Protein AF-A0A0Q3MCL1-F1 (afdb_monomer)

Mean predicted aligned error: 16.78 Å

Secondary structure (DSSP, 8-state):
----------SSSSSSSS--------------PPPPP--------PPPPPPPPPPPP--HHHHHHHHHHHHHHHHHHHHHHHHHHHHS-HHHHHHHHHHHHHHHHHHHHHHHH-EEEE-TTT--EEEE-S-HHHHHHHHHHHHHHHHHHHHHTT-PBPPTTSHHHHHHHHHHHHHHHHHHHHHTT-----S---S--SSSTTS--------------------PPP--TTTTT---EEEEE--SS--EEEETTTEEEEEHHHHHH--SHHHHHHHHHHHHHHHHTTHHHHHHHHHHHHHHHHHHHHHHS---TTHHHHHHHHHIIIIIHHHHHHHHHHHHHHHHHHHHHTT--TTHHHHHHHHHHHHTTSGGGHHHHHHS--SHHHHHHHTSHHHHHHHHHHHHHHHTT-----S-----

Structure (mmCIF, N/CA/C/O backbone):
data_AF-A0A0Q3MCL1-F1
#
_entry.id   AF-A0A0Q3MCL1-F1
#
loop_
_atom_site.group_PDB
_atom_site.id
_atom_site.type_symbol
_atom_site.label_atom_id
_atom_site.label_alt_id
_atom_site.label_comp_id
_atom_site.label_asym_id
_atom_site.label_entity_id
_atom_site.label_seq_id
_atom_site.pdbx_PDB_ins_code
_atom_site.Cartn_x
_atom_site.Cartn_y
_atom_site.Cartn_z
_atom_site.occupancy
_atom_site.B_iso_or_equiv
_atom_site.auth_seq_id
_atom_site.auth_comp_id
_atom_site.auth_asym_id
_atom_site.auth_atom_id
_atom_site.pdbx_PDB_model_num
ATOM 1 N N . MET A 1 1 ? 32.098 34.180 28.726 1.00 32.72 1 MET A N 1
ATOM 2 C CA . MET A 1 1 ? 32.930 34.880 27.726 1.00 32.72 1 MET A CA 1
ATOM 3 C C . MET A 1 1 ? 32.290 34.744 26.354 1.00 32.72 1 MET A C 1
ATOM 5 O O . MET A 1 1 ? 32.179 33.641 25.850 1.00 32.72 1 MET A O 1
ATOM 9 N N . ASN A 1 2 ? 31.779 35.873 25.860 1.00 29.64 2 ASN A N 1
ATOM 10 C CA . ASN A 1 2 ? 31.509 36.282 24.476 1.00 29.64 2 ASN A CA 1
ATOM 11 C C . ASN A 1 2 ? 31.441 35.209 23.375 1.00 29.64 2 ASN A C 1
ATOM 13 O O . ASN A 1 2 ? 32.474 34.726 22.944 1.00 29.64 2 ASN A O 1
ATOM 17 N N . TYR A 1 3 ? 30.239 34.977 22.834 1.00 28.75 3 TYR A N 1
ATOM 18 C CA . TYR A 1 3 ? 29.877 35.332 21.445 1.00 28.75 3 TYR A CA 1
ATOM 19 C C . TYR A 1 3 ? 28.344 35.232 21.267 1.00 28.75 3 TYR A C 1
ATOM 21 O O . TYR A 1 3 ? 27.805 34.417 20.531 1.00 28.75 3 TYR A O 1
ATOM 29 N N . LEU A 1 4 ? 27.623 36.096 21.992 1.00 35.47 4 LEU A N 1
ATOM 30 C CA . LEU A 1 4 ? 26.273 36.547 21.649 1.00 35.47 4 LEU A CA 1
ATOM 31 C C . LEU A 1 4 ? 26.422 37.966 21.103 1.00 35.47 4 LEU A C 1
ATOM 33 O O . LEU A 1 4 ? 26.674 38.878 21.888 1.00 35.47 4 LEU A O 1
ATOM 37 N N . LYS A 1 5 ? 26.308 38.153 19.786 1.00 32.97 5 LYS A N 1
ATOM 38 C CA . LYS A 1 5 ? 26.014 39.438 19.131 1.00 32.97 5 LYS A CA 1
ATOM 39 C C . LYS A 1 5 ? 25.819 39.188 17.637 1.00 32.97 5 LYS A C 1
ATOM 41 O O . LYS A 1 5 ? 26.659 38.559 17.010 1.00 32.97 5 LYS A O 1
ATOM 46 N N . ASN A 1 6 ? 24.730 39.752 17.117 1.00 34.75 6 ASN A N 1
ATOM 47 C CA . ASN A 1 6 ? 24.319 39.842 15.711 1.00 34.75 6 ASN A CA 1
ATOM 48 C C . ASN A 1 6 ? 23.336 38.759 15.252 1.00 34.75 6 ASN A C 1
ATOM 50 O O . ASN A 1 6 ? 23.721 37.736 14.706 1.00 34.75 6 ASN A O 1
ATOM 54 N N . LEU A 1 7 ? 22.039 39.042 15.440 1.00 32.88 7 LEU A N 1
ATOM 55 C CA . LEU A 1 7 ? 21.078 39.287 14.343 1.00 32.88 7 LEU A CA 1
ATOM 56 C C . LEU A 1 7 ? 19.629 39.367 14.887 1.00 32.88 7 LEU A C 1
ATOM 58 O O . LEU A 1 7 ? 18.778 38.516 14.656 1.00 32.88 7 LEU A O 1
ATOM 62 N N . ARG A 1 8 ? 19.329 40.459 15.600 1.00 29.22 8 ARG A N 1
ATOM 63 C CA . ARG A 1 8 ? 18.042 41.180 15.527 1.00 29.22 8 ARG A CA 1
ATOM 64 C C . ARG A 1 8 ? 18.444 42.613 15.168 1.00 29.22 8 ARG A C 1
ATOM 66 O O . ARG A 1 8 ? 19.154 43.215 15.970 1.00 29.22 8 ARG A O 1
ATOM 73 N N . PRO A 1 9 ? 18.122 43.119 13.961 1.00 35.44 9 PRO A N 1
ATOM 74 C CA . PRO A 1 9 ? 16.813 43.745 13.769 1.00 35.44 9 PRO A CA 1
ATOM 75 C C . PRO A 1 9 ? 16.296 43.657 12.312 1.00 35.44 9 PRO A C 1
ATOM 77 O O . PRO A 1 9 ? 16.728 44.405 11.442 1.00 35.44 9 PRO A O 1
ATOM 80 N N . ALA A 1 10 ? 15.307 42.800 12.041 1.00 34.44 10 ALA A N 1
ATOM 81 C CA . ALA A 1 10 ? 14.556 42.824 10.771 1.00 34.44 10 ALA A CA 1
ATOM 82 C C . ALA A 1 10 ? 13.035 42.636 10.964 1.00 34.44 10 ALA A C 1
ATOM 84 O O . ALA A 1 10 ? 12.304 42.356 10.022 1.00 34.44 10 ALA A O 1
ATOM 85 N N . MET A 1 11 ? 12.543 42.836 12.192 1.00 38.47 11 MET A N 1
ATOM 86 C CA . MET A 1 11 ? 11.130 42.698 12.587 1.00 38.47 11 MET A CA 1
ATOM 87 C C . MET A 1 11 ? 10.473 44.062 12.868 1.00 38.47 11 MET A C 1
ATOM 89 O O . MET A 1 11 ? 9.734 44.223 13.832 1.00 38.47 11 MET A O 1
ATOM 93 N N . SER A 1 12 ? 10.756 45.078 12.046 1.00 36.34 12 SER A N 1
ATOM 94 C CA . SER A 1 12 ? 10.149 46.414 12.212 1.00 36.34 12 SER A CA 1
ATOM 95 C C . SER A 1 12 ? 9.831 47.164 10.911 1.00 36.34 12 SER A C 1
ATOM 97 O O . SER A 1 12 ? 9.506 48.349 10.961 1.00 36.34 12 SER A O 1
ATOM 99 N N . ARG A 1 13 ? 9.844 46.496 9.743 1.00 37.59 13 ARG A N 1
ATOM 100 C CA . ARG A 1 13 ? 9.510 47.141 8.453 1.00 37.59 13 ARG A CA 1
ATOM 101 C C . ARG A 1 13 ? 8.441 46.481 7.573 1.00 37.59 13 ARG A C 1
ATOM 103 O O . ARG A 1 13 ? 8.110 47.056 6.548 1.00 37.59 13 ARG A O 1
ATOM 110 N N . LEU A 1 14 ? 7.806 45.385 7.996 1.00 38.06 14 LEU A N 1
ATOM 111 C CA . LEU A 1 14 ? 6.633 44.828 7.287 1.00 38.06 14 LEU A CA 1
ATOM 112 C C . LEU A 1 14 ? 5.309 44.924 8.065 1.00 38.06 14 LEU A C 1
ATOM 114 O O . LEU A 1 14 ? 4.248 44.678 7.505 1.00 38.06 14 LEU A O 1
ATOM 118 N N . ALA A 1 15 ? 5.335 45.401 9.313 1.00 39.19 15 ALA A N 1
ATOM 119 C CA . ALA A 1 15 ? 4.136 45.650 10.123 1.00 39.19 15 ALA A CA 1
ATOM 120 C C . ALA A 1 15 ? 3.495 47.039 9.884 1.00 39.19 15 ALA A C 1
ATOM 122 O O . ALA A 1 15 ? 2.764 47.542 10.732 1.00 39.19 15 ALA A O 1
ATOM 123 N N . ARG A 1 16 ? 3.785 47.702 8.753 1.00 34.72 16 ARG A N 1
ATOM 124 C CA . ARG A 1 16 ? 3.359 49.091 8.493 1.00 34.72 16 ARG A CA 1
ATOM 125 C C . ARG A 1 16 ? 2.827 49.316 7.067 1.00 34.72 16 ARG A C 1
ATOM 127 O O . ARG A 1 16 ? 3.169 50.309 6.441 1.00 34.72 16 ARG A O 1
ATOM 134 N N . SER A 1 17 ? 2.004 48.394 6.549 1.00 36.75 17 SER A N 1
ATOM 135 C CA . SER A 1 17 ? 1.276 48.606 5.276 1.00 36.75 17 SER A CA 1
ATOM 136 C C . SER A 1 17 ? -0.131 47.986 5.185 1.00 36.75 17 SER A C 1
ATOM 138 O O . SER A 1 17 ? -0.752 48.066 4.130 1.00 36.75 17 SER A O 1
ATOM 140 N N . TYR A 1 18 ? -0.691 47.420 6.255 1.00 32.44 18 TYR A N 1
ATOM 141 C CA . TYR A 1 18 ? -2.077 46.924 6.236 1.00 32.44 18 TYR A CA 1
ATOM 142 C C . TYR A 1 18 ? -2.831 47.345 7.501 1.00 32.44 18 TYR A C 1
ATOM 144 O O . TYR A 1 18 ? -3.289 46.529 8.289 1.00 32.44 18 TYR A O 1
ATOM 152 N N . SER A 1 19 ? -2.933 48.655 7.719 1.00 36.25 19 SER A N 1
ATOM 153 C CA . SER A 1 19 ? -3.908 49.227 8.649 1.00 36.25 19 SER A CA 1
ATOM 154 C C . SER A 1 19 ? -4.210 50.663 8.230 1.00 36.25 19 SER A C 1
ATOM 156 O O . SER A 1 19 ? -3.445 51.571 8.538 1.00 36.25 19 SER A O 1
ATOM 158 N N . ASN A 1 20 ? -5.251 50.826 7.407 1.00 34.31 20 ASN A N 1
ATOM 159 C CA . ASN A 1 20 ? -6.177 51.966 7.402 1.00 34.31 20 ASN A CA 1
ATOM 160 C C . ASN A 1 20 ? -7.060 51.923 6.149 1.00 34.31 20 ASN A C 1
ATOM 162 O O . ASN A 1 20 ? -6.671 52.417 5.093 1.00 34.31 20 ASN A O 1
ATOM 166 N N . LYS A 1 21 ? -8.288 51.409 6.279 1.00 36.94 21 LYS A N 1
ATOM 167 C CA . LYS A 1 21 ? -9.437 51.939 5.530 1.00 36.94 21 LYS A CA 1
ATOM 168 C C . LYS A 1 21 ? -10.669 51.976 6.448 1.00 36.94 21 LYS A C 1
ATOM 170 O O . LYS A 1 21 ? -10.881 51.019 7.190 1.00 36.94 21 LYS A O 1
ATOM 175 N N . PRO A 1 22 ? -11.438 53.079 6.446 1.00 35.81 22 PRO A N 1
ATOM 176 C CA . PRO A 1 22 ? -12.464 53.350 7.447 1.00 35.81 22 PRO A CA 1
ATOM 177 C C . PRO A 1 22 ? -13.782 52.620 7.165 1.00 35.81 22 PRO A C 1
ATOM 179 O O . PRO A 1 22 ? -14.151 52.351 6.023 1.00 35.81 22 PRO A O 1
ATOM 182 N N . THR A 1 23 ? -14.514 52.353 8.243 1.00 38.12 23 THR A N 1
ATOM 183 C CA . THR A 1 23 ? -15.866 51.795 8.278 1.00 38.12 23 THR A CA 1
ATOM 184 C C . THR A 1 23 ? -16.919 52.836 7.878 1.00 38.12 23 THR A C 1
ATOM 186 O O . THR A 1 23 ? -16.951 53.947 8.408 1.00 38.12 23 THR A O 1
ATOM 189 N N . ARG A 1 24 ? -17.867 52.465 7.004 1.00 33.06 24 ARG A N 1
ATOM 190 C CA . ARG A 1 24 ? -19.182 53.126 6.941 1.00 33.06 24 ARG A CA 1
ATOM 191 C C . ARG A 1 24 ? -20.302 52.114 6.673 1.00 33.06 24 ARG A C 1
ATOM 193 O O . ARG A 1 24 ? -20.105 51.097 6.022 1.00 33.06 24 ARG A O 1
ATOM 200 N N . ARG A 1 25 ? -21.435 52.401 7.314 1.00 32.31 25 ARG A N 1
ATOM 201 C CA . ARG A 1 25 ? -22.554 51.536 7.726 1.00 32.31 25 ARG A CA 1
ATOM 202 C C . ARG A 1 25 ? -23.324 50.824 6.599 1.00 32.31 25 ARG A C 1
ATOM 204 O O . ARG A 1 25 ? -23.499 51.362 5.513 1.00 32.31 25 ARG A O 1
ATOM 211 N N . ARG A 1 26 ? -23.877 49.656 6.959 1.00 38.19 26 ARG A N 1
ATOM 212 C CA . ARG A 1 26 ? -24.950 48.902 6.275 1.00 38.19 26 ARG A CA 1
ATOM 213 C C . ARG A 1 26 ? -26.247 49.720 6.143 1.00 38.19 26 ARG A C 1
ATOM 215 O O . ARG A 1 26 ? -26.588 50.445 7.079 1.00 38.19 26 ARG A O 1
ATOM 222 N N . PRO A 1 27 ? -27.056 49.419 5.115 1.00 35.12 27 PRO A N 1
ATOM 223 C CA . PRO A 1 27 ? -28.479 49.161 5.323 1.00 35.12 27 PRO A CA 1
ATOM 224 C C . PRO A 1 27 ? -28.887 47.739 4.891 1.00 35.12 27 PRO A C 1
ATOM 226 O O . PRO A 1 27 ? -28.188 47.065 4.136 1.00 35.12 27 PRO A O 1
ATOM 229 N N . ALA A 1 28 ? -29.999 47.285 5.466 1.00 36.06 28 ALA A N 1
ATOM 230 C CA . ALA A 1 28 ? -30.587 45.948 5.382 1.00 36.06 28 ALA A CA 1
ATOM 231 C C . ALA A 1 28 ? -31.523 45.791 4.147 1.00 36.06 28 ALA A C 1
ATOM 233 O O . ALA A 1 28 ? -31.723 46.762 3.418 1.00 36.06 28 ALA A O 1
ATOM 234 N N . PRO A 1 29 ? -32.044 44.577 3.872 1.00 46.09 29 PRO A N 1
ATOM 235 C CA . PRO A 1 29 ? -32.358 44.094 2.529 1.00 46.09 29 PRO A CA 1
ATOM 236 C C . PRO A 1 29 ? -33.784 44.421 2.083 1.00 46.09 29 PRO A C 1
ATOM 238 O O . PRO A 1 29 ? -34.698 44.437 2.905 1.00 46.09 29 PRO A O 1
ATOM 241 N N . ASN A 1 30 ? -33.999 44.563 0.771 1.00 32.22 30 ASN A N 1
ATOM 242 C CA . ASN A 1 30 ? -35.322 44.316 0.213 1.00 32.22 30 ASN A CA 1
ATOM 243 C C . ASN A 1 30 ? -35.301 43.758 -1.220 1.00 32.22 30 ASN A C 1
ATOM 245 O O . ASN A 1 30 ? -34.638 44.291 -2.105 1.00 32.22 30 ASN A O 1
ATOM 249 N N . SER A 1 31 ? -36.069 42.674 -1.356 1.00 32.81 31 SER A N 1
ATOM 250 C CA . SER A 1 31 ? -36.931 42.257 -2.468 1.00 32.81 31 SER A CA 1
ATOM 251 C C . SER A 1 31 ? -36.432 42.270 -3.922 1.00 32.81 31 SER A C 1
ATOM 253 O O . SER A 1 31 ? -36.313 43.319 -4.546 1.00 32.81 31 SER A O 1
ATOM 255 N N . ASN A 1 32 ? -36.416 41.048 -4.470 1.00 34.34 32 ASN A N 1
ATOM 256 C CA . ASN A 1 32 ? -36.714 40.640 -5.850 1.00 34.34 32 ASN A CA 1
ATOM 257 C C . ASN A 1 32 ? -35.725 41.021 -6.972 1.00 34.34 32 ASN A C 1
ATOM 259 O O . ASN A 1 32 ? -35.585 42.195 -7.308 1.00 34.34 32 ASN A O 1
ATOM 263 N N . PRO A 1 33 ? -35.109 40.028 -7.652 1.00 44.34 33 PRO A N 1
ATOM 264 C CA . PRO A 1 33 ? -34.449 40.275 -8.928 1.00 44.34 33 PRO A CA 1
ATOM 265 C C . PRO A 1 33 ? -35.489 40.545 -10.040 1.00 44.34 33 PRO A C 1
ATOM 267 O O . PRO A 1 33 ? -36.578 39.965 -10.018 1.00 44.34 33 PRO A O 1
ATOM 270 N N . PRO A 1 34 ? -35.176 41.421 -11.013 1.00 42.38 34 PRO A N 1
ATOM 271 C CA . PRO A 1 34 ? -36.096 41.810 -12.080 1.00 42.38 34 PRO A CA 1
ATOM 272 C C . PRO A 1 34 ? -36.335 40.670 -13.091 1.00 42.38 34 PRO A C 1
ATOM 274 O O . PRO A 1 34 ? -35.473 39.803 -13.260 1.00 42.38 34 PRO A O 1
ATOM 277 N N . PRO A 1 35 ? -37.490 40.663 -13.785 1.00 41.06 35 PRO A N 1
ATOM 278 C CA . PRO A 1 35 ? -37.835 39.618 -14.742 1.00 41.06 35 PRO A CA 1
ATOM 279 C C . PRO A 1 35 ? -36.965 39.713 -16.008 1.00 41.06 35 PRO A C 1
ATOM 281 O O . PRO A 1 35 ? -36.621 40.818 -16.438 1.00 41.06 35 PRO A O 1
ATOM 284 N N . PRO A 1 36 ? -36.624 38.580 -16.648 1.00 39.00 36 PRO A N 1
ATOM 285 C CA . PRO A 1 36 ? -35.875 38.601 -17.894 1.00 39.00 36 PRO A CA 1
ATOM 286 C C . PRO A 1 36 ? -36.744 39.138 -19.038 1.00 39.00 36 PRO A C 1
ATOM 288 O O . PRO A 1 36 ? -37.904 38.758 -19.206 1.00 39.00 36 PRO A O 1
ATOM 291 N N . ALA A 1 37 ? -36.153 40.032 -19.829 1.00 36.28 37 ALA A N 1
ATOM 292 C CA . ALA A 1 37 ? -36.764 40.645 -20.995 1.00 36.28 37 ALA A CA 1
ATOM 293 C C . ALA A 1 37 ? -37.229 39.588 -22.011 1.00 36.28 37 ALA A C 1
ATOM 295 O O . ALA A 1 37 ? -36.453 38.756 -22.485 1.00 36.28 37 ALA A O 1
ATOM 296 N N . ALA A 1 38 ? -38.507 39.660 -22.375 1.00 34.22 38 ALA A N 1
ATOM 297 C CA . ALA A 1 38 ? -39.090 38.879 -23.449 1.00 34.22 38 ALA A CA 1
ATOM 298 C C . ALA A 1 38 ? -38.613 39.420 -24.807 1.00 34.22 38 ALA A C 1
ATOM 300 O O . ALA A 1 38 ? -39.107 40.438 -25.285 1.00 34.22 38 ALA A O 1
ATOM 301 N N . SER A 1 39 ? -37.692 38.710 -25.462 1.00 33.50 39 SER A N 1
ATOM 302 C CA . SER A 1 39 ? -37.536 38.801 -26.915 1.00 33.50 39 SER A CA 1
ATOM 303 C C . SER A 1 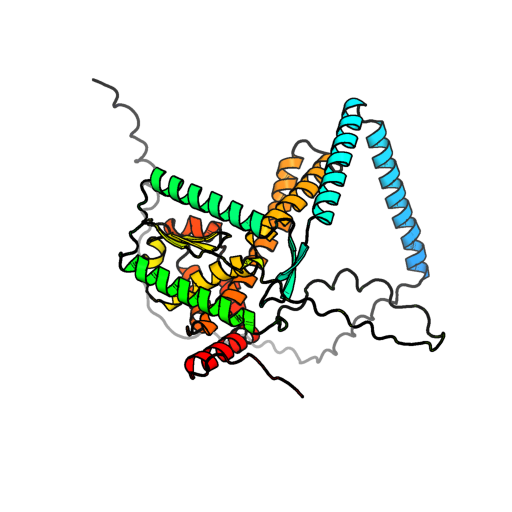39 ? -38.373 37.683 -27.537 1.00 33.50 39 SER A C 1
ATOM 305 O O . SER A 1 39 ? -38.069 36.497 -27.391 1.00 33.50 39 SER A O 1
ATOM 307 N N . ARG A 1 40 ? -39.460 38.063 -28.214 1.00 39.84 40 ARG A N 1
ATOM 308 C CA . ARG A 1 40 ? -40.167 37.191 -29.152 1.00 39.84 40 ARG A CA 1
ATOM 309 C C . ARG A 1 40 ? -39.224 36.897 -30.317 1.00 39.84 40 ARG A C 1
ATOM 311 O O . ARG A 1 40 ? -38.984 37.770 -31.140 1.00 39.84 40 ARG A O 1
ATOM 318 N N . SER A 1 41 ? -38.730 35.668 -30.399 1.00 34.34 41 SER A N 1
ATOM 319 C CA . SER A 1 41 ? -38.174 35.110 -31.630 1.00 34.34 41 SER A CA 1
ATOM 320 C C . SER A 1 41 ? -38.921 33.818 -31.924 1.00 34.34 41 SER A C 1
ATOM 322 O O . SER A 1 41 ? -39.013 32.934 -31.075 1.00 34.34 41 SER A O 1
ATOM 324 N N . ALA A 1 42 ? -39.543 33.776 -33.098 1.00 35.50 42 ALA A N 1
ATOM 325 C CA . ALA A 1 42 ? -40.374 32.685 -33.572 1.00 35.50 42 ALA A CA 1
ATOM 326 C C . ALA A 1 42 ? -39.651 31.332 -33.478 1.00 35.50 42 ALA A C 1
ATOM 328 O O . ALA A 1 42 ? -38.464 31.215 -33.789 1.00 35.50 42 ALA A O 1
ATOM 329 N N . LEU A 1 43 ? -40.403 30.309 -33.076 1.00 38.09 43 LEU A N 1
ATOM 330 C CA . LEU A 1 43 ? -39.987 28.915 -33.057 1.00 38.09 43 LEU A CA 1
ATOM 331 C C . LEU A 1 43 ? -39.745 28.438 -34.501 1.00 38.09 43 LEU A C 1
ATOM 333 O O . LEU A 1 43 ? -40.631 27.888 -35.148 1.00 38.09 43 LEU A O 1
ATOM 337 N N . VAL A 1 44 ? -38.541 28.658 -35.027 1.00 37.44 44 VAL A N 1
ATOM 338 C CA . VAL A 1 44 ? -38.068 27.933 -36.207 1.00 37.44 44 VAL A CA 1
ATOM 339 C C . VAL A 1 44 ? -37.569 26.586 -35.710 1.00 37.44 44 VAL A C 1
ATOM 341 O O . VAL A 1 44 ? -36.473 26.479 -35.160 1.00 37.44 44 VAL A O 1
ATOM 344 N N . VAL A 1 45 ? -38.385 25.551 -35.900 1.00 42.19 45 VAL A N 1
ATOM 345 C CA . VAL A 1 45 ? -37.956 24.154 -35.790 1.00 42.19 45 VAL A CA 1
ATOM 346 C C . VAL A 1 45 ? -36.876 23.931 -36.851 1.00 42.19 45 VAL A C 1
ATOM 348 O O . VAL A 1 45 ? -37.163 23.649 -38.014 1.00 42.19 45 VAL A O 1
ATOM 351 N N . ARG A 1 46 ? -35.607 24.120 -36.477 1.00 40.12 46 ARG A N 1
ATOM 352 C CA . ARG A 1 46 ? -34.480 23.710 -37.313 1.00 40.12 46 ARG A CA 1
ATOM 353 C C . ARG A 1 46 ? -34.449 22.185 -37.312 1.00 40.12 46 ARG A C 1
ATOM 355 O O . ARG A 1 46 ? -34.264 21.572 -36.263 1.00 40.12 46 ARG A O 1
ATOM 362 N N . LYS A 1 47 ? -34.637 21.582 -38.492 1.00 43.78 47 LYS A N 1
ATOM 363 C CA . LYS A 1 47 ? -34.315 20.169 -38.733 1.00 43.78 47 LYS A CA 1
ATOM 364 C C . LYS A 1 47 ? -32.908 19.877 -38.183 1.00 43.78 47 LYS A C 1
ATOM 366 O O . LYS A 1 47 ? -32.025 20.720 -38.370 1.00 43.78 47 LYS A O 1
ATOM 371 N N . PRO A 1 48 ? -32.683 18.722 -37.533 1.00 43.84 48 PRO A N 1
ATOM 372 C CA . PRO A 1 48 ? -31.343 18.336 -37.116 1.00 43.84 48 PRO A CA 1
ATOM 373 C C . PRO A 1 48 ? -30.426 18.319 -38.342 1.00 43.84 48 PRO A C 1
ATOM 375 O O . PRO A 1 48 ? -30.824 17.864 -39.418 1.00 43.84 48 PRO A O 1
ATOM 378 N N . ALA A 1 49 ? -29.219 18.866 -38.186 1.00 49.78 49 ALA A N 1
ATOM 379 C CA . ALA A 1 49 ? -28.199 18.795 -39.221 1.00 49.78 49 ALA A CA 1
ATOM 380 C C . ALA A 1 49 ? -27.968 17.318 -39.591 1.00 49.78 49 ALA A C 1
ATOM 382 O O . ALA A 1 49 ? -27.942 16.476 -38.686 1.00 49.78 49 ALA A O 1
ATOM 383 N N . PRO A 1 50 ? -27.824 16.981 -40.886 1.00 47.69 50 PRO A N 1
ATOM 384 C CA . PRO A 1 50 ? -27.478 15.624 -41.274 1.00 47.69 50 PRO A CA 1
ATOM 385 C C . PRO A 1 50 ? -26.174 15.241 -40.573 1.00 47.69 50 PRO A C 1
ATOM 387 O O . PRO A 1 50 ? -25.212 16.013 -40.563 1.00 47.69 50 PRO A O 1
ATOM 390 N N . THR A 1 51 ? -26.162 14.066 -39.947 1.00 50.16 51 THR A N 1
ATOM 391 C CA . THR A 1 51 ? -24.946 13.468 -39.396 1.00 50.16 51 THR A CA 1
ATOM 392 C C . THR A 1 51 ? -23.864 13.488 -40.474 1.00 50.16 51 THR A C 1
ATOM 394 O O . THR A 1 51 ? -24.168 13.092 -41.605 1.00 50.16 51 THR A O 1
ATOM 397 N N . PRO A 1 52 ? -22.631 13.945 -40.180 1.00 49.84 52 PRO A N 1
ATOM 398 C CA . PRO A 1 52 ? -21.555 13.859 -41.154 1.00 49.84 52 PRO A CA 1
ATOM 399 C C . PRO A 1 52 ? -21.430 12.397 -41.577 1.00 49.84 52 PRO A C 1
ATOM 401 O O . PRO A 1 52 ? -21.409 11.505 -40.726 1.00 49.84 52 PRO A O 1
ATOM 404 N N . ASN A 1 53 ? -21.423 12.158 -42.890 1.00 47.72 53 ASN A N 1
ATOM 405 C CA . ASN A 1 53 ? -21.220 10.819 -43.427 1.00 47.72 53 ASN A CA 1
ATOM 406 C C . ASN A 1 53 ? -19.969 10.219 -42.769 1.00 47.72 53 ASN A C 1
ATOM 408 O O . ASN A 1 53 ? -18.978 10.944 -42.607 1.00 47.72 53 ASN A O 1
ATOM 412 N N . PRO A 1 54 ? -19.989 8.930 -42.381 1.00 49.50 54 PRO A N 1
ATOM 413 C CA . PRO A 1 54 ? -18.772 8.277 -41.929 1.00 49.50 54 PRO A CA 1
ATOM 414 C C . PRO A 1 54 ? -17.695 8.482 -43.004 1.00 49.50 54 PRO A C 1
ATOM 416 O O . PRO A 1 54 ? -18.027 8.447 -44.198 1.00 49.50 54 PRO A O 1
ATOM 419 N N . PRO A 1 55 ? -16.432 8.746 -42.617 1.00 50.16 55 PRO A N 1
ATOM 420 C CA . PRO A 1 55 ? -15.366 8.876 -43.597 1.00 50.16 55 PRO A CA 1
ATOM 421 C C . PRO A 1 55 ? -15.383 7.629 -44.488 1.00 50.16 55 PRO A C 1
ATOM 423 O O . PRO A 1 55 ? -15.639 6.530 -43.978 1.00 50.16 55 PRO A O 1
ATOM 426 N N . PRO A 1 56 ? -15.174 7.779 -45.809 1.00 48.12 56 PRO A N 1
ATOM 427 C CA . PRO A 1 56 ? -15.189 6.635 -46.703 1.00 48.12 56 PRO A CA 1
ATOM 428 C C . PRO A 1 56 ? -14.205 5.585 -46.170 1.00 48.12 56 PRO A C 1
ATOM 430 O O . PRO A 1 56 ? -13.142 5.966 -45.662 1.00 48.12 56 PRO A O 1
ATOM 433 N N . PRO A 1 57 ? -14.536 4.283 -46.249 1.00 51.34 57 PRO A N 1
ATOM 434 C CA . PRO A 1 57 ? -13.598 3.244 -45.856 1.00 51.34 57 PRO A CA 1
ATOM 435 C C . PRO A 1 57 ? -12.289 3.494 -46.602 1.00 51.34 57 PRO A C 1
ATOM 437 O O . PRO A 1 57 ? -12.291 3.665 -47.823 1.00 51.34 57 PRO A O 1
ATOM 440 N N . ILE A 1 58 ? -11.191 3.595 -45.847 1.00 51.50 58 ILE A N 1
ATOM 441 C CA . ILE A 1 58 ? -9.849 3.826 -46.384 1.00 51.50 58 ILE A CA 1
ATOM 442 C C . ILE A 1 58 ? -9.636 2.771 -47.467 1.00 51.50 58 ILE A C 1
ATOM 444 O O . ILE A 1 58 ? -9.575 1.576 -47.172 1.00 51.50 58 ILE A O 1
ATOM 448 N N . SER A 1 59 ? -9.592 3.195 -48.732 1.00 51.75 59 SER A N 1
ATOM 449 C CA . SER A 1 59 ? -9.436 2.250 -49.830 1.00 51.75 59 SER A CA 1
ATOM 450 C C . SER A 1 59 ? -8.110 1.509 -49.647 1.00 51.75 59 SER A C 1
ATOM 452 O O . SER A 1 59 ? -7.130 2.074 -49.152 1.00 51.75 59 SER A O 1
ATOM 454 N N . ARG A 1 60 ? -8.033 0.246 -50.084 1.00 48.97 60 ARG A N 1
ATOM 455 C CA . ARG A 1 60 ? -6.762 -0.506 -50.095 1.00 48.97 60 ARG A CA 1
ATOM 456 C C . ARG A 1 60 ? -5.619 0.293 -50.741 1.00 48.97 60 ARG A C 1
ATOM 458 O O . ARG A 1 60 ? -4.476 0.150 -50.325 1.00 48.97 60 ARG A O 1
ATOM 465 N N . SER A 1 61 ? -5.929 1.182 -51.685 1.00 49.06 61 SER A N 1
ATOM 466 C CA . SER A 1 61 ? -4.997 2.123 -52.314 1.00 49.06 61 SER A CA 1
ATOM 467 C C . SER A 1 61 ? -4.394 3.158 -51.348 1.00 49.06 61 SER A C 1
ATOM 469 O O . SER A 1 61 ? -3.205 3.441 -51.446 1.00 49.06 61 SER A O 1
ATOM 471 N N . ALA A 1 62 ? -5.148 3.685 -50.380 1.00 47.22 62 ALA A N 1
ATOM 472 C CA . ALA A 1 62 ? -4.622 4.613 -49.372 1.00 47.22 62 ALA A CA 1
ATOM 473 C C . ALA A 1 62 ? -3.693 3.912 -48.357 1.00 47.22 62 ALA A C 1
ATOM 475 O O . ALA A 1 62 ? -2.672 4.470 -47.963 1.00 47.22 62 ALA A O 1
ATOM 476 N N . LEU A 1 63 ? -3.973 2.650 -48.015 1.00 44.72 63 LEU A N 1
ATOM 477 C CA . LEU A 1 63 ? -3.081 1.789 -47.218 1.00 44.72 63 LEU A CA 1
ATOM 478 C C . LEU A 1 63 ? -1.783 1.430 -47.970 1.00 44.72 63 LEU A C 1
ATOM 480 O O . LEU A 1 63 ? -0.723 1.299 -47.357 1.00 44.72 63 LEU A O 1
ATOM 484 N N . VAL A 1 64 ? -1.855 1.305 -49.300 1.00 50.78 64 VAL A N 1
ATOM 485 C CA . VAL A 1 64 ? -0.697 1.084 -50.184 1.00 50.78 64 VAL A CA 1
ATOM 486 C C . VAL A 1 64 ? 0.155 2.344 -50.349 1.00 50.78 64 VAL A C 1
ATOM 488 O O . VAL A 1 64 ? 1.364 2.207 -50.462 1.00 50.78 64 VAL A O 1
ATOM 491 N N . LEU A 1 65 ? -0.424 3.549 -50.295 1.00 51.25 65 LEU A N 1
ATOM 492 C CA . LEU A 1 65 ? 0.319 4.820 -50.326 1.00 51.25 65 LEU A CA 1
ATOM 493 C C . LEU A 1 65 ? 0.937 5.196 -48.967 1.00 51.25 65 LEU A C 1
ATOM 495 O O . LEU A 1 65 ? 1.957 5.879 -48.919 1.00 51.25 65 LEU A O 1
ATOM 499 N N . TYR A 1 66 ? 0.367 4.717 -47.858 1.00 48.25 66 TYR A N 1
ATOM 500 C CA . TYR A 1 66 ? 0.895 4.967 -46.512 1.00 48.25 66 TYR A CA 1
ATOM 501 C C . TYR A 1 66 ? 2.107 4.081 -46.170 1.00 48.25 66 TYR A C 1
ATOM 503 O O . TYR A 1 66 ? 3.017 4.507 -45.460 1.00 48.25 66 TYR A O 1
ATOM 511 N N . LYS A 1 67 ? 2.167 2.864 -46.731 1.00 51.28 67 LYS A N 1
ATOM 512 C CA . LYS A 1 67 ? 3.318 1.953 -46.605 1.00 51.28 67 LYS A CA 1
ATOM 513 C C . LYS A 1 67 ? 4.655 2.570 -47.053 1.00 51.28 67 LYS A C 1
ATOM 515 O O . LYS A 1 67 ? 5.561 2.539 -46.228 1.00 51.28 67 LYS A O 1
ATOM 520 N N . PRO A 1 68 ? 4.800 3.150 -48.264 1.00 58.06 68 PRO A N 1
ATOM 521 C CA . PRO A 1 68 ? 6.052 3.750 -48.718 1.00 58.06 68 PRO A CA 1
ATOM 522 C C . PRO A 1 68 ? 6.482 4.938 -47.853 1.00 58.06 68 PRO A C 1
ATOM 524 O O . PRO A 1 68 ? 7.658 5.072 -47.545 1.00 58.06 68 PRO A O 1
ATOM 527 N N . ALA A 1 69 ? 5.540 5.755 -47.370 1.00 60.34 69 ALA A N 1
ATOM 528 C CA . ALA A 1 69 ? 5.858 6.877 -46.486 1.00 60.34 69 ALA A CA 1
ATOM 529 C C . ALA A 1 69 ? 6.397 6.423 -45.116 1.00 60.34 69 ALA A C 1
ATOM 531 O O . ALA A 1 69 ? 7.360 7.005 -44.614 1.00 60.34 69 ALA A O 1
ATOM 532 N N . ILE A 1 70 ? 5.817 5.368 -44.524 1.00 60.66 70 ILE A N 1
ATOM 533 C CA . ILE A 1 70 ? 6.341 4.758 -43.292 1.00 60.66 70 ILE A CA 1
ATOM 534 C C . ILE A 1 70 ? 7.687 4.084 -43.561 1.00 60.66 70 ILE A C 1
ATOM 536 O O . ILE A 1 70 ? 8.613 4.262 -42.775 1.00 60.66 70 ILE A O 1
ATOM 540 N N . THR A 1 71 ? 7.828 3.324 -44.653 1.00 69.19 71 THR A N 1
ATOM 541 C CA . THR A 1 71 ? 9.094 2.643 -44.964 1.00 69.19 71 THR A CA 1
ATOM 542 C C . THR A 1 71 ? 10.209 3.635 -45.259 1.00 69.19 71 THR A C 1
ATOM 544 O O . THR A 1 71 ? 11.318 3.425 -44.786 1.00 69.19 71 THR A O 1
ATOM 547 N N . ASP A 1 72 ? 9.924 4.744 -45.943 1.00 73.81 72 ASP A N 1
ATOM 548 C CA . ASP A 1 72 ? 10.890 5.818 -46.185 1.00 73.81 72 ASP A CA 1
ATOM 549 C C . ASP A 1 72 ? 11.239 6.559 -44.893 1.00 73.81 72 ASP A C 1
ATOM 551 O O . ASP A 1 72 ? 12.394 6.920 -44.678 1.00 73.81 72 ASP A O 1
ATOM 555 N N . ALA A 1 73 ? 10.269 6.781 -44.001 1.00 67.31 73 ALA A N 1
ATOM 556 C CA . ALA A 1 73 ? 10.532 7.369 -42.690 1.00 67.31 73 ALA A CA 1
ATOM 557 C C . ALA A 1 73 ? 11.411 6.456 -41.820 1.00 67.31 73 ALA A C 1
ATOM 559 O O . ALA A 1 73 ? 12.377 6.932 -41.225 1.00 67.31 73 ALA A O 1
ATOM 560 N N . LEU A 1 74 ? 11.130 5.151 -41.799 1.00 65.50 74 LEU A N 1
ATOM 561 C CA . LEU A 1 74 ? 11.942 4.153 -41.102 1.00 65.50 74 LEU A CA 1
ATOM 562 C C . LEU A 1 74 ? 13.331 4.008 -41.731 1.00 65.50 74 LEU A C 1
ATOM 564 O O . LEU A 1 74 ? 14.310 3.929 -40.999 1.00 65.50 74 LEU A O 1
ATOM 568 N N . ALA A 1 75 ? 13.441 4.029 -43.062 1.00 71.12 75 ALA A N 1
ATOM 569 C CA . ALA A 1 75 ? 14.717 3.964 -43.770 1.00 71.12 75 ALA A CA 1
ATOM 570 C C . ALA A 1 75 ? 15.573 5.213 -43.516 1.00 71.12 75 ALA A C 1
ATOM 572 O O . ALA A 1 75 ? 16.769 5.094 -43.261 1.00 71.12 75 ALA A O 1
ATOM 573 N N . ARG A 1 76 ? 14.967 6.410 -43.510 1.00 70.50 76 ARG A N 1
ATOM 574 C CA . ARG A 1 76 ? 15.647 7.651 -43.105 1.00 70.50 76 ARG A CA 1
ATOM 575 C C . ARG A 1 76 ? 16.101 7.591 -41.651 1.00 70.50 76 ARG A C 1
ATOM 577 O O . ARG A 1 76 ? 17.247 7.918 -41.371 1.00 70.50 76 ARG A O 1
ATOM 584 N N . HIS A 1 77 ? 15.246 7.133 -40.737 1.00 68.62 77 HIS A N 1
ATOM 585 C CA . HIS A 1 77 ? 15.620 6.981 -39.331 1.00 68.62 77 HIS A CA 1
ATOM 586 C C . HIS A 1 77 ? 16.763 5.967 -39.154 1.00 68.62 77 HIS A C 1
ATOM 588 O O . HIS A 1 77 ? 17.737 6.256 -38.462 1.00 68.62 77 HIS A O 1
ATOM 594 N N . TYR A 1 78 ? 16.698 4.822 -39.838 1.00 71.12 78 TYR A N 1
ATOM 595 C CA . TYR A 1 78 ? 17.753 3.808 -39.849 1.00 71.12 78 TYR A CA 1
ATOM 596 C C . TYR A 1 78 ? 19.080 4.357 -40.389 1.00 71.12 78 TYR A C 1
ATOM 598 O O . TYR A 1 78 ? 20.126 4.161 -39.779 1.00 71.12 78 TYR A O 1
ATOM 606 N N . ASN A 1 79 ? 19.051 5.087 -41.504 1.00 75.19 79 ASN A N 1
ATOM 607 C CA . ASN A 1 79 ? 20.258 5.680 -42.075 1.00 75.19 79 ASN A CA 1
ATOM 608 C C . ASN A 1 79 ? 20.852 6.762 -41.161 1.00 75.19 79 ASN A C 1
ATOM 610 O O . ASN A 1 79 ? 22.059 6.760 -40.942 1.00 75.19 79 ASN A O 1
ATOM 614 N N . ASN A 1 80 ? 20.019 7.624 -40.570 1.00 73.00 80 ASN A N 1
ATOM 615 C CA . ASN A 1 80 ? 20.469 8.663 -39.639 1.00 73.00 80 ASN A CA 1
ATOM 616 C C . ASN A 1 80 ? 21.092 8.058 -38.371 1.00 73.00 80 ASN A C 1
ATOM 618 O O . ASN A 1 80 ? 22.157 8.484 -37.937 1.00 73.00 80 ASN A O 1
ATOM 622 N N . THR A 1 81 ? 20.460 7.029 -37.800 1.00 66.81 81 THR A N 1
ATOM 623 C CA . THR A 1 81 ? 20.982 6.313 -36.621 1.00 66.81 81 THR A CA 1
ATOM 624 C C . THR A 1 81 ? 22.257 5.533 -36.929 1.00 66.81 81 THR A C 1
ATOM 626 O O . THR A 1 81 ? 23.180 5.524 -36.115 1.00 66.81 81 THR A O 1
ATOM 629 N N . LYS A 1 82 ? 22.359 4.923 -38.116 1.00 74.06 82 LYS A N 1
ATOM 630 C CA . LYS A 1 82 ? 23.585 4.264 -38.582 1.00 74.06 82 LYS A CA 1
ATOM 631 C C . LYS A 1 82 ? 24.733 5.261 -38.742 1.00 74.06 82 LYS A C 1
ATOM 633 O O . LYS A 1 82 ? 25.842 4.976 -38.299 1.00 74.06 82 LYS A O 1
ATOM 638 N N . GLN A 1 83 ? 24.470 6.416 -39.347 1.00 73.50 83 GLN A N 1
ATOM 639 C CA . GLN A 1 83 ? 25.483 7.447 -39.535 1.00 73.50 83 GLN A CA 1
ATOM 640 C C . GLN A 1 83 ? 25.961 8.007 -38.187 1.00 73.50 83 GLN A C 1
ATOM 642 O O . GLN A 1 83 ? 27.162 8.017 -37.927 1.00 73.50 83 GLN A O 1
ATOM 647 N N . ALA A 1 84 ? 25.035 8.339 -37.282 1.00 68.50 84 ALA A N 1
ATOM 648 C CA . ALA A 1 84 ? 25.363 8.764 -35.920 1.00 68.50 84 ALA A CA 1
ATOM 649 C C . ALA A 1 84 ? 26.204 7.711 -35.170 1.00 68.50 84 ALA A C 1
ATOM 651 O O . ALA A 1 84 ? 27.172 8.045 -34.492 1.00 68.50 84 ALA A O 1
ATOM 652 N N . TRP A 1 85 ? 25.894 6.419 -35.333 1.00 68.81 85 TRP A N 1
ATOM 653 C CA . TRP A 1 85 ? 26.678 5.325 -34.754 1.00 68.81 85 TRP A CA 1
ATOM 654 C C . TRP A 1 85 ? 28.110 5.252 -35.299 1.00 68.81 85 TRP A C 1
ATOM 656 O O . TRP A 1 85 ? 29.055 5.006 -34.546 1.00 68.81 85 TRP A O 1
ATOM 666 N N . GLU A 1 86 ? 28.288 5.437 -36.607 1.00 78.56 86 GLU A N 1
ATOM 667 C CA . GLU A 1 86 ? 29.602 5.395 -37.253 1.00 78.56 86 GLU A CA 1
ATOM 668 C C . GLU A 1 86 ? 30.494 6.579 -36.844 1.00 78.56 86 GLU A C 1
ATOM 670 O O . GLU A 1 86 ? 31.711 6.391 -36.703 1.00 78.56 86 GLU A O 1
ATOM 675 N N . GLU A 1 87 ? 29.886 7.738 -36.567 1.00 78.62 87 GLU A N 1
ATOM 676 C CA . GLU A 1 87 ? 30.532 8.974 -36.099 1.00 78.62 87 GLU A CA 1
ATOM 677 C C . GLU A 1 87 ? 31.002 8.909 -34.630 1.00 78.62 87 GLU A C 1
ATOM 679 O O . GLU A 1 87 ? 31.926 9.627 -34.241 1.00 78.62 87 GLU A O 1
ATOM 684 N N . LEU A 1 88 ? 30.460 7.998 -33.811 1.00 75.31 88 LEU A N 1
ATOM 685 C CA . LEU A 1 88 ? 30.873 7.848 -32.411 1.00 75.31 88 LEU A CA 1
ATOM 686 C C . LEU A 1 88 ? 32.340 7.371 -32.269 1.00 75.31 88 LEU A C 1
ATOM 688 O O . LEU A 1 88 ? 32.771 6.413 -32.944 1.00 75.31 88 LEU A O 1
ATOM 692 N N . PRO A 1 89 ? 33.111 7.929 -31.308 1.00 84.75 89 PRO A N 1
ATOM 693 C CA . PRO A 1 89 ? 34.443 7.439 -30.964 1.00 84.75 89 PRO A CA 1
ATOM 694 C C . PRO A 1 89 ? 34.430 5.934 -30.674 1.00 84.75 89 PRO A C 1
ATOM 696 O O . PRO A 1 89 ? 33.514 5.420 -30.030 1.00 84.75 89 PRO A O 1
ATOM 699 N N . ARG A 1 90 ? 35.468 5.200 -31.104 1.00 79.00 90 ARG A N 1
ATOM 700 C CA . ARG A 1 90 ? 35.541 3.732 -30.923 1.00 79.00 90 ARG A CA 1
ATOM 701 C C . ARG A 1 90 ? 35.328 3.298 -29.467 1.00 79.00 90 ARG A C 1
ATOM 703 O O . ARG A 1 90 ? 34.620 2.331 -29.220 1.00 79.00 90 ARG A O 1
ATOM 710 N N . LEU A 1 91 ? 35.887 4.042 -28.510 1.00 76.44 91 LEU A N 1
ATOM 711 C CA . LEU A 1 91 ? 35.687 3.820 -27.071 1.00 76.44 91 LEU A CA 1
ATOM 712 C C . LEU A 1 91 ? 34.214 3.940 -26.652 1.00 76.44 91 LEU A C 1
ATOM 714 O O . LEU A 1 91 ? 33.742 3.135 -25.853 1.00 76.44 91 LEU A O 1
ATOM 718 N N . GLN A 1 92 ? 33.482 4.912 -27.198 1.00 76.31 92 GLN A N 1
ATOM 719 C CA . GLN A 1 92 ? 32.067 5.123 -26.897 1.00 76.31 92 GLN A CA 1
ATOM 720 C C . GLN A 1 92 ? 31.202 4.018 -27.510 1.00 76.31 92 GLN A C 1
ATOM 722 O O . GLN A 1 92 ? 30.389 3.439 -26.798 1.00 76.31 92 GLN A O 1
ATOM 727 N N . ARG A 1 93 ? 31.469 3.611 -28.760 1.00 78.62 93 ARG A N 1
ATOM 728 C CA . ARG A 1 93 ? 30.818 2.440 -29.379 1.00 78.62 93 ARG A CA 1
ATOM 729 C C . ARG A 1 93 ? 31.015 1.160 -28.572 1.00 78.62 93 ARG A C 1
ATOM 731 O O . ARG A 1 93 ? 30.046 0.453 -28.308 1.00 78.62 93 ARG A O 1
ATOM 738 N N . SER A 1 94 ? 32.246 0.874 -28.144 1.00 79.00 94 SER A N 1
ATOM 739 C CA . SER A 1 94 ? 32.530 -0.303 -27.316 1.00 79.00 94 SER A CA 1
ATOM 740 C C . SER A 1 94 ? 31.768 -0.261 -25.991 1.00 79.00 94 SER A C 1
ATOM 742 O O . SER A 1 94 ? 31.179 -1.263 -25.599 1.00 79.00 94 SER A O 1
ATOM 744 N N . ARG A 1 95 ? 31.712 0.900 -25.321 1.00 79.50 95 ARG A N 1
ATOM 745 C CA . ARG A 1 95 ? 30.927 1.073 -24.087 1.00 79.50 95 ARG A CA 1
ATOM 746 C C . ARG A 1 95 ? 29.436 0.842 -24.330 1.00 79.50 95 ARG A C 1
ATOM 748 O O . ARG A 1 95 ? 28.817 0.131 -23.546 1.00 79.50 95 ARG A O 1
ATOM 755 N N . THR A 1 96 ? 28.875 1.379 -25.411 1.00 79.00 96 THR A N 1
ATOM 756 C CA . THR A 1 96 ? 27.460 1.187 -25.755 1.00 79.00 96 THR A CA 1
ATOM 757 C C . THR A 1 96 ? 27.127 -0.278 -26.034 1.00 79.00 96 THR A C 1
ATOM 759 O O . THR A 1 96 ? 26.130 -0.780 -25.520 1.00 79.00 96 THR A O 1
ATOM 762 N N . LEU A 1 97 ? 27.978 -1.001 -26.773 1.00 83.38 97 LEU A N 1
ATOM 763 C CA . LEU A 1 97 ? 27.792 -2.440 -27.012 1.00 83.38 97 LEU A CA 1
ATOM 764 C C . LEU A 1 97 ? 27.862 -3.258 -25.718 1.00 83.38 97 LEU A C 1
ATOM 766 O O . LEU A 1 97 ? 27.061 -4.172 -25.529 1.00 83.38 97 LEU A O 1
ATOM 770 N N . ILE A 1 98 ? 28.784 -2.915 -24.813 1.00 83.38 98 ILE A N 1
ATOM 771 C CA . ILE A 1 98 ? 28.896 -3.561 -23.500 1.00 83.38 98 ILE A CA 1
ATOM 772 C C . ILE A 1 98 ? 27.614 -3.338 -22.688 1.00 83.38 98 ILE A C 1
ATOM 774 O O . ILE A 1 98 ? 27.035 -4.303 -22.190 1.00 83.38 98 ILE A O 1
ATOM 778 N N . TRP A 1 99 ? 27.131 -2.096 -22.593 1.00 80.88 99 TRP A N 1
ATOM 779 C CA . TRP A 1 99 ? 25.891 -1.785 -21.877 1.00 80.88 99 TRP A CA 1
ATOM 780 C C . TRP A 1 99 ? 24.673 -2.480 -22.483 1.00 80.88 99 TRP A C 1
ATOM 782 O O . TRP A 1 99 ? 23.869 -3.024 -21.734 1.00 80.88 99 TRP A O 1
ATOM 792 N N . LEU A 1 100 ? 24.567 -2.539 -23.813 1.00 82.94 100 LEU A N 1
ATOM 793 C CA . LEU A 1 100 ? 23.497 -3.268 -24.496 1.00 82.94 100 LEU A CA 1
ATOM 794 C C . LEU A 1 100 ? 23.546 -4.774 -24.192 1.00 82.94 100 LEU A C 1
ATOM 796 O O . LEU A 1 100 ? 22.514 -5.401 -23.953 1.00 82.94 100 LEU A O 1
ATOM 800 N N . GLY A 1 101 ? 24.744 -5.363 -24.154 1.00 85.19 101 GLY A N 1
ATOM 801 C CA . GLY A 1 101 ? 24.933 -6.755 -23.742 1.00 85.19 101 GLY A CA 1
ATOM 802 C C . GLY A 1 101 ? 24.493 -7.001 -22.295 1.00 85.19 101 GLY A C 1
ATOM 803 O O . GLY A 1 101 ? 23.779 -7.964 -22.016 1.00 85.19 101 GLY A O 1
ATOM 804 N N . PHE A 1 102 ? 24.854 -6.106 -21.371 1.00 83.25 102 PHE A N 1
ATOM 805 C CA . PHE A 1 102 ? 24.432 -6.205 -19.972 1.00 83.25 102 PHE A CA 1
ATOM 806 C C . PHE A 1 102 ? 22.921 -6.044 -19.797 1.00 83.25 102 PHE A C 1
ATOM 808 O O . PHE A 1 102 ? 22.314 -6.845 -19.087 1.00 83.25 102 PHE A O 1
ATOM 815 N N . THR A 1 103 ? 22.296 -5.053 -20.441 1.00 80.44 103 THR A N 1
ATOM 816 C CA . THR A 1 103 ? 20.849 -4.823 -20.311 1.00 80.44 103 THR A CA 1
ATOM 817 C C . THR A 1 103 ? 20.047 -5.971 -20.901 1.00 80.44 103 THR A C 1
ATOM 819 O O . THR A 1 103 ? 19.143 -6.473 -20.240 1.00 80.44 103 THR A O 1
ATOM 822 N N . THR A 1 104 ? 20.406 -6.459 -22.090 1.00 83.44 104 THR A N 1
ATOM 823 C CA . THR A 1 104 ? 19.724 -7.604 -22.717 1.00 83.44 104 THR A CA 1
ATOM 824 C C . THR A 1 104 ? 19.860 -8.883 -21.889 1.00 83.44 104 THR A C 1
ATOM 826 O O . THR A 1 104 ? 18.867 -9.582 -21.685 1.00 83.44 104 THR A O 1
ATOM 829 N N . SER A 1 105 ? 21.046 -9.157 -21.337 1.00 85.75 105 SER A N 1
ATOM 830 C CA . SER A 1 105 ? 21.268 -10.290 -20.430 1.00 85.75 105 SER A CA 1
ATOM 831 C C . SER A 1 105 ? 20.459 -10.161 -19.132 1.00 85.75 105 SER A C 1
ATOM 833 O O . SER A 1 105 ? 19.788 -11.109 -18.722 1.00 85.75 105 SER A O 1
ATOM 835 N N . ALA A 1 106 ? 20.435 -8.972 -18.519 1.00 81.94 106 ALA A N 1
ATOM 836 C CA . ALA A 1 106 ? 19.650 -8.706 -17.314 1.00 81.94 106 ALA A CA 1
ATOM 837 C C . ALA A 1 106 ? 18.137 -8.847 -17.560 1.00 81.94 106 ALA A C 1
ATOM 839 O O . ALA A 1 106 ? 17.440 -9.460 -16.752 1.00 81.94 106 ALA A O 1
ATOM 840 N N . MET A 1 107 ? 17.630 -8.347 -18.693 1.00 85.56 107 MET A N 1
ATOM 841 C CA . MET A 1 107 ? 16.233 -8.525 -19.105 1.00 85.56 107 MET A CA 1
ATOM 842 C C . MET A 1 107 ? 15.897 -10.003 -19.317 1.00 85.56 107 MET A C 1
ATOM 844 O O . MET A 1 107 ? 14.863 -10.470 -18.843 1.00 85.56 107 MET A O 1
ATOM 848 N N . ALA A 1 108 ? 16.770 -10.753 -19.996 1.00 85.75 108 ALA A N 1
ATOM 849 C CA . ALA A 1 108 ? 16.581 -12.183 -20.214 1.00 85.75 108 ALA A CA 1
ATOM 850 C C . ALA A 1 108 ? 16.549 -12.949 -18.884 1.00 85.75 108 ALA A C 1
ATOM 852 O O . ALA A 1 108 ? 15.644 -13.750 -18.664 1.00 85.75 108 ALA A O 1
ATOM 853 N N . ALA A 1 109 ? 17.471 -12.653 -17.964 1.00 84.56 109 ALA A N 1
ATOM 854 C CA . ALA A 1 109 ? 17.472 -13.234 -16.627 1.00 84.56 109 ALA A CA 1
ATOM 855 C C . ALA A 1 109 ? 16.177 -12.903 -15.868 1.00 84.56 109 ALA A C 1
ATOM 857 O O . ALA A 1 109 ? 15.529 -13.811 -15.350 1.00 84.56 109 ALA A O 1
ATOM 858 N N . ALA A 1 110 ? 15.748 -11.637 -15.857 1.00 84.56 110 ALA A N 1
ATOM 859 C CA . ALA A 1 110 ? 14.498 -11.226 -15.220 1.00 84.56 110 ALA A CA 1
ATOM 860 C C . ALA A 1 110 ? 13.286 -11.987 -15.780 1.00 84.56 110 ALA A C 1
ATOM 862 O O . ALA A 1 110 ? 12.464 -12.471 -15.008 1.00 84.56 110 ALA A O 1
ATOM 863 N N . CYS A 1 111 ? 13.200 -12.156 -17.102 1.00 85.50 111 CYS A N 1
ATOM 864 C CA . CYS A 1 111 ? 12.150 -12.941 -17.755 1.00 85.50 111 CYS A CA 1
ATOM 865 C C . CYS A 1 111 ? 12.211 -14.437 -17.410 1.00 85.50 111 CYS A C 1
ATOM 867 O O . CYS A 1 111 ? 11.165 -15.063 -17.262 1.00 85.50 111 CYS A O 1
ATOM 869 N N . CYS A 1 112 ? 13.410 -15.009 -17.275 1.00 84.88 112 CYS A N 1
ATOM 870 C CA . CYS A 1 112 ? 13.596 -16.421 -16.933 1.00 84.88 112 CYS A CA 1
ATOM 871 C C . CYS A 1 112 ? 13.245 -16.736 -15.473 1.00 84.88 112 CYS A C 1
ATOM 873 O O . CYS A 1 112 ? 12.732 -17.818 -15.193 1.00 84.88 112 CYS A O 1
ATOM 875 N N . TYR A 1 113 ? 13.537 -15.818 -14.549 1.00 84.12 113 TYR A N 1
ATOM 876 C CA . TYR A 1 113 ? 13.304 -16.019 -13.116 1.00 84.12 113 TYR A CA 1
ATOM 877 C C . TYR A 1 113 ? 11.979 -15.439 -12.619 1.00 84.12 113 TYR A C 1
ATOM 879 O O . TYR A 1 113 ? 11.526 -15.806 -11.536 1.00 84.12 113 TYR A O 1
ATOM 887 N N . GLY A 1 114 ? 11.360 -14.539 -13.381 1.00 85.94 114 GLY A N 1
ATOM 888 C CA . GLY A 1 114 ? 10.107 -13.922 -12.986 1.00 85.94 114 GLY A CA 1
ATOM 889 C C . GLY A 1 114 ? 8.896 -14.825 -13.178 1.00 85.94 114 GLY A C 1
ATOM 890 O O . GLY A 1 114 ? 8.822 -15.664 -14.077 1.00 85.94 114 GLY A O 1
ATOM 891 N N . THR A 1 115 ? 7.912 -14.626 -12.314 1.00 86.62 115 THR A N 1
ATOM 892 C CA . THR A 1 115 ? 6.653 -15.357 -12.279 1.00 86.62 115 THR A CA 1
ATOM 893 C C . THR A 1 115 ? 5.510 -14.441 -12.700 1.00 86.62 115 THR A C 1
ATOM 895 O O . THR A 1 115 ? 5.425 -13.278 -12.305 1.00 86.62 115 THR A O 1
ATOM 898 N N . LEU A 1 116 ? 4.615 -14.964 -13.543 1.00 88.00 116 LEU A N 1
ATOM 899 C CA . LEU A 1 116 ? 3.369 -14.290 -13.900 1.00 88.00 116 LEU A CA 1
ATOM 900 C C . LEU A 1 116 ? 2.250 -14.829 -13.011 1.00 88.00 116 LEU A C 1
ATOM 902 O O . LEU A 1 116 ? 1.750 -15.937 -13.232 1.00 88.00 116 LEU A O 1
ATOM 906 N N . GLU A 1 117 ? 1.853 -14.032 -12.032 1.00 85.69 117 GLU A N 1
ATOM 907 C CA . GLU A 1 117 ? 0.917 -14.419 -10.979 1.00 85.69 117 GLU A CA 1
ATOM 908 C C . GLU A 1 117 ? -0.417 -13.684 -11.145 1.00 85.69 117 GLU A C 1
ATOM 910 O O . GLU A 1 117 ? -0.571 -12.810 -12.003 1.00 85.69 117 GLU A O 1
ATOM 915 N N . THR A 1 118 ? -1.427 -14.091 -10.379 1.00 85.94 118 THR A N 1
ATOM 916 C CA . THR A 1 118 ? -2.749 -13.455 -10.364 1.00 85.94 118 THR A CA 1
ATOM 917 C C . THR A 1 118 ? -3.066 -13.027 -8.945 1.00 85.94 118 THR A C 1
ATOM 919 O O . THR A 1 118 ? -3.102 -13.870 -8.048 1.00 85.94 118 THR A O 1
ATOM 922 N N . VAL A 1 119 ? -3.304 -11.729 -8.772 1.00 84.31 119 VAL A N 1
ATOM 923 C CA . VAL A 1 119 ? -3.619 -11.114 -7.487 1.00 84.31 119 VAL A CA 1
ATOM 924 C C . VAL A 1 119 ? -4.966 -11.648 -6.974 1.00 84.31 119 VAL A C 1
ATOM 926 O O . VAL A 1 119 ? -5.961 -11.619 -7.714 1.00 84.31 119 VAL A O 1
ATOM 929 N N . PRO A 1 120 ? -5.032 -12.141 -5.723 1.00 77.06 120 PRO A N 1
ATOM 930 C CA . PRO A 1 120 ? -6.290 -12.532 -5.090 1.00 77.06 120 PRO A CA 1
ATOM 931 C C . PRO A 1 120 ? -7.283 -11.362 -5.012 1.00 77.06 120 PRO A C 1
ATOM 933 O O . PRO A 1 120 ? -6.877 -10.210 -4.903 1.00 77.06 120 PRO A O 1
ATOM 936 N N . TYR A 1 121 ? -8.588 -11.652 -5.043 1.00 77.12 121 TYR A N 1
ATOM 937 C CA . TYR A 1 121 ? -9.709 -10.688 -5.055 1.00 77.12 121 TYR A CA 1
ATOM 938 C C . TYR A 1 121 ? -9.799 -9.791 -6.304 1.00 77.12 121 TYR A C 1
ATOM 940 O O . TYR A 1 121 ? -10.870 -9.688 -6.902 1.00 77.12 121 TYR A O 1
ATOM 948 N N . SER A 1 122 ? -8.695 -9.194 -6.764 1.00 79.88 122 SER A N 1
ATOM 949 C CA . SER A 1 122 ? -8.673 -8.302 -7.931 1.00 79.88 122 SER A CA 1
ATOM 950 C C . SER A 1 122 ? -8.505 -9.030 -9.270 1.00 79.88 122 SER A C 1
ATOM 952 O O . SER A 1 122 ? -8.780 -8.446 -10.317 1.00 79.88 122 SER A O 1
ATOM 954 N N . ASN A 1 123 ? -8.074 -10.298 -9.263 1.00 81.25 123 ASN A N 1
ATOM 955 C CA . ASN A 1 123 ? -7.806 -11.127 -10.450 1.00 81.25 123 ASN A CA 1
ATOM 956 C C . ASN A 1 123 ? -6.899 -10.472 -11.498 1.00 81.25 123 ASN A C 1
ATOM 958 O O . ASN A 1 123 ? -6.878 -10.887 -12.662 1.00 81.25 123 ASN A O 1
ATOM 962 N N . ARG A 1 124 ? -6.149 -9.447 -11.101 1.00 87.19 124 ARG A N 1
ATOM 963 C CA . ARG A 1 124 ? -5.204 -8.773 -11.970 1.00 87.19 124 ARG A CA 1
ATOM 964 C C . ARG A 1 124 ? -3.973 -9.648 -12.115 1.00 87.19 124 ARG A C 1
ATOM 966 O O . ARG A 1 124 ? -3.450 -10.171 -11.135 1.00 87.19 124 ARG A O 1
ATOM 973 N N . THR A 1 125 ? -3.492 -9.806 -13.339 1.00 87.81 125 THR A N 1
ATOM 974 C CA . THR A 1 125 ? -2.207 -10.462 -13.563 1.00 87.81 125 THR A CA 1
ATOM 975 C C . THR A 1 125 ? -1.070 -9.479 -13.348 1.00 87.81 125 THR A C 1
ATOM 977 O O . THR A 1 125 ? -1.142 -8.333 -13.795 1.00 87.81 125 THR A O 1
ATOM 980 N N . HIS A 1 126 ? -0.000 -9.938 -12.713 1.00 89.62 126 HIS A N 1
ATOM 981 C CA . HIS A 1 126 ? 1.228 -9.166 -12.579 1.00 89.62 126 HIS A CA 1
ATOM 982 C C . HIS A 1 126 ? 2.462 -10.042 -12.747 1.00 89.62 126 HIS A C 1
ATOM 984 O O . HIS A 1 126 ? 2.420 -11.256 -12.553 1.00 89.62 126 HIS A O 1
ATOM 990 N N . PHE A 1 127 ? 3.553 -9.411 -13.163 1.00 90.44 127 PHE A N 1
ATOM 991 C CA . PHE A 1 127 ? 4.844 -10.056 -13.311 1.00 90.44 127 PHE A CA 1
ATOM 992 C C . PHE A 1 127 ? 5.734 -9.644 -12.144 1.00 90.44 127 PHE A C 1
ATOM 994 O O . PHE A 1 127 ? 5.956 -8.450 -11.934 1.00 90.44 127 PHE A O 1
ATOM 1001 N N . ILE A 1 128 ? 6.222 -10.627 -11.394 1.00 90.12 128 ILE A N 1
ATOM 1002 C CA . ILE A 1 128 ? 7.063 -10.423 -10.219 1.00 90.12 128 ILE A CA 1
ATOM 1003 C C . ILE A 1 128 ? 8.367 -11.185 -10.418 1.00 90.12 128 ILE A C 1
ATOM 1005 O O . ILE A 1 128 ? 8.363 -12.374 -10.710 1.00 90.12 128 ILE A O 1
ATOM 1009 N N . VAL A 1 129 ? 9.497 -10.508 -10.227 1.00 89.69 129 VAL A N 1
ATOM 1010 C CA . VAL A 1 129 ? 10.823 -11.154 -10.262 1.00 89.69 129 VAL A CA 1
ATOM 1011 C C . VAL A 1 129 ? 11.261 -11.630 -8.876 1.00 89.69 129 VAL A C 1
ATOM 1013 O O . VAL A 1 129 ? 12.058 -12.557 -8.746 1.00 89.69 129 VAL A O 1
ATOM 1016 N N . LEU A 1 130 ? 10.722 -11.024 -7.818 1.00 87.44 130 LEU A N 1
ATOM 1017 C CA . LEU A 1 130 ? 11.082 -11.352 -6.445 1.00 87.44 130 LEU A CA 1
ATOM 1018 C C . LEU A 1 130 ? 10.339 -12.601 -5.941 1.00 87.44 130 LEU A C 1
ATOM 1020 O O . LEU A 1 130 ? 9.109 -12.643 -5.866 1.00 87.44 130 LEU A O 1
ATOM 1024 N N . THR A 1 131 ? 11.096 -13.618 -5.533 1.00 87.44 131 THR A N 1
ATOM 1025 C CA . THR A 1 131 ? 10.522 -14.835 -4.941 1.00 87.44 131 THR A CA 1
ATOM 1026 C C . THR A 1 131 ? 9.880 -14.542 -3.577 1.00 87.44 131 THR A C 1
ATOM 1028 O O . THR A 1 131 ? 10.370 -13.666 -2.860 1.00 87.44 131 THR A O 1
ATOM 1031 N N . PRO A 1 132 ? 8.852 -15.300 -3.142 1.00 85.06 132 PRO A N 1
ATOM 1032 C CA . PRO A 1 132 ? 8.227 -15.097 -1.830 1.00 85.06 132 PRO A CA 1
ATOM 1033 C C . PRO A 1 132 ? 9.207 -15.160 -0.646 1.00 85.06 132 PRO A C 1
ATOM 1035 O O . PRO A 1 132 ? 9.112 -14.378 0.296 1.00 85.06 132 PRO A O 1
ATOM 1038 N N . GLY A 1 133 ? 10.198 -16.057 -0.700 1.00 86.69 133 GLY A N 1
ATOM 1039 C CA . GLY A 1 133 ? 11.240 -16.147 0.330 1.00 86.69 133 GLY A CA 1
ATOM 1040 C C . GLY A 1 133 ? 12.248 -14.990 0.288 1.00 86.69 133 GLY A C 1
ATOM 1041 O O . GLY A 1 133 ? 12.791 -14.602 1.322 1.00 86.69 133 GLY A O 1
ATOM 1042 N N . GLY A 1 134 ? 12.513 -14.423 -0.894 1.00 87.50 134 GLY A N 1
ATOM 1043 C CA . GLY A 1 134 ? 13.299 -13.193 -1.031 1.00 87.50 134 GLY A CA 1
ATOM 1044 C C . GLY A 1 134 ? 12.552 -11.983 -0.474 1.00 87.50 134 GLY A C 1
ATOM 1045 O O . GLY A 1 134 ? 13.120 -11.205 0.284 1.00 87.50 134 GLY A O 1
ATOM 1046 N N . GLU A 1 135 ? 11.264 -11.884 -0.788 1.00 88.44 135 GLU A N 1
ATOM 1047 C CA . GLU A 1 135 ? 10.360 -10.855 -0.283 1.00 88.44 135 GLU A CA 1
ATOM 1048 C C . GLU A 1 135 ? 10.257 -10.882 1.249 1.00 88.44 135 GLU A C 1
ATOM 1050 O O . GLU A 1 135 ? 10.425 -9.845 1.887 1.00 88.44 135 GLU A O 1
ATOM 1055 N N . ARG A 1 136 ? 10.094 -12.065 1.856 1.00 88.12 136 ARG A N 1
ATOM 1056 C CA . ARG A 1 136 ? 10.067 -12.221 3.320 1.00 88.12 136 ARG A CA 1
ATOM 1057 C C . ARG A 1 136 ? 11.347 -11.716 3.988 1.00 88.12 136 ARG A C 1
ATOM 1059 O O . ARG A 1 136 ? 11.267 -10.926 4.920 1.00 88.12 136 ARG A O 1
ATOM 1066 N N . ARG A 1 137 ? 12.518 -12.117 3.480 1.00 90.25 137 ARG A N 1
ATOM 1067 C CA . ARG A 1 137 ? 13.816 -11.666 4.013 1.00 90.25 137 ARG A CA 1
ATOM 1068 C C . ARG A 1 137 ? 14.012 -10.159 3.868 1.00 90.25 137 ARG A C 1
ATOM 1070 O O . ARG A 1 137 ? 14.528 -9.524 4.780 1.00 90.25 137 ARG A O 1
ATOM 1077 N N . ALA A 1 138 ? 13.597 -9.589 2.736 1.00 89.19 138 ALA A N 1
ATOM 1078 C CA . ALA A 1 138 ? 13.657 -8.147 2.526 1.00 89.19 138 ALA A CA 1
ATOM 1079 C C . ALA A 1 138 ? 12.778 -7.399 3.541 1.00 89.19 138 ALA A C 1
ATOM 1081 O O . ALA A 1 138 ? 13.228 -6.415 4.121 1.00 89.19 138 ALA A O 1
ATOM 1082 N N . GLY A 1 139 ? 11.566 -7.894 3.796 1.00 89.62 139 GLY A N 1
ATOM 1083 C CA . GLY A 1 139 ? 10.664 -7.316 4.786 1.00 89.62 139 GLY A CA 1
ATOM 1084 C C . GLY A 1 139 ? 11.168 -7.441 6.225 1.00 89.62 139 GLY A C 1
ATOM 1085 O O . GLY A 1 139 ? 11.135 -6.461 6.961 1.00 89.62 139 GLY A O 1
ATOM 1086 N N . GLU A 1 140 ? 11.720 -8.595 6.616 1.00 91.75 140 GLU A N 1
ATOM 1087 C CA . GLU A 1 140 ? 12.367 -8.781 7.927 1.00 91.75 140 GLU A CA 1
ATOM 1088 C C . GLU A 1 140 ? 13.529 -7.803 8.134 1.00 91.75 140 GLU A C 1
ATOM 1090 O O . GLU A 1 140 ? 13.614 -7.148 9.173 1.00 91.75 140 GLU A O 1
ATOM 1095 N N . PHE A 1 141 ? 14.390 -7.657 7.123 1.00 92.50 141 PHE A N 1
ATOM 1096 C CA . PHE A 1 141 ? 15.503 -6.713 7.154 1.00 92.50 141 PHE A CA 1
ATOM 1097 C C . PHE A 1 141 ? 15.022 -5.260 7.270 1.00 92.50 141 PHE A C 1
ATOM 1099 O O . PHE A 1 141 ? 15.508 -4.510 8.115 1.00 92.50 141 PHE A O 1
ATOM 1106 N N . GLN A 1 142 ? 14.043 -4.862 6.451 1.00 91.25 142 GLN A N 1
ATOM 1107 C CA . GLN A 1 142 ? 13.461 -3.519 6.502 1.00 91.25 142 GLN A CA 1
ATOM 1108 C C . GLN A 1 142 ? 12.818 -3.235 7.857 1.00 91.25 142 GLN A C 1
ATOM 1110 O O . GLN A 1 142 ? 12.990 -2.148 8.399 1.00 91.25 142 GLN A O 1
ATOM 1115 N N . PHE A 1 143 ? 12.119 -4.212 8.427 1.00 92.56 143 PHE A N 1
ATOM 1116 C CA . PHE A 1 143 ? 11.457 -4.064 9.712 1.00 92.56 143 PHE A CA 1
ATOM 1117 C C . PHE A 1 143 ? 12.451 -3.921 10.866 1.00 92.56 143 PHE A C 1
ATOM 1119 O O . PHE A 1 143 ? 12.274 -3.050 11.717 1.00 92.56 143 PHE A O 1
ATOM 1126 N N . ALA A 1 144 ? 13.523 -4.719 10.871 1.00 92.94 144 ALA A N 1
ATOM 1127 C CA . ALA A 1 144 ? 14.614 -4.569 11.830 1.00 92.94 144 ALA A CA 1
ATOM 1128 C C . ALA A 1 144 ? 15.248 -3.175 11.727 1.00 92.94 144 ALA A C 1
ATOM 1130 O O . ALA A 1 144 ? 15.357 -2.475 12.732 1.00 92.94 144 ALA A O 1
ATOM 1131 N N . ARG A 1 145 ? 15.549 -2.718 10.502 1.00 92.56 145 ARG A N 1
ATOM 1132 C CA . ARG A 1 145 ? 16.111 -1.380 10.289 1.00 92.56 145 ARG A CA 1
ATOM 1133 C C . ARG A 1 145 ? 15.151 -0.266 10.705 1.00 92.56 145 ARG A C 1
ATOM 1135 O O . ARG A 1 145 ? 15.591 0.744 11.238 1.00 92.56 145 ARG A O 1
ATOM 1142 N N . MET A 1 146 ? 13.848 -0.434 10.490 1.00 89.81 146 MET A N 1
ATOM 1143 C CA . MET A 1 146 ? 12.851 0.530 10.956 1.00 89.81 146 MET A CA 1
ATOM 1144 C C . MET A 1 146 ? 12.823 0.621 12.480 1.00 89.81 146 MET A C 1
ATOM 1146 O O . MET A 1 146 ? 12.784 1.728 13.000 1.00 89.81 146 MET A O 1
ATOM 1150 N N . LYS A 1 147 ? 12.899 -0.503 13.204 1.00 91.31 147 LYS A N 1
ATOM 1151 C CA . LYS A 1 147 ? 12.992 -0.483 14.673 1.00 91.31 147 LYS A CA 1
ATOM 1152 C C . LYS A 1 147 ? 14.234 0.267 15.158 1.00 91.31 147 LYS A C 1
ATOM 1154 O O . LYS A 1 147 ? 14.112 1.082 16.063 1.00 91.31 147 LYS A O 1
ATOM 1159 N N . GLU A 1 148 ? 15.386 0.032 14.530 1.00 92.12 148 GLU A N 1
ATOM 1160 C CA . GLU A 1 148 ? 16.626 0.764 14.832 1.00 92.12 148 GLU A CA 1
ATOM 1161 C C . GLU A 1 148 ? 16.474 2.267 14.586 1.00 92.12 148 GLU A C 1
ATOM 1163 O O . GLU A 1 148 ? 16.830 3.064 15.442 1.00 92.12 148 GLU A O 1
ATOM 1168 N N . LEU A 1 149 ? 15.900 2.667 13.447 1.00 90.12 149 LEU A N 1
ATOM 1169 C CA . LEU A 1 149 ? 15.670 4.080 13.134 1.00 90.12 149 LEU A CA 1
ATOM 1170 C C . LEU A 1 149 ? 14.734 4.751 14.144 1.00 90.12 149 LEU A C 1
ATOM 1172 O O . LEU A 1 149 ? 14.960 5.896 14.519 1.00 90.12 149 LEU A O 1
ATOM 1176 N N . MET A 1 150 ? 13.688 4.053 14.597 1.00 89.38 150 MET A N 1
ATOM 1177 C CA . MET A 1 150 ? 12.795 4.595 15.624 1.00 89.38 150 MET A CA 1
ATOM 1178 C C . MET A 1 150 ? 13.530 4.772 16.959 1.00 89.38 150 MET A C 1
ATOM 1180 O O . MET A 1 150 ? 13.349 5.798 17.609 1.00 89.38 150 MET A O 1
ATOM 1184 N N . ASP A 1 151 ? 14.402 3.834 17.333 1.00 89.44 151 ASP A N 1
ATOM 1185 C CA . ASP A 1 151 ? 15.251 3.951 18.526 1.00 89.44 151 ASP A CA 1
ATOM 1186 C C . ASP A 1 151 ? 16.257 5.115 18.407 1.00 89.44 151 ASP A C 1
ATOM 1188 O O . ASP A 1 151 ? 16.362 5.937 19.317 1.00 89.44 151 ASP A O 1
ATOM 1192 N N . GLU A 1 152 ? 16.909 5.271 17.245 1.00 90.81 152 GLU A N 1
ATOM 1193 C CA . GLU A 1 152 ? 17.806 6.397 16.924 1.00 90.81 152 GLU A CA 1
ATOM 1194 C C . GLU A 1 152 ? 17.085 7.759 17.021 1.00 90.81 152 GLU A C 1
ATOM 1196 O O . GLU A 1 152 ? 17.659 8.748 17.483 1.00 90.81 152 GLU A O 1
ATOM 1201 N N . GLU A 1 153 ? 15.813 7.819 16.620 1.00 88.94 153 GLU A N 1
ATOM 1202 C CA . GLU A 1 153 ? 14.958 9.009 16.726 1.00 88.94 153 GLU A CA 1
ATOM 1203 C C . GLU A 1 153 ? 14.381 9.227 18.140 1.00 88.94 153 GLU A C 1
ATOM 1205 O O . GLU A 1 153 ? 13.697 10.228 18.380 1.00 88.94 153 GLU A O 1
ATOM 1210 N N . GLY A 1 154 ? 14.644 8.317 19.085 1.00 89.06 154 GLY A N 1
ATOM 1211 C CA . GLY A 1 154 ? 14.114 8.360 20.449 1.00 89.06 154 GLY A CA 1
ATOM 1212 C C . GLY A 1 154 ? 12.614 8.056 20.541 1.00 89.06 154 GLY A C 1
ATOM 1213 O O . GLY A 1 154 ? 11.957 8.474 21.498 1.00 89.06 154 GLY A O 1
ATOM 1214 N N . LYS A 1 155 ? 12.053 7.365 19.544 1.00 91.12 155 LYS A N 1
ATOM 1215 C CA . LYS A 1 155 ? 10.649 6.945 19.486 1.00 91.12 155 LYS A CA 1
ATOM 1216 C C . LYS A 1 155 ? 10.506 5.558 20.101 1.00 91.12 155 LYS A C 1
ATOM 1218 O O . LYS A 1 155 ? 10.922 4.553 19.527 1.00 91.12 155 LYS A O 1
ATOM 1223 N N . ALA A 1 156 ? 9.886 5.497 21.275 1.00 91.56 156 ALA A N 1
ATOM 1224 C CA . ALA A 1 156 ? 9.713 4.246 21.998 1.00 91.56 156 ALA A CA 1
ATOM 1225 C C . ALA A 1 156 ? 8.735 3.303 21.278 1.00 91.56 156 ALA A C 1
ATOM 1227 O O . ALA A 1 156 ? 7.634 3.699 20.891 1.00 91.56 156 ALA A O 1
ATOM 1228 N N . ILE A 1 157 ? 9.105 2.028 21.152 1.00 93.44 157 ILE A N 1
ATOM 1229 C CA . ILE A 1 157 ? 8.156 0.967 20.803 1.00 93.44 157 ILE A CA 1
ATOM 1230 C C . ILE A 1 157 ? 7.368 0.629 22.069 1.00 93.44 157 ILE A C 1
ATOM 1232 O O . ILE A 1 157 ? 7.948 0.283 23.100 1.00 93.44 157 ILE A O 1
ATOM 1236 N N . LEU A 1 158 ? 6.045 0.746 22.005 1.00 93.31 158 LEU A N 1
ATOM 1237 C CA . LEU A 1 158 ? 5.188 0.483 23.153 1.00 93.31 158 LEU A CA 1
ATOM 1238 C C . LEU A 1 158 ? 5.176 -1.015 23.498 1.00 93.31 158 LEU A C 1
ATOM 1240 O O . LEU A 1 158 ? 5.114 -1.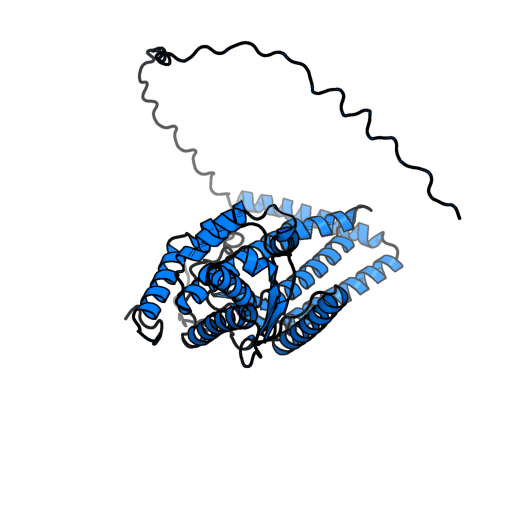849 22.590 1.00 93.31 158 LEU A O 1
ATOM 1244 N N . PRO A 1 159 ? 5.164 -1.378 24.796 1.00 93.31 159 PRO A N 1
ATOM 1245 C CA . PRO A 1 159 ? 5.037 -2.769 25.216 1.00 93.31 159 PRO A CA 1
ATOM 1246 C C . PRO A 1 159 ? 3.761 -3.422 24.679 1.00 93.31 159 PRO A C 1
ATOM 1248 O O . PRO A 1 159 ? 2.725 -2.767 24.539 1.00 93.31 159 PRO A O 1
ATOM 1251 N N . GLU A 1 160 ? 3.800 -4.737 24.468 1.00 90.81 160 GLU A N 1
ATOM 1252 C CA . GLU A 1 160 ? 2.637 -5.517 24.015 1.00 90.81 160 GLU A CA 1
ATOM 1253 C C . GLU A 1 160 ? 1.452 -5.442 24.991 1.00 90.81 160 GLU A C 1
ATOM 1255 O O . GLU A 1 160 ? 0.298 -5.505 24.576 1.00 90.81 160 GLU A O 1
ATOM 1260 N N . SER A 1 161 ? 1.725 -5.249 26.286 1.00 92.50 161 SER A N 1
ATOM 1261 C CA . SER A 1 161 ? 0.712 -5.112 27.339 1.00 92.50 161 SER A CA 1
ATOM 1262 C C . SER A 1 161 ? 0.033 -3.738 27.384 1.00 92.50 161 SER A C 1
ATOM 1264 O O . SER A 1 161 ? -0.940 -3.565 28.120 1.00 92.50 161 SER A O 1
ATOM 1266 N N . HIS A 1 162 ? 0.519 -2.751 26.625 1.00 95.50 162 HIS A N 1
ATOM 1267 C CA . HIS A 1 162 ? -0.083 -1.422 26.596 1.00 95.50 162 HIS A CA 1
ATOM 1268 C C . HIS A 1 162 ? -1.499 -1.488 25.982 1.00 95.50 162 HIS A C 1
ATOM 1270 O O . HIS A 1 162 ? -1.667 -2.128 24.942 1.00 95.50 162 HIS A O 1
ATOM 1276 N N . PRO A 1 163 ? -2.523 -0.809 26.545 1.00 94.12 163 PRO A N 1
ATOM 1277 C CA . PRO A 1 163 ? -3.907 -0.908 26.063 1.00 94.12 163 PRO A CA 1
ATOM 1278 C C . PRO A 1 163 ? -4.071 -0.618 24.566 1.00 94.12 163 PRO A C 1
ATOM 1280 O O . PRO A 1 163 ? -4.802 -1.320 23.868 1.00 94.12 163 PRO A O 1
ATOM 1283 N N . ASP A 1 164 ? -3.347 0.381 24.058 1.00 94.06 164 ASP A N 1
ATOM 1284 C CA . ASP A 1 164 ? -3.357 0.710 22.632 1.00 94.06 164 ASP A CA 1
ATOM 1285 C C . ASP A 1 164 ? -2.673 -0.365 21.775 1.00 94.06 164 ASP A C 1
ATOM 1287 O O . ASP A 1 164 ? -3.177 -0.692 20.701 1.00 94.06 164 ASP A O 1
ATOM 1291 N N . SER A 1 165 ? -1.576 -0.964 22.252 1.00 94.00 165 SER A N 1
ATOM 1292 C CA . SER A 1 165 ? -0.895 -2.063 21.555 1.00 94.00 165 SER A CA 1
ATOM 1293 C C . SER A 1 165 ? -1.802 -3.287 21.466 1.00 94.00 165 SER A C 1
ATOM 1295 O O . SER A 1 165 ? -1.940 -3.872 20.392 1.00 94.00 165 SER A O 1
ATOM 1297 N N . VAL A 1 166 ? -2.495 -3.629 22.560 1.00 94.56 166 VAL A N 1
ATOM 1298 C CA . VAL A 1 166 ? -3.482 -4.720 22.597 1.00 94.56 166 VAL A CA 1
ATOM 1299 C C . VAL A 1 166 ? -4.613 -4.456 21.607 1.00 94.56 166 VAL A C 1
ATOM 1301 O O . VAL A 1 166 ? -4.974 -5.338 20.826 1.00 94.56 166 VAL A O 1
ATOM 1304 N N . ARG A 1 167 ? -5.156 -3.233 21.601 1.00 94.06 167 ARG A N 1
ATOM 1305 C CA . ARG A 1 167 ? -6.234 -2.834 20.691 1.00 94.06 167 ARG A CA 1
ATOM 1306 C C . ARG A 1 167 ? -5.811 -2.950 19.226 1.00 94.06 167 ARG A C 1
ATOM 1308 O O . ARG A 1 167 ? -6.512 -3.598 18.454 1.00 94.06 167 ARG A O 1
ATOM 1315 N N . VAL A 1 168 ? -4.677 -2.360 18.847 1.00 93.81 168 VAL A N 1
ATOM 1316 C CA . VAL A 1 168 ? -4.163 -2.389 17.466 1.00 93.81 168 VAL A CA 1
ATOM 1317 C C . VAL A 1 168 ? -3.862 -3.819 17.030 1.00 93.81 168 VAL A C 1
ATOM 1319 O O . VAL A 1 168 ? -4.280 -4.231 15.950 1.00 93.81 168 VAL A O 1
ATOM 1322 N N . THR A 1 169 ? -3.206 -4.601 17.889 1.00 93.81 169 THR A N 1
ATOM 1323 C CA . THR A 1 169 ? -2.869 -6.000 17.604 1.00 93.81 169 THR A CA 1
ATOM 1324 C C . THR A 1 169 ? -4.125 -6.839 17.402 1.00 93.81 169 THR A C 1
ATOM 1326 O O . THR A 1 169 ? -4.205 -7.590 16.433 1.00 93.81 169 THR A O 1
ATOM 1329 N N . ARG A 1 170 ? -5.145 -6.678 18.255 1.00 94.81 170 ARG A N 1
ATOM 1330 C CA . ARG A 1 170 ? -6.432 -7.370 18.099 1.00 94.81 170 ARG A CA 1
ATOM 1331 C C . ARG A 1 170 ? -7.061 -7.072 16.736 1.00 94.81 170 ARG A C 1
ATOM 1333 O O . ARG A 1 170 ? -7.403 -8.009 16.022 1.00 94.81 170 ARG A O 1
ATOM 1340 N N . LEU A 1 171 ? -7.166 -5.794 16.368 1.00 93.69 171 LEU A N 1
ATOM 1341 C CA . LEU A 1 171 ? -7.774 -5.364 15.102 1.00 93.69 171 LEU A CA 1
ATOM 1342 C C . LEU A 1 171 ? -6.991 -5.871 13.886 1.00 93.69 171 LEU A C 1
ATOM 1344 O O . LEU A 1 171 ? -7.574 -6.407 12.945 1.00 93.69 171 LEU A O 1
ATOM 1348 N N . ALA A 1 172 ? -5.663 -5.766 13.924 1.00 92.31 172 ALA A N 1
ATOM 1349 C CA . ALA A 1 172 ? -4.801 -6.299 12.878 1.00 92.31 172 ALA A CA 1
ATOM 1350 C C . ALA A 1 172 ? -5.000 -7.812 12.717 1.00 92.31 172 ALA A C 1
ATOM 1352 O O . ALA A 1 172 ? -5.161 -8.301 11.601 1.00 92.31 172 ALA A O 1
ATOM 1353 N N . MET A 1 173 ? -5.063 -8.556 13.825 1.00 90.62 173 MET A N 1
ATOM 1354 C CA . MET A 1 173 ? -5.282 -10.001 13.788 1.00 90.62 173 MET A CA 1
ATOM 1355 C C . MET A 1 173 ? -6.681 -10.387 13.290 1.00 90.62 173 MET A C 1
ATOM 1357 O O . MET A 1 173 ? -6.816 -11.417 12.635 1.00 90.62 173 MET A O 1
ATOM 1361 N N . GLU A 1 174 ? -7.721 -9.594 13.553 1.00 91.81 174 GLU A N 1
ATOM 1362 C CA . GLU A 1 174 ? -9.063 -9.814 12.989 1.00 91.81 174 GLU A CA 1
ATOM 1363 C C . GLU A 1 174 ? -9.059 -9.698 11.461 1.00 91.81 174 GLU A C 1
ATOM 1365 O O . GLU A 1 174 ? -9.535 -10.605 10.776 1.00 91.81 174 GLU A O 1
ATOM 1370 N N . ILE A 1 175 ? -8.435 -8.644 10.929 1.00 91.44 175 ILE A N 1
ATOM 1371 C CA . ILE A 1 175 ? -8.268 -8.435 9.484 1.00 91.44 175 ILE A CA 1
ATOM 1372 C C . ILE A 1 175 ? -7.424 -9.549 8.859 1.00 91.44 175 ILE A C 1
ATOM 1374 O O . ILE A 1 175 ? -7.797 -10.118 7.833 1.00 91.44 175 ILE A O 1
ATOM 1378 N N . VAL A 1 176 ? -6.305 -9.914 9.488 1.00 87.88 176 VAL A N 1
ATOM 1379 C CA . VAL A 1 176 ? -5.435 -10.996 9.009 1.00 87.88 176 VAL A CA 1
ATOM 1380 C C . VAL A 1 176 ? -6.182 -12.329 8.995 1.00 87.88 176 VAL A C 1
ATOM 1382 O O . VAL A 1 176 ? -6.080 -13.079 8.025 1.00 87.88 176 VAL A O 1
ATOM 1385 N N . ARG A 1 177 ? -6.976 -12.643 10.025 1.00 86.44 177 ARG A N 1
ATOM 1386 C CA . ARG A 1 177 ? -7.814 -13.855 10.038 1.00 86.44 177 ARG A CA 1
ATOM 1387 C C . ARG A 1 177 ? -8.868 -13.825 8.934 1.00 86.44 177 ARG A C 1
ATOM 1389 O O . ARG A 1 177 ? -9.098 -14.858 8.310 1.00 86.44 177 ARG A O 1
ATOM 1396 N N . ALA A 1 178 ? -9.488 -12.672 8.683 1.00 86.31 178 ALA A N 1
ATOM 1397 C CA . ALA A 1 178 ? -10.440 -12.503 7.589 1.00 86.31 178 ALA A CA 1
ATOM 1398 C C . ALA A 1 178 ? -9.777 -12.736 6.221 1.00 86.31 178 ALA A C 1
ATOM 1400 O O . ALA A 1 178 ? -10.350 -13.426 5.378 1.00 86.31 178 ALA A O 1
ATOM 1401 N N . ALA A 1 179 ? -8.541 -12.258 6.038 1.00 83.44 179 ALA A N 1
ATOM 1402 C CA . ALA A 1 179 ? -7.750 -12.538 4.844 1.00 83.44 179 ALA A CA 1
ATOM 1403 C C . ALA A 1 179 ? -7.538 -14.047 4.660 1.00 83.44 179 ALA A C 1
ATOM 1405 O O . ALA A 1 179 ? -7.892 -14.582 3.614 1.00 83.44 179 ALA A O 1
ATOM 1406 N N . HIS A 1 180 ? -7.062 -14.752 5.695 1.00 77.38 180 HIS A N 1
ATOM 1407 C CA . HIS A 1 180 ? -6.843 -16.204 5.636 1.00 77.38 180 HIS A CA 1
ATOM 1408 C C . HIS A 1 180 ? -8.115 -16.976 5.266 1.00 77.38 180 HIS A C 1
ATOM 1410 O O . HIS A 1 180 ? -8.082 -17.794 4.352 1.00 77.38 180 HIS A O 1
ATOM 1416 N N . LYS A 1 181 ? -9.252 -16.658 5.900 1.00 70.31 181 LYS A N 1
ATOM 1417 C CA . LYS A 1 181 ? -10.545 -17.295 5.594 1.00 70.31 181 LYS A CA 1
ATOM 1418 C C . LYS A 1 181 ? -11.010 -17.051 4.157 1.00 70.31 181 LYS A C 1
ATOM 1420 O O . LYS A 1 181 ? -11.619 -17.926 3.551 1.00 70.31 181 LYS A O 1
ATOM 1425 N N . GLY A 1 182 ? -10.750 -15.864 3.608 1.00 60.47 182 GLY A N 1
ATOM 1426 C CA . GLY A 1 182 ? -11.134 -15.534 2.238 1.00 60.47 182 GLY A CA 1
ATOM 1427 C C . GLY A 1 182 ? -10.327 -16.282 1.170 1.00 60.47 182 GLY A C 1
ATOM 1428 O O . GLY A 1 182 ? -10.826 -16.457 0.059 1.00 60.47 182 GLY A O 1
ATOM 1429 N N . PHE A 1 183 ? -9.121 -16.767 1.487 1.00 52.69 183 PHE A N 1
ATOM 1430 C CA . PHE A 1 183 ? -8.295 -17.536 0.546 1.00 52.69 183 PHE A CA 1
ATOM 1431 C C . PHE A 1 183 ? -8.770 -18.975 0.340 1.00 52.69 183 PHE A C 1
ATOM 1433 O O . PHE A 1 183 ? -8.596 -19.514 -0.755 1.00 52.69 183 PHE A O 1
ATOM 1440 N N . ASP A 1 184 ? -9.450 -19.560 1.325 1.00 42.06 184 ASP A N 1
ATOM 1441 C CA . ASP A 1 184 ? -10.010 -20.913 1.223 1.00 42.06 184 ASP A CA 1
ATOM 1442 C C . ASP A 1 184 ? -11.218 -20.993 0.261 1.00 42.06 184 ASP A C 1
ATOM 1444 O O . ASP A 1 184 ? -11.651 -22.083 -0.114 1.00 42.06 184 ASP A O 1
ATOM 1448 N N . ALA A 1 185 ? -11.754 -19.849 -0.191 1.00 39.41 185 ALA A N 1
ATOM 1449 C CA . ALA A 1 185 ? -12.940 -19.769 -1.052 1.00 39.41 185 ALA A CA 1
ATOM 1450 C C . ALA A 1 185 ? -12.658 -19.818 -2.576 1.00 39.41 185 ALA A C 1
ATOM 1452 O O . ALA A 1 185 ? -13.594 -19.898 -3.372 1.00 39.41 185 ALA A O 1
ATOM 1453 N N . GLY A 1 186 ? -11.392 -19.844 -3.013 1.00 35.59 186 GLY A N 1
ATOM 1454 C CA . GLY A 1 186 ? -11.013 -19.969 -4.431 1.00 35.59 186 GLY A CA 1
ATOM 1455 C C . GLY A 1 186 ? -11.262 -18.714 -5.301 1.00 35.59 186 GLY A C 1
ATOM 1456 O O . GLY A 1 186 ? -11.903 -17.755 -4.879 1.00 35.59 186 GLY A O 1
ATOM 1457 N N . PRO A 1 187 ? -10.721 -18.662 -6.539 1.00 38.72 187 PRO A N 1
ATOM 1458 C CA . PRO A 1 187 ? -10.764 -17.460 -7.376 1.00 38.72 187 PRO A CA 1
ATOM 1459 C C . PRO A 1 187 ? -12.136 -17.180 -7.979 1.00 38.72 187 PRO A C 1
ATOM 1461 O O . PRO A 1 187 ? -12.629 -17.940 -8.826 1.00 38.72 187 PRO A O 1
ATOM 1464 N N . GLU A 1 188 ? -12.662 -16.001 -7.676 1.00 44.81 188 GLU A N 1
ATOM 1465 C CA . GLU A 1 188 ? -13.810 -15.420 -8.355 1.00 44.81 188 GLU A CA 1
ATOM 1466 C C . GLU A 1 188 ? -13.438 -14.076 -8.985 1.00 44.81 188 GLU A C 1
ATOM 1468 O O . GLU A 1 188 ? -12.745 -13.276 -8.366 1.00 44.81 188 GLU A O 1
ATOM 1473 N N . LYS A 1 189 ? -13.886 -13.846 -10.227 1.00 34.66 189 LYS A N 1
ATOM 1474 C CA . LYS A 1 189 ? -13.501 -12.715 -11.079 1.00 34.66 189 LYS A CA 1
ATOM 1475 C C . LYS A 1 189 ? -13.832 -11.358 -10.450 1.00 34.66 189 LYS A C 1
ATOM 1477 O O . LYS A 1 189 ? -14.958 -11.097 -10.043 1.00 34.66 189 LYS A O 1
ATOM 1482 N N . SER A 1 190 ? -12.846 -10.474 -10.491 1.00 35.38 190 SER A N 1
ATOM 1483 C CA . SER A 1 190 ? -12.941 -9.073 -10.098 1.00 35.38 190 SER A CA 1
ATOM 1484 C C . SER A 1 190 ? -13.793 -8.260 -11.070 1.00 35.38 190 SER A C 1
ATOM 1486 O O . SER A 1 190 ? -13.727 -8.494 -12.282 1.00 35.38 190 SER A O 1
ATOM 1488 N N . PRO A 1 191 ? -14.547 -7.265 -10.575 1.00 37.47 191 PRO A N 1
ATOM 1489 C CA . PRO A 1 191 ? -15.294 -6.331 -11.409 1.00 37.47 191 PRO A CA 1
ATOM 1490 C C . PRO A 1 191 ? -14.396 -5.302 -12.120 1.00 37.47 191 PRO A C 1
ATOM 1492 O O . PRO A 1 191 ? -14.895 -4.563 -12.973 1.00 37.47 191 PRO A O 1
ATOM 1495 N N . TYR A 1 192 ? -13.089 -5.255 -11.827 1.00 39.69 192 TYR A N 1
ATOM 1496 C CA . TYR A 1 192 ? -12.120 -4.470 -12.592 1.00 39.69 192 TYR A CA 1
ATOM 1497 C C . TYR A 1 192 ? -11.803 -5.186 -13.906 1.00 39.69 192 TYR A C 1
ATOM 1499 O O . TYR A 1 192 ? -10.824 -5.918 -14.043 1.00 39.69 192 TYR A O 1
ATOM 1507 N N . GLY A 1 193 ? -12.682 -4.980 -14.886 1.00 32.91 193 GLY A N 1
ATOM 1508 C CA . GLY A 1 193 ? -12.414 -5.320 -16.272 1.00 32.91 193 GLY A CA 1
ATOM 1509 C C . GLY A 1 193 ? -11.105 -4.680 -16.734 1.00 32.91 193 GLY A C 1
ATOM 1510 O O . GLY A 1 193 ? -10.891 -3.480 -16.579 1.00 32.91 193 GLY A O 1
ATOM 1511 N N . VAL A 1 194 ? -10.247 -5.533 -17.282 1.00 31.31 194 VAL A N 1
ATOM 1512 C CA . VAL A 1 194 ? -9.164 -5.259 -18.228 1.00 31.31 194 VAL A CA 1
ATOM 1513 C C . VAL A 1 194 ? -9.343 -3.901 -18.931 1.00 31.31 194 VAL A C 1
ATOM 1515 O O . VAL A 1 194 ? -10.150 -3.770 -19.846 1.00 31.31 194 VAL A O 1
ATOM 1518 N N . VAL A 1 195 ? -8.570 -2.888 -18.525 1.00 29.98 195 VAL A N 1
ATOM 1519 C CA . VAL A 1 195 ? -8.239 -1.745 -19.398 1.00 29.98 195 VAL A CA 1
ATOM 1520 C C . VAL A 1 195 ? -6.909 -2.081 -20.061 1.00 29.98 195 VAL A C 1
ATOM 1522 O O . VAL A 1 195 ? -5.875 -1.481 -19.787 1.00 29.98 195 VAL A O 1
ATOM 1525 N N . GLU A 1 196 ? -6.944 -3.139 -20.856 1.00 29.41 196 GLU A N 1
ATOM 1526 C CA . GLU A 1 196 ? -5.848 -3.623 -21.690 1.00 29.41 196 GLU A CA 1
ATOM 1527 C C . GLU A 1 196 ? -6.497 -4.304 -22.900 1.00 29.41 196 GLU A C 1
ATOM 1529 O O . GLU A 1 196 ? -6.435 -5.509 -23.073 1.00 29.41 196 GLU A O 1
ATOM 1534 N N . ASP A 1 197 ? -7.278 -3.519 -23.647 1.00 31.42 197 ASP A N 1
ATOM 1535 C CA . ASP A 1 197 ? -7.806 -3.882 -24.968 1.00 31.42 197 ASP A CA 1
ATOM 1536 C C . ASP A 1 197 ? -8.317 -2.606 -25.664 1.00 31.42 197 ASP A C 1
ATOM 1538 O O . ASP A 1 197 ? -9.505 -2.400 -25.905 1.00 31.42 197 ASP A O 1
ATOM 1542 N N . SER A 1 198 ? -7.413 -1.664 -25.933 1.00 31.61 198 SER A N 1
ATOM 1543 C CA . SER A 1 198 ? -7.734 -0.510 -26.791 1.00 31.61 198 SER A CA 1
ATOM 1544 C C . SER A 1 198 ? -6.573 -0.011 -27.653 1.00 31.61 198 SER A C 1
ATOM 1546 O O . SER A 1 198 ? -6.690 1.039 -28.277 1.00 31.61 198 SER A O 1
ATOM 1548 N N . LEU A 1 199 ? -5.495 -0.793 -27.783 1.00 30.66 199 LEU A N 1
ATOM 1549 C CA . LEU A 1 199 ? -4.400 -0.496 -28.720 1.00 30.66 199 LEU A CA 1
ATOM 1550 C C . LEU A 1 199 ? -4.095 -1.614 -29.734 1.00 30.66 199 LEU A C 1
ATOM 1552 O O . LEU A 1 199 ? -3.488 -1.316 -30.755 1.00 30.66 199 LEU A O 1
ATOM 1556 N N . GLU A 1 200 ? -4.592 -2.846 -29.554 1.00 28.00 200 GLU A N 1
ATOM 1557 C CA . GLU A 1 200 ? -4.336 -3.953 -30.505 1.00 28.00 200 GLU A CA 1
ATOM 1558 C C . GLU A 1 200 ? -5.569 -4.437 -31.295 1.00 28.00 200 GLU A C 1
ATOM 1560 O O . GLU A 1 200 ? -5.434 -5.213 -32.235 1.00 28.00 200 GLU A O 1
ATOM 1565 N N . ALA A 1 201 ? -6.775 -3.927 -31.017 1.00 27.83 201 ALA A N 1
ATOM 1566 C CA . ALA A 1 201 ? -8.004 -4.354 -31.707 1.00 27.83 201 ALA A CA 1
ATOM 1567 C C . ALA A 1 201 ? -8.377 -3.524 -32.959 1.00 27.83 201 ALA A C 1
ATOM 1569 O O . ALA A 1 201 ? -9.453 -3.718 -33.526 1.00 27.83 201 ALA A O 1
ATOM 1570 N N . ALA A 1 202 ? -7.516 -2.599 -33.403 1.00 28.41 202 ALA A N 1
ATOM 1571 C CA . ALA A 1 202 ? -7.789 -1.706 -34.538 1.00 28.41 202 ALA A CA 1
ATOM 1572 C C . ALA A 1 202 ? -7.043 -2.059 -35.840 1.00 28.41 202 ALA A C 1
ATOM 1574 O O . ALA A 1 202 ? -7.155 -1.327 -36.822 1.00 28.41 202 ALA A O 1
ATOM 1575 N N . ALA A 1 203 ? -6.326 -3.183 -35.900 1.00 31.00 203 ALA A N 1
ATOM 1576 C CA . ALA A 1 203 ? -5.715 -3.658 -37.136 1.00 31.00 203 ALA A CA 1
ATOM 1577 C C . ALA A 1 203 ? -6.256 -5.048 -37.495 1.00 31.00 203 ALA A C 1
ATOM 1579 O O . ALA A 1 203 ? -6.062 -6.004 -36.757 1.00 31.00 203 ALA A O 1
ATOM 1580 N N . GLN A 1 204 ? -6.903 -5.130 -38.663 1.00 32.03 204 GLN A N 1
ATOM 1581 C CA . GLN A 1 204 ? -7.270 -6.357 -39.388 1.00 32.03 204 GLN A CA 1
ATOM 1582 C C . GLN A 1 204 ? -8.572 -7.057 -38.953 1.00 32.03 204 GLN A C 1
ATOM 1584 O O . GLN A 1 204 ? -8.612 -8.252 -38.673 1.00 32.03 204 GLN A O 1
ATOM 1589 N N . ARG A 1 205 ? -9.691 -6.329 -39.057 1.00 31.38 205 ARG A N 1
ATOM 1590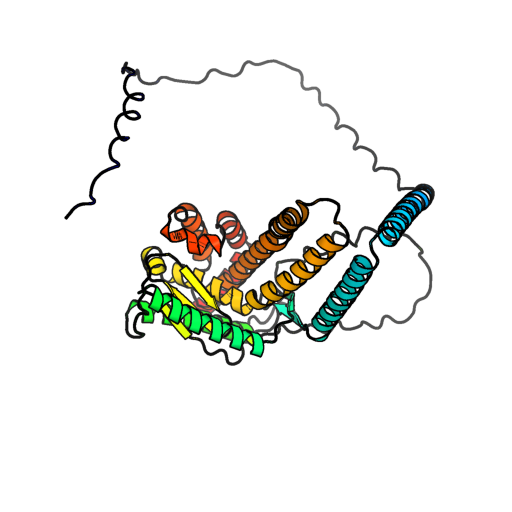 C CA . ARG A 1 205 ? -10.898 -6.900 -39.677 1.00 31.38 205 ARG A CA 1
ATOM 1591 C C . ARG A 1 205 ? -10.856 -6.564 -41.166 1.00 31.38 205 ARG A C 1
ATOM 1593 O O . ARG A 1 205 ? -10.900 -5.388 -41.503 1.00 31.38 205 ARG A O 1
ATOM 1600 N N . ASP A 1 206 ? -10.628 -7.592 -41.980 1.00 33.72 206 ASP A N 1
ATOM 1601 C CA . ASP A 1 206 ? -11.114 -7.792 -43.358 1.00 33.72 206 ASP A CA 1
ATOM 1602 C C . ASP A 1 206 ? -10.109 -8.626 -44.159 1.00 33.72 206 ASP A C 1
ATOM 1604 O O . ASP A 1 206 ? -9.197 -8.097 -44.802 1.00 33.72 206 ASP A O 1
ATOM 1608 N N . ASN A 1 207 ? -10.291 -9.949 -44.126 1.00 32.75 207 ASN A N 1
ATOM 1609 C CA . ASN A 1 207 ? -10.200 -10.764 -45.334 1.00 32.75 207 ASN A CA 1
ATOM 1610 C C . ASN A 1 207 ? -10.761 -12.178 -45.129 1.00 32.75 207 ASN A C 1
ATOM 1612 O O . ASN A 1 207 ? -10.399 -12.870 -44.181 1.00 32.75 207 ASN A O 1
ATOM 1616 N N . ASP A 1 208 ? -11.577 -12.558 -46.108 1.00 32.59 208 ASP A N 1
ATOM 1617 C CA . ASP A 1 208 ? -11.946 -13.897 -46.562 1.00 32.59 208 ASP A CA 1
ATOM 1618 C C . ASP A 1 208 ? -12.837 -14.783 -45.679 1.00 32.59 208 ASP A C 1
ATOM 1620 O O . ASP A 1 208 ? -12.410 -15.628 -44.890 1.00 32.59 208 ASP A O 1
ATOM 1624 N N . ASP A 1 209 ? -14.132 -14.666 -45.983 1.00 38.06 209 ASP A N 1
ATOM 1625 C CA . ASP A 1 209 ? -15.047 -15.798 -46.046 1.00 38.06 209 ASP A CA 1
ATOM 1626 C C . ASP A 1 209 ? -14.527 -16.888 -47.001 1.00 38.06 209 ASP A C 1
ATOM 1628 O O . ASP A 1 209 ? -14.073 -16.611 -48.110 1.00 38.06 209 ASP A O 1
ATOM 1632 N N . ARG A 1 210 ? -14.765 -18.141 -46.588 1.00 34.50 210 ARG A N 1
ATOM 1633 C CA . ARG A 1 210 ? -14.470 -19.434 -47.242 1.00 34.50 210 ARG A CA 1
ATOM 1634 C C . ARG A 1 210 ? -13.046 -19.960 -47.050 1.00 34.50 210 ARG A C 1
ATOM 1636 O O . ARG A 1 210 ? -12.163 -19.680 -47.845 1.00 34.50 210 ARG A O 1
ATOM 1643 N N . LEU A 1 211 ? -12.904 -20.924 -46.131 1.00 32.06 211 LEU A N 1
ATOM 1644 C CA . LEU A 1 211 ? -12.574 -22.319 -46.475 1.00 32.06 211 LEU A CA 1
ATOM 1645 C C . LEU A 1 211 ? -12.504 -23.229 -45.227 1.00 32.06 211 LEU A C 1
ATOM 1647 O O . LEU A 1 211 ? -11.821 -22.948 -44.253 1.00 32.06 211 LEU A O 1
ATOM 1651 N N . VAL A 1 212 ? -13.197 -24.367 -45.347 1.00 31.81 212 VAL A N 1
ATOM 1652 C CA . VAL A 1 212 ? -13.004 -25.656 -44.654 1.00 31.81 212 VAL A CA 1
ATOM 1653 C C . VAL A 1 212 ? -13.395 -25.773 -43.168 1.00 31.81 212 VAL A C 1
ATOM 1655 O O . VAL A 1 212 ? -12.684 -25.412 -42.236 1.00 31.81 212 VAL A O 1
ATOM 1658 N N . LYS A 1 213 ? -14.523 -26.472 -42.969 1.00 39.72 213 LYS A N 1
ATOM 1659 C CA . LYS A 1 213 ? -14.864 -27.236 -41.762 1.00 39.72 213 LYS A CA 1
ATOM 1660 C C . LYS A 1 213 ? -13.708 -28.175 -41.378 1.00 39.72 213 LYS A C 1
ATOM 1662 O O . LYS A 1 213 ? -13.495 -29.163 -42.072 1.00 39.72 213 LYS A O 1
ATOM 1667 N N . ALA A 1 214 ? -13.049 -27.945 -40.242 1.00 30.42 214 ALA A N 1
ATOM 1668 C CA . ALA A 1 214 ? -12.303 -28.993 -39.539 1.00 30.42 214 ALA A CA 1
ATOM 1669 C C . ALA A 1 214 ? -12.100 -28.664 -38.045 1.00 30.42 214 ALA A C 1
ATOM 1671 O O . ALA A 1 214 ? -11.387 -27.737 -37.683 1.00 30.42 214 ALA A O 1
ATOM 1672 N N . GLY A 1 215 ? -12.718 -29.472 -37.175 1.00 29.75 215 GLY A N 1
ATOM 1673 C CA . GLY A 1 215 ? -12.202 -29.822 -35.845 1.00 29.75 215 GLY A CA 1
ATOM 1674 C C . GLY A 1 215 ? -11.952 -28.697 -34.835 1.00 29.75 215 GLY A C 1
ATOM 1675 O O . GLY A 1 215 ? -10.810 -28.432 -34.468 1.00 29.75 215 GLY A O 1
ATOM 1676 N N . SER A 1 216 ? -13.013 -28.132 -34.254 1.00 29.30 216 SER A N 1
ATOM 1677 C CA . SER A 1 216 ? -12.891 -27.260 -33.079 1.00 29.30 216 SER A CA 1
ATOM 1678 C C . SER A 1 216 ? -12.532 -28.069 -31.818 1.00 29.30 216 SER A C 1
ATOM 1680 O O . SER A 1 216 ? -13.389 -28.387 -30.992 1.00 29.30 216 SER A O 1
ATOM 1682 N N . LYS A 1 217 ? -11.245 -28.391 -31.630 1.00 30.19 217 LYS A N 1
ATOM 1683 C CA . LYS A 1 217 ? -10.705 -28.762 -30.312 1.00 30.19 217 LYS A CA 1
ATOM 1684 C C . LYS A 1 217 ? -10.722 -27.509 -29.431 1.00 30.19 217 LYS A C 1
ATOM 1686 O O . LYS A 1 217 ? -9.814 -26.684 -29.497 1.00 30.19 217 LYS A O 1
ATOM 1691 N N . LYS A 1 218 ? -11.751 -27.375 -28.585 1.00 31.22 218 LYS A N 1
ATOM 1692 C CA . LYS A 1 218 ? -11.781 -26.431 -27.453 1.00 31.22 218 LYS A CA 1
ATOM 1693 C C . LYS A 1 218 ? -10.522 -26.650 -26.596 1.00 31.22 218 LYS A C 1
ATOM 1695 O O . LYS A 1 218 ? -10.502 -27.524 -25.731 1.00 31.22 218 LYS A O 1
ATOM 1700 N N . LYS A 1 219 ? -9.465 -25.857 -26.806 1.00 29.52 219 LYS A N 1
ATOM 1701 C CA . LYS A 1 219 ? -8.375 -25.720 -25.830 1.00 29.52 219 LYS A CA 1
ATOM 1702 C C . LYS A 1 219 ? -8.991 -25.122 -24.562 1.00 29.52 219 LYS A C 1
ATOM 1704 O O . LYS A 1 219 ? -9.272 -23.927 -24.515 1.00 29.52 219 LYS A O 1
ATOM 1709 N N . ARG A 1 220 ? -9.231 -25.955 -23.540 1.00 29.84 220 ARG A N 1
ATOM 1710 C CA . ARG A 1 220 ? -9.487 -25.505 -22.161 1.00 29.84 220 ARG A CA 1
ATOM 1711 C C . ARG A 1 220 ? -8.322 -24.588 -21.774 1.00 29.84 220 ARG A C 1
ATOM 1713 O O . ARG A 1 220 ? -7.229 -25.079 -21.508 1.00 29.84 220 ARG A O 1
ATOM 1720 N N . LYS A 1 221 ? -8.528 -23.264 -21.769 1.00 33.75 221 LYS A N 1
ATOM 1721 C CA . LYS A 1 221 ? -7.615 -22.333 -21.092 1.00 33.75 221 LYS A CA 1
ATOM 1722 C C . LYS A 1 221 ? -7.567 -22.789 -19.628 1.00 33.75 221 LYS A C 1
ATOM 1724 O O . LYS A 1 221 ? -8.594 -22.747 -18.953 1.00 33.75 221 LYS A O 1
ATOM 1729 N N . LYS A 1 222 ? -6.421 -23.314 -19.173 1.00 32.25 222 LYS A N 1
ATOM 1730 C CA . LYS A 1 222 ? -6.180 -23.652 -17.759 1.00 32.25 222 LYS A CA 1
ATOM 1731 C C . LYS A 1 222 ? -6.532 -22.410 -16.930 1.00 32.25 222 LYS A C 1
ATOM 1733 O O . LYS A 1 222 ? -5.941 -21.354 -17.145 1.00 32.25 222 LYS A O 1
ATOM 1738 N N . LYS A 1 223 ? -7.530 -22.527 -16.051 1.00 38.59 223 LYS A N 1
ATOM 1739 C CA . LYS A 1 223 ? -7.919 -21.487 -15.090 1.00 38.59 223 LYS A CA 1
ATOM 1740 C C . LYS A 1 223 ? -6.695 -21.283 -14.185 1.00 38.59 223 LYS A C 1
ATOM 1742 O O . LYS A 1 223 ? -6.283 -22.238 -13.535 1.00 38.59 223 LYS A O 1
ATOM 1747 N N . LYS A 1 224 ? -6.029 -20.124 -14.257 1.00 46.16 224 LYS A N 1
ATOM 1748 C CA . LYS A 1 224 ? -4.878 -19.823 -13.393 1.00 46.16 224 LYS A CA 1
ATOM 1749 C C . LYS A 1 224 ? -5.416 -19.630 -11.977 1.00 46.16 224 LYS A C 1
ATOM 1751 O O . LYS A 1 224 ? -6.267 -18.770 -11.772 1.00 46.16 224 LYS A O 1
ATOM 1756 N N . GLU A 1 225 ? -4.997 -20.481 -11.050 1.00 48.72 225 GLU A N 1
ATOM 1757 C CA . GLU A 1 225 ? -5.333 -20.328 -9.636 1.00 48.72 225 GLU A CA 1
ATOM 1758 C C . GLU A 1 225 ? -4.587 -19.107 -9.066 1.00 48.72 225 GLU A C 1
ATOM 1760 O O . GLU A 1 225 ? -3.434 -18.872 -9.445 1.00 48.72 225 GLU A O 1
ATOM 1765 N N . PRO A 1 226 ? -5.235 -18.301 -8.208 1.00 55.94 226 PRO A N 1
ATOM 1766 C CA . PRO A 1 226 ? -4.624 -17.157 -7.557 1.00 55.94 226 PRO A CA 1
ATOM 1767 C C . PRO A 1 226 ? -3.542 -17.705 -6.634 1.00 55.94 226 PRO A C 1
ATOM 1769 O O . PRO A 1 226 ? -3.782 -18.621 -5.848 1.00 55.94 226 PRO A O 1
ATOM 1772 N N . GLN A 1 227 ? -2.325 -17.195 -6.779 1.00 60.28 227 GLN A N 1
ATOM 1773 C CA . GLN A 1 227 ? -1.211 -17.663 -5.971 1.00 60.28 227 GLN A CA 1
ATOM 1774 C C . GLN A 1 227 ? -1.217 -16.897 -4.652 1.00 60.28 227 GLN A C 1
ATOM 1776 O O . GLN A 1 227 ? -0.873 -15.725 -4.604 1.00 60.28 227 GLN A O 1
ATOM 1781 N N . THR A 1 228 ? -1.624 -17.577 -3.584 1.00 65.88 228 THR A N 1
ATOM 1782 C CA . THR A 1 228 ? -1.578 -17.080 -2.198 1.00 65.88 228 THR A CA 1
ATOM 1783 C C . THR A 1 228 ? -0.363 -17.606 -1.437 1.00 65.88 228 THR A C 1
ATOM 1785 O O . THR A 1 228 ? -0.205 -17.316 -0.259 1.00 65.88 228 THR A O 1
ATOM 1788 N N . LYS A 1 229 ? 0.533 -18.350 -2.103 1.00 68.00 229 LYS A N 1
ATOM 1789 C CA . LYS A 1 229 ? 1.685 -19.030 -1.482 1.00 68.00 229 LYS A CA 1
ATOM 1790 C C . LYS A 1 229 ? 2.631 -18.103 -0.720 1.00 68.00 229 LYS A C 1
ATOM 1792 O O . LYS A 1 229 ? 3.353 -18.553 0.162 1.00 68.00 229 LYS A O 1
ATOM 1797 N N . HIS A 1 230 ? 2.681 -16.819 -1.074 1.00 72.19 230 HIS A N 1
ATOM 1798 C CA . HIS A 1 230 ? 3.477 -15.827 -0.346 1.00 72.19 230 HIS A CA 1
ATOM 1799 C C . HIS A 1 230 ? 2.918 -15.516 1.044 1.00 72.19 230 HIS A C 1
ATOM 1801 O O . HIS A 1 230 ? 3.665 -15.037 1.896 1.00 72.19 230 HIS A O 1
ATOM 1807 N N . LEU A 1 231 ? 1.638 -15.811 1.269 1.00 72.50 231 LEU A N 1
ATOM 1808 C CA . LEU A 1 231 ? 0.941 -15.635 2.539 1.00 72.50 231 LEU A CA 1
ATOM 1809 C C . LEU A 1 231 ? 1.093 -16.853 3.464 1.00 72.50 231 LEU A C 1
ATOM 1811 O O . LEU A 1 231 ? 0.922 -16.724 4.676 1.00 72.50 231 LEU A O 1
ATOM 1815 N N . ASP A 1 232 ? 1.486 -18.009 2.922 1.00 71.00 232 ASP A N 1
ATOM 1816 C CA . ASP A 1 232 ? 1.666 -19.237 3.694 1.00 71.00 232 ASP A CA 1
ATOM 1817 C C . ASP A 1 232 ? 2.821 -19.094 4.700 1.00 71.00 232 ASP A C 1
ATOM 1819 O O . ASP A 1 232 ? 3.978 -18.815 4.352 1.00 71.00 232 ASP A O 1
ATOM 1823 N N . GLY A 1 233 ? 2.513 -19.303 5.982 1.00 69.00 233 GLY A N 1
ATOM 1824 C CA . GLY A 1 233 ? 3.498 -19.253 7.064 1.00 69.00 233 GLY A CA 1
ATOM 1825 C C . GLY A 1 233 ? 4.104 -17.865 7.294 1.00 69.00 233 GLY A C 1
ATOM 1826 O O . GLY A 1 233 ? 5.271 -17.772 7.681 1.00 69.00 233 GLY A O 1
ATOM 1827 N N . LEU A 1 234 ? 3.358 -16.789 7.014 1.00 77.75 234 LEU A N 1
ATOM 1828 C CA . LEU A 1 234 ? 3.741 -15.440 7.435 1.00 77.75 234 LEU A CA 1
ATOM 1829 C C . LEU A 1 234 ? 3.693 -15.318 8.962 1.00 77.75 234 LEU A C 1
ATOM 1831 O O . LEU A 1 234 ? 2.687 -15.644 9.592 1.00 77.75 234 LEU A O 1
ATOM 1835 N N . ASN A 1 235 ? 4.779 -14.812 9.548 1.00 82.25 235 ASN A N 1
ATOM 1836 C CA . ASN A 1 235 ? 4.862 -14.538 10.977 1.00 82.25 235 ASN A CA 1
ATOM 1837 C C . ASN A 1 235 ? 4.430 -13.095 11.251 1.00 82.25 235 ASN A C 1
ATOM 1839 O O . ASN A 1 235 ? 5.263 -12.177 11.243 1.00 82.25 235 ASN A O 1
ATOM 1843 N N . TRP A 1 236 ? 3.123 -12.920 11.449 1.00 87.56 236 TRP A N 1
ATOM 1844 C CA . TRP A 1 236 ? 2.540 -11.609 11.671 1.00 87.56 236 TRP A CA 1
ATOM 1845 C C . TRP A 1 236 ? 3.020 -10.997 12.980 1.00 87.56 236 TRP A C 1
ATOM 1847 O O . TRP A 1 236 ? 2.835 -11.568 14.050 1.00 87.56 236 TRP A O 1
ATOM 1857 N N . GLU A 1 237 ? 3.613 -9.816 12.885 1.00 91.25 237 GLU A N 1
ATOM 1858 C CA . GLU A 1 237 ? 4.122 -9.075 14.033 1.00 91.25 237 GLU A CA 1
ATOM 1859 C C . GLU A 1 237 ? 3.628 -7.642 13.940 1.00 91.25 237 GLU A C 1
ATOM 1861 O O . GLU A 1 237 ? 3.790 -6.998 12.904 1.00 91.25 237 GLU A O 1
ATOM 1866 N N . VAL A 1 238 ? 3.006 -7.160 15.012 1.00 92.88 238 VAL A N 1
ATOM 1867 C CA . VAL A 1 238 ? 2.395 -5.835 15.067 1.00 92.88 238 VAL A CA 1
ATOM 1868 C C . VAL A 1 238 ? 3.106 -5.037 16.141 1.00 92.88 238 VAL A C 1
ATOM 1870 O O . VAL A 1 238 ? 3.128 -5.443 17.299 1.00 92.88 238 VAL A O 1
ATOM 1873 N N . VAL A 1 239 ? 3.684 -3.904 15.758 1.00 93.88 239 VAL A N 1
ATOM 1874 C CA . VAL A 1 239 ? 4.365 -3.001 16.688 1.00 93.88 239 VAL A CA 1
ATOM 1875 C C . VAL A 1 239 ? 3.729 -1.624 16.648 1.00 93.88 239 VAL A C 1
ATOM 1877 O O . VAL A 1 239 ? 3.420 -1.088 15.581 1.00 93.88 239 VAL A O 1
ATOM 1880 N N . LEU A 1 240 ? 3.533 -1.053 17.833 1.00 94.75 240 LEU A N 1
ATOM 1881 C CA . LEU A 1 240 ? 3.020 0.296 18.003 1.00 94.75 240 LEU A CA 1
ATOM 1882 C C . LEU A 1 240 ? 4.171 1.204 18.437 1.00 94.75 240 LEU A C 1
ATOM 1884 O O . LEU A 1 240 ? 4.817 0.949 19.451 1.00 94.75 240 LEU A O 1
ATOM 1888 N N . VAL A 1 241 ? 4.428 2.254 17.665 1.00 94.19 241 VAL A N 1
ATOM 1889 C CA . VAL A 1 241 ? 5.521 3.202 17.894 1.00 94.19 241 VAL A CA 1
ATOM 1890 C C . VAL A 1 241 ? 4.962 4.507 18.438 1.00 94.19 241 VAL A C 1
ATOM 1892 O O . VAL A 1 241 ? 3.982 5.054 17.921 1.00 94.19 241 VAL A O 1
ATOM 1895 N N . GLU A 1 242 ? 5.581 5.023 19.495 1.00 93.88 242 GLU A N 1
ATOM 1896 C CA . GLU A 1 242 ? 5.245 6.322 20.052 1.00 93.88 242 GLU A CA 1
ATOM 1897 C C . GLU A 1 242 ? 5.756 7.449 19.146 1.00 93.88 242 GLU A C 1
ATOM 1899 O O . GLU A 1 242 ? 6.878 7.932 19.262 1.00 93.88 242 GLU A O 1
ATOM 1904 N N . ASP A 1 243 ? 4.888 7.887 18.240 1.00 91.12 243 ASP A N 1
ATOM 1905 C CA . ASP A 1 243 ? 5.153 8.979 17.312 1.00 91.12 243 ASP A CA 1
ATOM 1906 C C . ASP A 1 243 ? 3.877 9.801 17.107 1.00 91.12 243 ASP A C 1
ATOM 1908 O O . ASP A 1 243 ? 2.775 9.262 17.018 1.00 91.12 243 ASP A O 1
ATOM 1912 N N . LYS A 1 244 ? 4.017 11.127 17.045 1.00 89.38 244 LYS A N 1
ATOM 1913 C CA . LYS A 1 244 ? 2.903 12.051 16.797 1.00 89.38 244 LYS A CA 1
ATOM 1914 C C . LYS A 1 244 ? 2.475 12.040 15.332 1.00 89.38 244 LYS A C 1
ATOM 1916 O O . LYS A 1 244 ? 1.312 12.342 15.067 1.00 89.38 244 LYS A O 1
ATOM 1921 N N . ASN A 1 245 ? 3.383 11.694 14.419 1.00 87.69 245 ASN A N 1
ATOM 1922 C CA . ASN A 1 245 ? 3.077 11.610 12.999 1.00 87.69 245 ASN A CA 1
ATOM 1923 C C . ASN A 1 245 ? 2.081 10.479 12.748 1.00 87.69 245 ASN A C 1
ATOM 1925 O O . ASN A 1 245 ? 2.194 9.378 13.298 1.00 87.69 245 ASN A O 1
ATOM 1929 N N . VAL A 1 246 ? 1.093 10.751 11.904 1.00 85.88 246 VAL A N 1
ATOM 1930 C CA . VAL A 1 246 ? 0.139 9.743 11.462 1.00 85.88 246 VAL A CA 1
ATOM 1931 C C . VAL A 1 246 ? 0.844 8.872 10.441 1.00 85.88 246 VAL A C 1
ATOM 1933 O O 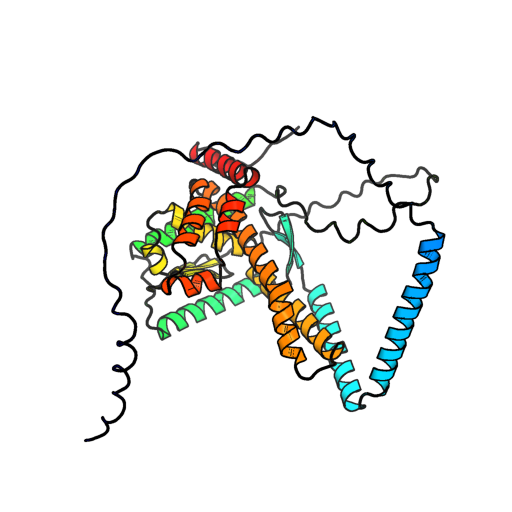. VAL A 1 246 ? 1.197 9.357 9.372 1.00 85.88 246 VAL A O 1
ATOM 1936 N N . ASN A 1 247 ? 1.062 7.603 10.778 1.00 87.94 247 ASN A N 1
ATOM 1937 C CA . ASN A 1 247 ? 1.596 6.618 9.852 1.00 87.94 247 ASN A CA 1
ATOM 1938 C C . ASN A 1 247 ? 1.181 5.201 10.267 1.00 87.94 247 ASN A C 1
ATOM 1940 O O . ASN A 1 247 ? 0.993 4.915 11.454 1.00 87.94 247 ASN A O 1
ATOM 1944 N N . ALA A 1 248 ? 1.037 4.337 9.274 1.00 88.19 248 ALA A N 1
ATOM 1945 C CA . ALA A 1 248 ? 0.893 2.901 9.415 1.00 88.19 248 ALA A CA 1
ATOM 1946 C C . ALA A 1 248 ? 1.473 2.269 8.149 1.00 88.19 248 ALA A C 1
ATOM 1948 O O . ALA A 1 248 ? 1.274 2.802 7.063 1.00 88.19 248 ALA A O 1
ATOM 1949 N N . CYS A 1 249 ? 2.195 1.163 8.282 1.00 87.75 249 CYS A N 1
ATOM 1950 C CA . CYS A 1 249 ? 2.693 0.430 7.129 1.00 87.75 249 CYS A CA 1
ATOM 1951 C C . CYS A 1 249 ? 2.690 -1.074 7.388 1.00 87.75 249 CYS A C 1
ATOM 1953 O O . CYS A 1 249 ? 2.944 -1.540 8.504 1.00 87.75 249 CYS A O 1
ATOM 1955 N N . CYS A 1 250 ? 2.424 -1.838 6.332 1.00 89.44 250 CYS A N 1
ATOM 1956 C CA . CYS A 1 250 ? 2.698 -3.268 6.297 1.00 89.44 250 CYS A CA 1
ATOM 1957 C C . CYS A 1 250 ? 3.889 -3.554 5.382 1.00 89.44 250 CYS A C 1
ATOM 1959 O O . CYS A 1 250 ? 3.867 -3.264 4.186 1.00 89.44 250 CYS A O 1
ATOM 1961 N N . LEU A 1 251 ? 4.921 -4.177 5.939 1.00 88.88 251 LEU A N 1
ATOM 1962 C CA . LEU A 1 251 ? 6.055 -4.688 5.188 1.00 88.88 251 LEU A CA 1
ATOM 1963 C C . LEU A 1 251 ? 5.831 -6.154 4.806 1.00 88.88 251 LEU A C 1
ATOM 1965 O O . LEU A 1 251 ? 5.115 -6.895 5.502 1.00 88.88 251 LEU A O 1
ATOM 1969 N N . PRO A 1 252 ? 6.481 -6.614 3.724 1.00 85.81 252 PRO A N 1
ATOM 1970 C CA . PRO A 1 252 ? 6.444 -8.018 3.367 1.00 85.81 252 PRO A CA 1
ATOM 1971 C C . PRO A 1 252 ? 6.908 -8.920 4.517 1.00 85.81 252 PRO A C 1
ATOM 1973 O O . PRO A 1 252 ? 7.644 -8.505 5.407 1.00 85.81 252 PRO A O 1
ATOM 1976 N N . GLY A 1 253 ? 6.452 -10.171 4.537 1.00 83.75 253 GLY A N 1
ATOM 1977 C CA . GLY A 1 253 ? 6.711 -11.052 5.683 1.00 83.75 253 GLY A CA 1
ATOM 1978 C C . GLY A 1 253 ? 5.718 -10.893 6.845 1.00 83.75 253 GLY A C 1
ATOM 1979 O O . GLY A 1 253 ? 5.846 -11.614 7.830 1.00 83.75 253 GLY A O 1
ATOM 1980 N N . GLY A 1 254 ? 4.705 -10.028 6.713 1.00 86.00 254 GLY A N 1
ATOM 1981 C CA . GLY A 1 254 ? 3.635 -9.862 7.705 1.00 86.00 254 GLY A CA 1
ATOM 1982 C C . GLY A 1 254 ? 4.000 -8.910 8.845 1.00 86.00 254 GLY A C 1
ATOM 1983 O O . GLY A 1 254 ? 3.532 -9.078 9.965 1.00 86.00 254 GLY A O 1
ATOM 1984 N N . LYS A 1 255 ? 4.867 -7.925 8.603 1.00 91.94 255 LYS A N 1
ATOM 1985 C CA . LYS A 1 255 ? 5.306 -6.993 9.648 1.00 91.94 255 LYS A CA 1
ATOM 1986 C C . LYS A 1 255 ? 4.494 -5.711 9.568 1.00 91.94 255 LYS A C 1
ATOM 1988 O O . LYS A 1 255 ? 4.505 -5.051 8.537 1.00 91.94 255 LYS A O 1
ATOM 1993 N N . ILE A 1 256 ? 3.784 -5.372 10.635 1.00 92.25 256 ILE A N 1
ATOM 1994 C CA . ILE A 1 256 ? 2.908 -4.205 10.709 1.00 92.25 256 ILE A CA 1
ATOM 1995 C C . ILE A 1 256 ? 3.491 -3.231 11.725 1.00 92.25 256 ILE A C 1
ATOM 1997 O O . ILE A 1 256 ? 3.725 -3.598 12.876 1.00 92.25 256 ILE A O 1
ATOM 2001 N N . MET A 1 257 ? 3.691 -1.985 11.314 1.00 92.50 257 MET A N 1
ATOM 2002 C CA . MET A 1 257 ? 4.059 -0.892 12.207 1.00 92.50 257 MET A CA 1
ATOM 2003 C C . MET A 1 257 ? 2.976 0.180 12.166 1.00 92.50 257 MET A C 1
ATOM 2005 O O . MET A 1 257 ? 2.537 0.585 11.093 1.00 92.50 257 MET A O 1
ATOM 2009 N N . VAL A 1 258 ? 2.543 0.638 13.337 1.00 93.31 258 VAL A N 1
ATOM 2010 C CA . VAL A 1 258 ? 1.540 1.700 13.482 1.00 93.31 258 VAL A CA 1
ATOM 2011 C C . VAL A 1 258 ? 2.085 2.764 14.425 1.00 93.31 258 VAL A C 1
ATOM 2013 O O . VAL A 1 258 ? 2.710 2.429 15.428 1.00 93.31 258 VAL A O 1
ATOM 2016 N N . ASN A 1 259 ? 1.825 4.039 14.145 1.00 93.38 259 ASN A N 1
ATOM 2017 C CA . ASN A 1 259 ? 2.192 5.142 15.033 1.00 93.38 259 ASN A CA 1
ATOM 2018 C C . ASN A 1 259 ? 1.034 5.529 15.966 1.00 93.38 259 ASN A C 1
ATOM 2020 O O . ASN A 1 259 ? -0.131 5.546 15.560 1.00 93.38 259 ASN A O 1
ATOM 2024 N N . THR A 1 260 ? 1.330 5.946 17.201 1.00 92.75 260 THR A N 1
ATOM 2025 C CA . THR A 1 260 ? 0.296 6.420 18.147 1.00 92.75 260 THR A CA 1
ATOM 2026 C C . THR A 1 260 ? -0.450 7.665 17.656 1.00 92.75 260 THR A C 1
ATOM 2028 O O . THR A 1 260 ? -1.612 7.864 18.017 1.00 92.75 260 THR A O 1
ATOM 2031 N N . GLY A 1 261 ? 0.157 8.477 16.786 1.00 88.38 261 GLY A N 1
ATOM 2032 C CA . GLY A 1 261 ? -0.483 9.589 16.081 1.00 88.38 261 GLY A CA 1
ATOM 2033 C C . GLY A 1 261 ? -1.745 9.152 15.342 1.00 88.38 261 GLY A C 1
ATOM 2034 O O . GLY A 1 261 ? -2.770 9.835 15.398 1.00 88.38 261 GLY A O 1
ATOM 2035 N N . PHE A 1 262 ? -1.734 7.946 14.772 1.00 85.44 262 PHE A N 1
ATOM 2036 C CA . PHE A 1 262 ? -2.894 7.349 14.120 1.00 85.44 262 PHE A CA 1
ATOM 2037 C C . PHE A 1 262 ? -4.092 7.222 15.083 1.00 85.44 262 PHE A C 1
ATOM 2039 O O . PHE A 1 262 ? -5.203 7.663 14.783 1.00 85.44 262 PHE A O 1
ATOM 2046 N N . LEU A 1 263 ? -3.847 6.742 16.305 1.00 89.38 263 LEU A N 1
ATOM 2047 C CA . LEU A 1 263 ? -4.856 6.557 17.363 1.00 89.38 263 LEU A CA 1
ATOM 2048 C C . LEU A 1 263 ? -5.377 7.878 17.957 1.00 89.38 263 LEU A C 1
ATOM 2050 O O . LEU A 1 263 ? -6.428 7.944 18.611 1.00 89.38 263 LEU A O 1
ATOM 2054 N N . ARG A 1 264 ? -4.640 8.974 17.758 1.00 86.00 264 ARG A N 1
ATOM 2055 C CA . ARG A 1 264 ? -5.078 10.308 18.185 1.00 86.00 264 ARG A CA 1
ATOM 2056 C C . ARG A 1 264 ? -6.151 10.862 17.256 1.00 86.00 264 ARG A C 1
ATOM 2058 O O . ARG A 1 264 ? -7.104 11.458 17.757 1.00 86.00 264 ARG A O 1
ATOM 2065 N N . HIS A 1 265 ? -6.035 10.614 15.952 1.00 82.25 265 HIS A N 1
ATOM 2066 C CA . HIS A 1 265 ? -6.964 11.117 14.935 1.00 82.25 265 HIS A CA 1
ATOM 2067 C C . HIS A 1 265 ? -8.139 10.172 14.635 1.00 82.25 265 HIS A C 1
ATOM 2069 O O . HIS A 1 265 ? -9.235 10.644 14.300 1.00 82.25 265 HIS A O 1
ATOM 2075 N N . PHE A 1 266 ? -7.940 8.863 14.802 1.00 82.81 266 PHE A N 1
ATOM 2076 C CA . PHE A 1 266 ? -8.950 7.834 14.562 1.00 82.81 266 PHE A CA 1
ATOM 2077 C C . PHE A 1 266 ? -9.326 7.152 15.869 1.00 82.81 266 PHE A C 1
ATOM 2079 O O . PHE A 1 266 ? -8.518 6.477 16.507 1.00 82.81 266 PHE A O 1
ATOM 2086 N N . LYS A 1 267 ? -10.559 7.402 16.312 1.00 83.25 267 LYS A N 1
ATOM 2087 C CA . LYS A 1 267 ? -11.036 6.962 17.629 1.00 83.25 267 LYS A CA 1
ATOM 2088 C C . LYS A 1 267 ? -11.832 5.678 17.549 1.00 83.25 267 LYS A C 1
ATOM 2090 O O . LYS A 1 267 ? -11.891 4.965 18.547 1.00 83.25 267 LYS A O 1
ATOM 2095 N N . THR A 1 268 ? -12.398 5.364 16.391 1.00 91.31 268 THR A N 1
ATOM 2096 C CA . THR A 1 268 ? -13.225 4.171 16.216 1.00 91.31 268 THR A CA 1
ATOM 2097 C C . THR A 1 268 ? -12.394 2.986 15.734 1.00 91.31 268 THR A C 1
ATOM 2099 O O . THR A 1 268 ? -11.404 3.151 15.021 1.00 91.31 268 THR A O 1
ATOM 2102 N N . ASP A 1 269 ? -12.806 1.781 16.128 1.00 92.75 269 ASP A N 1
ATOM 2103 C CA . ASP A 1 269 ? -12.176 0.543 15.661 1.00 92.75 269 ASP A CA 1
ATOM 2104 C C . ASP A 1 269 ? -12.358 0.363 14.147 1.00 92.75 269 ASP A C 1
ATOM 2106 O O . ASP A 1 269 ? -11.432 -0.084 13.484 1.00 92.75 269 ASP A O 1
ATOM 2110 N N . ALA A 1 270 ? -13.489 0.807 13.585 1.00 92.19 270 ALA A N 1
ATOM 2111 C CA . ALA A 1 270 ? -13.764 0.737 12.150 1.00 92.19 270 ALA A CA 1
ATOM 2112 C C . ALA A 1 270 ? -12.813 1.602 11.301 1.00 92.19 270 ALA A C 1
ATOM 2114 O O . ALA A 1 270 ? -12.332 1.156 10.259 1.00 92.19 270 ALA A O 1
ATOM 2115 N N . GLU A 1 271 ? -12.480 2.819 11.751 1.00 91.56 271 GLU A N 1
ATOM 2116 C CA . GLU A 1 271 ? -11.501 3.677 11.064 1.00 91.56 271 GLU A CA 1
ATOM 2117 C C . GLU A 1 271 ? -10.103 3.041 11.062 1.00 91.56 271 GLU A C 1
ATOM 2119 O O . GLU A 1 271 ? -9.413 3.047 10.043 1.00 91.56 271 GLU A O 1
ATOM 2124 N N . LEU A 1 272 ? -9.689 2.464 12.193 1.00 92.56 272 LEU A N 1
ATOM 2125 C CA . LEU A 1 272 ? -8.392 1.799 12.307 1.00 92.56 272 LEU A CA 1
ATOM 2126 C C . LEU A 1 272 ? -8.355 0.496 11.494 1.00 92.56 272 LEU A C 1
ATOM 2128 O O . LEU A 1 272 ? -7.386 0.240 10.782 1.00 92.56 272 LEU A O 1
ATOM 2132 N N . ALA A 1 273 ? -9.433 -0.287 11.534 1.00 94.12 273 ALA A N 1
ATOM 2133 C CA . ALA A 1 273 ? -9.595 -1.494 10.734 1.00 94.12 273 ALA A CA 1
ATOM 2134 C C . ALA A 1 273 ? -9.600 -1.192 9.227 1.00 94.12 273 ALA A C 1
ATOM 2136 O O . ALA A 1 273 ? -9.058 -1.979 8.458 1.00 94.12 273 ALA A O 1
ATOM 2137 N N . THR A 1 274 ? -10.134 -0.040 8.799 1.00 93.38 274 THR A N 1
ATOM 2138 C CA . THR A 1 274 ? -10.093 0.395 7.391 1.00 93.38 274 THR A CA 1
ATOM 2139 C C . THR A 1 274 ? -8.654 0.529 6.894 1.00 93.38 274 THR A C 1
ATOM 2141 O O . THR A 1 274 ? -8.323 0.028 5.820 1.00 93.38 274 THR A O 1
ATOM 2144 N N . VAL A 1 275 ? -7.778 1.161 7.680 1.00 92.06 275 VAL A N 1
ATOM 2145 C CA . VAL A 1 275 ? -6.369 1.333 7.294 1.00 92.06 275 VAL A CA 1
ATOM 2146 C C . VAL A 1 275 ? -5.588 0.043 7.406 1.00 92.06 275 VAL A C 1
ATOM 2148 O O . VAL A 1 275 ? -4.876 -0.304 6.474 1.00 92.06 275 VAL A O 1
ATOM 2151 N N . LEU A 1 276 ? -5.773 -0.727 8.476 1.00 93.75 276 LEU A N 1
ATOM 2152 C CA . LEU A 1 276 ? -5.135 -2.039 8.582 1.00 93.75 276 LEU A CA 1
ATOM 2153 C C . LEU A 1 276 ? -5.570 -2.969 7.437 1.00 93.75 276 LEU A C 1
ATOM 2155 O O . LEU A 1 276 ? -4.741 -3.677 6.876 1.00 93.75 276 LEU A O 1
ATOM 2159 N N . GLY A 1 277 ? -6.842 -2.922 7.034 1.00 93.81 277 GLY A N 1
ATOM 2160 C CA . GLY A 1 277 ? -7.359 -3.618 5.856 1.00 93.81 277 GLY A CA 1
ATOM 2161 C C . GLY A 1 277 ? -6.679 -3.177 4.562 1.00 93.81 277 GLY A C 1
ATOM 2162 O O . GLY A 1 277 ? -6.302 -4.024 3.755 1.00 93.81 277 GLY A O 1
ATOM 2163 N N . HIS A 1 278 ? -6.480 -1.872 4.376 1.00 93.94 278 HIS A N 1
ATOM 2164 C CA . HIS A 1 278 ? -5.751 -1.320 3.234 1.00 93.94 278 HIS A CA 1
ATOM 2165 C C . HIS A 1 278 ? -4.289 -1.798 3.195 1.00 93.94 278 HIS A C 1
ATOM 2167 O O . HIS A 1 278 ? -3.841 -2.336 2.181 1.00 93.94 278 HIS A O 1
ATOM 2173 N N . GLU A 1 279 ? -3.571 -1.696 4.314 1.00 92.88 279 GLU A N 1
ATOM 2174 C CA . GLU A 1 279 ? -2.174 -2.126 4.420 1.00 92.88 279 GLU A CA 1
ATOM 2175 C C . GLU A 1 279 ? -2.013 -3.640 4.194 1.00 92.88 279 GLU A C 1
ATOM 2177 O O . GLU A 1 279 ? -1.143 -4.087 3.442 1.00 92.88 279 GLU A O 1
ATOM 2182 N N . VAL A 1 280 ? -2.905 -4.456 4.765 1.00 91.75 280 VAL A N 1
ATOM 2183 C CA . VAL A 1 280 ? -2.944 -5.903 4.497 1.00 91.75 280 VAL A CA 1
ATOM 2184 C C . VAL A 1 280 ? -3.282 -6.169 3.025 1.00 91.75 280 VAL A C 1
ATOM 2186 O O . VAL A 1 280 ? -2.702 -7.070 2.418 1.00 91.75 280 VAL A O 1
ATOM 2189 N N . GLY A 1 281 ? -4.141 -5.355 2.406 1.00 91.81 281 GLY A N 1
ATOM 2190 C CA . GLY A 1 281 ? -4.425 -5.395 0.972 1.00 91.81 281 GLY A CA 1
ATOM 2191 C C . GLY A 1 281 ? -3.171 -5.253 0.101 1.00 91.81 281 GLY A C 1
ATOM 2192 O O . GLY A 1 281 ? -3.017 -6.008 -0.863 1.00 91.81 281 GLY A O 1
ATOM 2193 N N . HIS A 1 282 ? -2.228 -4.377 0.470 1.00 92.75 282 HIS A N 1
ATOM 2194 C CA . HIS A 1 282 ? -0.934 -4.264 -0.219 1.00 92.75 282 HIS A CA 1
ATOM 2195 C C . HIS A 1 282 ? -0.100 -5.549 -0.141 1.00 92.75 282 HIS A C 1
ATOM 2197 O O . HIS A 1 282 ? 0.526 -5.930 -1.136 1.00 92.75 282 HIS A O 1
ATOM 2203 N N . ILE A 1 283 ? -0.109 -6.236 1.005 1.00 91.00 283 ILE A N 1
ATOM 2204 C CA . ILE A 1 283 ? 0.601 -7.511 1.197 1.00 91.00 283 ILE A CA 1
ATOM 2205 C C . ILE A 1 283 ? -0.038 -8.625 0.370 1.00 91.00 283 ILE A C 1
ATOM 2207 O O . ILE A 1 283 ? 0.659 -9.365 -0.327 1.00 91.00 283 ILE A O 1
ATOM 2211 N N . ILE A 1 284 ? -1.368 -8.718 0.388 1.00 88.69 284 ILE A N 1
ATOM 2212 C CA . ILE A 1 284 ? -2.108 -9.715 -0.393 1.00 88.69 284 ILE A CA 1
ATOM 2213 C C . ILE A 1 284 ? -1.830 -9.537 -1.886 1.00 88.69 284 ILE A C 1
ATOM 2215 O O . ILE A 1 284 ? -1.552 -10.519 -2.574 1.00 88.69 284 ILE A O 1
ATOM 2219 N N . ALA A 1 285 ? -1.833 -8.293 -2.368 1.00 90.31 285 ALA A N 1
ATOM 2220 C CA . ALA A 1 285 ? -1.550 -7.964 -3.761 1.00 90.31 285 ALA A CA 1
ATOM 2221 C C . ALA A 1 285 ? -0.056 -7.940 -4.124 1.00 90.31 285 ALA A C 1
ATOM 2223 O O . ALA A 1 285 ? 0.282 -7.674 -5.279 1.00 90.31 285 ALA A O 1
ATOM 2224 N N . ARG A 1 286 ? 0.845 -8.218 -3.168 1.00 92.00 286 ARG A N 1
ATOM 2225 C CA . ARG A 1 286 ? 2.311 -8.175 -3.332 1.00 92.00 286 ARG A CA 1
ATOM 2226 C C . ARG A 1 286 ? 2.797 -6.869 -3.962 1.00 92.00 286 ARG A C 1
ATOM 2228 O O . ARG A 1 286 ? 3.699 -6.859 -4.805 1.00 92.00 286 ARG A O 1
ATOM 2235 N N . HIS A 1 287 ? 2.197 -5.746 -3.56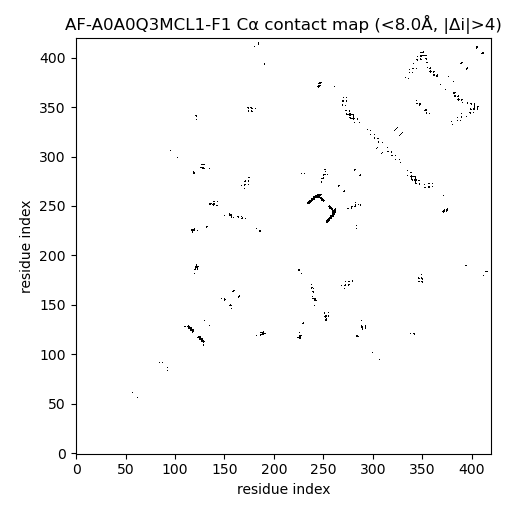8 1.00 92.12 287 HIS A N 1
ATOM 2236 C CA . HIS A 1 287 ? 2.475 -4.457 -4.195 1.00 92.12 287 HIS A CA 1
ATOM 2237 C C . HIS A 1 287 ? 3.945 -4.035 -4.058 1.00 92.12 287 HIS A C 1
ATOM 2239 O O . HIS A 1 287 ? 4.507 -3.504 -5.012 1.00 92.12 287 HIS A O 1
ATOM 2245 N N . ALA A 1 288 ? 4.600 -4.348 -2.937 1.00 89.12 288 ALA A N 1
ATOM 2246 C CA . ALA A 1 288 ? 6.027 -4.081 -2.750 1.00 89.12 288 ALA A CA 1
ATOM 2247 C C . ALA A 1 288 ? 6.900 -4.833 -3.775 1.00 89.12 288 ALA A C 1
ATOM 2249 O O . ALA A 1 288 ? 7.732 -4.227 -4.456 1.00 89.12 288 ALA A O 1
ATOM 2250 N N . ALA A 1 289 ? 6.681 -6.141 -3.946 1.00 90.12 289 ALA A N 1
ATOM 2251 C CA . ALA A 1 289 ? 7.413 -6.956 -4.916 1.00 90.12 289 ALA A CA 1
ATOM 2252 C C . ALA A 1 289 ? 7.142 -6.521 -6.367 1.00 90.12 289 ALA A C 1
ATOM 2254 O O . ALA A 1 289 ? 8.059 -6.475 -7.199 1.00 90.12 289 ALA A O 1
ATOM 2255 N N . GLU A 1 290 ? 5.896 -6.153 -6.674 1.00 91.81 290 GLU A N 1
ATOM 2256 C CA . GLU A 1 290 ? 5.536 -5.619 -7.985 1.00 91.81 290 GLU A CA 1
ATOM 2257 C C . GLU A 1 290 ? 6.206 -4.258 -8.234 1.00 91.81 290 GLU A C 1
ATOM 2259 O O . GLU A 1 290 ? 6.752 -4.035 -9.313 1.00 91.81 290 GLU A O 1
ATOM 2264 N N . GLN A 1 291 ? 6.243 -3.366 -7.241 1.00 90.19 291 GLN A N 1
ATOM 2265 C CA . GLN A 1 291 ? 6.890 -2.058 -7.351 1.00 90.19 291 GLN A CA 1
ATOM 2266 C C . GLN A 1 291 ? 8.399 -2.178 -7.577 1.00 90.19 291 GLN A C 1
ATOM 2268 O O . GLN A 1 291 ? 8.930 -1.493 -8.451 1.00 90.19 291 GLN A O 1
ATOM 2273 N N . ILE A 1 292 ? 9.082 -3.084 -6.870 1.00 89.00 292 ILE A N 1
ATOM 2274 C CA . ILE A 1 292 ? 10.501 -3.394 -7.117 1.00 89.00 292 ILE A CA 1
ATOM 2275 C C . ILE A 1 292 ? 10.695 -3.856 -8.566 1.00 89.00 292 ILE A C 1
ATOM 2277 O O . ILE A 1 292 ? 11.558 -3.337 -9.277 1.00 89.00 292 ILE A O 1
ATOM 2281 N N . THR A 1 293 ? 9.851 -4.782 -9.029 1.00 90.75 293 THR A N 1
ATOM 2282 C CA . THR A 1 293 ? 9.932 -5.320 -10.392 1.00 90.75 293 THR A CA 1
ATOM 2283 C C . THR A 1 293 ? 9.710 -4.225 -11.440 1.00 90.75 293 THR A C 1
ATOM 2285 O O . THR A 1 293 ? 10.466 -4.135 -12.407 1.00 90.75 293 THR A O 1
ATOM 2288 N N . LYS A 1 294 ? 8.721 -3.340 -11.255 1.00 90.19 294 LYS A N 1
ATOM 2289 C CA . LYS A 1 294 ? 8.474 -2.236 -12.199 1.00 90.19 294 LYS A CA 1
ATOM 2290 C C . LYS A 1 294 ? 9.560 -1.178 -12.166 1.00 90.19 294 LYS A C 1
ATOM 2292 O O . LYS A 1 294 ? 9.938 -0.700 -13.228 1.00 90.19 294 LYS A O 1
ATOM 2297 N N . ASN A 1 295 ? 10.094 -0.840 -10.996 1.00 89.38 295 ASN A N 1
ATOM 2298 C CA . ASN A 1 295 ? 11.203 0.104 -10.893 1.00 89.38 295 ASN A CA 1
ATOM 2299 C C . ASN A 1 295 ? 12.447 -0.408 -11.624 1.00 89.38 295 ASN A C 1
ATOM 2301 O O . ASN A 1 295 ? 13.100 0.375 -12.304 1.00 89.38 295 ASN A O 1
ATOM 2305 N N . MET A 1 296 ? 12.730 -1.712 -11.559 1.00 89.25 296 MET A N 1
ATOM 2306 C CA . MET A 1 296 ? 13.799 -2.333 -12.345 1.00 89.25 296 MET A CA 1
ATOM 2307 C C . MET A 1 296 ? 13.559 -2.178 -13.856 1.00 89.25 296 MET A C 1
ATOM 2309 O O . MET A 1 2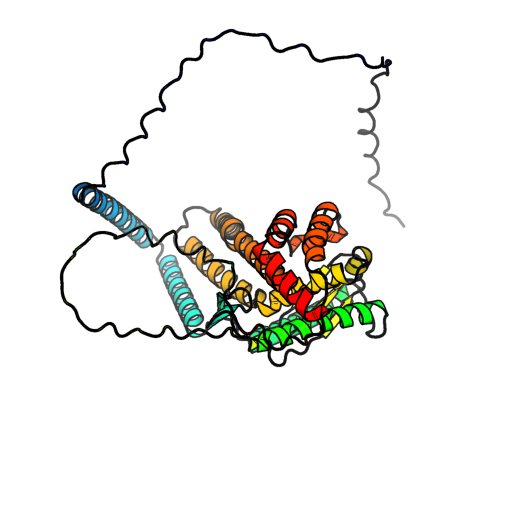96 ? 14.458 -1.755 -14.576 1.00 89.25 296 MET A O 1
ATOM 2313 N N . TRP A 1 297 ? 12.348 -2.464 -14.347 1.00 89.31 297 TRP A N 1
ATOM 2314 C CA . TRP A 1 297 ? 12.017 -2.289 -15.769 1.00 89.31 297 TRP A CA 1
ATOM 2315 C C . TRP A 1 297 ? 12.067 -0.830 -16.223 1.00 89.31 297 TRP A C 1
ATOM 2317 O O . TRP A 1 297 ? 12.568 -0.540 -17.306 1.00 89.31 297 TRP A O 1
ATOM 2327 N N . ILE A 1 298 ? 11.581 0.092 -15.391 1.00 89.19 298 ILE A N 1
ATOM 2328 C CA . ILE A 1 298 ? 11.655 1.528 -15.663 1.00 89.19 298 ILE A CA 1
ATOM 2329 C C . ILE A 1 298 ? 13.114 1.976 -15.698 1.00 89.19 298 ILE A C 1
ATOM 2331 O O . ILE A 1 298 ? 13.479 2.704 -16.606 1.00 89.19 298 ILE A O 1
ATOM 2335 N N . PHE A 1 299 ? 13.965 1.491 -14.795 1.00 87.06 299 PHE A N 1
ATOM 2336 C CA . PHE A 1 299 ? 15.396 1.790 -14.821 1.00 87.06 299 PHE A CA 1
ATOM 2337 C C . PHE A 1 299 ? 16.077 1.286 -16.104 1.00 87.06 299 PHE A C 1
ATOM 2339 O O . PHE A 1 299 ? 16.867 2.003 -16.711 1.00 87.06 299 PHE A O 1
ATOM 2346 N N . ILE A 1 300 ? 15.739 0.076 -16.566 1.00 86.31 300 ILE A N 1
ATOM 2347 C CA . ILE A 1 300 ? 16.232 -0.451 -17.851 1.00 86.31 300 ILE A CA 1
ATOM 2348 C C . ILE A 1 300 ? 15.783 0.446 -19.013 1.00 86.31 300 ILE A C 1
ATOM 2350 O O . ILE A 1 300 ? 16.577 0.739 -19.906 1.00 86.31 300 ILE A O 1
ATOM 2354 N N . LEU A 1 301 ? 14.531 0.910 -18.991 1.00 85.94 301 LEU A N 1
ATOM 2355 C CA . LEU A 1 301 ? 14.006 1.850 -19.981 1.00 85.94 301 LEU A CA 1
ATOM 2356 C C . LEU A 1 301 ? 14.718 3.210 -19.919 1.00 85.94 301 LEU A C 1
ATOM 2358 O O . LEU A 1 301 ? 15.082 3.745 -20.959 1.00 85.94 301 LEU A O 1
ATOM 2362 N N . GLU A 1 302 ? 14.942 3.759 -18.725 1.00 85.25 302 GLU A N 1
ATOM 2363 C CA . GLU A 1 302 ? 15.676 5.014 -18.518 1.00 85.25 302 GLU A CA 1
ATOM 2364 C C . GLU A 1 302 ? 17.096 4.913 -19.085 1.00 85.25 302 GLU A C 1
ATOM 2366 O O . GLU A 1 302 ? 17.530 5.804 -19.813 1.00 85.25 302 GLU A O 1
ATOM 2371 N N . LEU A 1 303 ? 17.788 3.799 -18.826 1.00 81.69 303 LEU A N 1
ATOM 2372 C CA . LEU A 1 303 ? 19.117 3.533 -19.375 1.00 81.69 303 LEU A CA 1
ATOM 2373 C C . LEU A 1 303 ? 19.091 3.407 -20.904 1.00 81.69 303 LEU A C 1
ATOM 2375 O O . LEU A 1 303 ? 19.979 3.924 -21.574 1.00 81.69 303 LEU A O 1
ATOM 2379 N N . PHE A 1 304 ? 18.073 2.753 -21.467 1.00 82.06 304 PHE A N 1
ATOM 2380 C CA . PHE A 1 304 ? 17.900 2.668 -22.916 1.00 82.06 304 PHE A CA 1
ATOM 2381 C C . PHE A 1 304 ? 17.704 4.058 -23.543 1.00 82.06 304 PHE A C 1
ATOM 2383 O O . PHE A 1 304 ? 18.401 4.402 -24.496 1.00 82.06 304 PHE A O 1
ATOM 2390 N N . LEU A 1 305 ? 16.809 4.879 -22.986 1.00 81.38 305 LEU A N 1
ATOM 2391 C CA . LEU A 1 305 ? 16.560 6.242 -23.467 1.00 81.38 305 LEU A CA 1
ATOM 2392 C C . LEU A 1 305 ? 17.815 7.116 -23.368 1.00 81.38 305 LEU A C 1
ATOM 2394 O O . LEU A 1 305 ? 18.111 7.854 -24.301 1.00 81.38 305 LEU A O 1
ATOM 2398 N N . LEU A 1 306 ? 18.584 6.984 -22.285 1.00 77.44 306 LEU A N 1
ATOM 2399 C CA . LEU A 1 306 ? 19.840 7.711 -22.106 1.00 77.44 306 LEU A CA 1
ATOM 2400 C C . LEU A 1 306 ? 20.928 7.300 -23.111 1.00 77.44 306 LEU A C 1
ATOM 2402 O O . LEU A 1 306 ? 21.819 8.084 -23.385 1.00 77.44 306 LEU A O 1
ATOM 2406 N N . ILE A 1 307 ? 20.904 6.075 -23.642 1.00 74.25 307 ILE A N 1
ATOM 2407 C CA . ILE A 1 307 ? 21.917 5.603 -24.602 1.00 74.25 307 ILE A CA 1
ATOM 2408 C C . ILE A 1 307 ? 21.529 5.936 -26.049 1.00 74.25 307 ILE A C 1
ATOM 2410 O O . ILE A 1 307 ? 22.405 6.220 -26.865 1.00 74.25 307 ILE A O 1
ATOM 2414 N N . PHE A 1 308 ? 20.239 5.843 -26.386 1.00 71.81 308 PHE A N 1
ATOM 2415 C CA . PHE A 1 308 ? 19.761 5.870 -27.776 1.00 71.81 308 PHE A CA 1
ATOM 2416 C C . PHE A 1 308 ? 18.961 7.119 -28.157 1.00 71.81 308 PHE A C 1
ATOM 2418 O O . PHE A 1 308 ? 18.732 7.341 -29.343 1.00 71.81 308 PHE A O 1
ATOM 2425 N N . CYS A 1 309 ? 18.514 7.918 -27.187 1.00 70.56 309 CYS A N 1
ATOM 2426 C CA . CYS A 1 309 ? 17.748 9.148 -27.416 1.00 70.56 309 CYS A CA 1
ATOM 2427 C C . CYS A 1 309 ? 18.497 10.387 -26.892 1.00 70.56 309 CYS A C 1
ATOM 2429 O O . CYS A 1 309 ? 17.869 11.357 -26.463 1.00 70.56 309 CYS A O 1
ATOM 2431 N N . ASP A 1 310 ? 19.829 10.318 -26.860 1.00 61.78 310 ASP A N 1
ATOM 2432 C CA . ASP A 1 310 ? 20.699 11.307 -26.228 1.00 61.78 310 ASP A CA 1
ATOM 2433 C C . ASP A 1 310 ? 21.131 12.407 -27.199 1.00 61.78 310 ASP A C 1
ATOM 2435 O O . ASP A 1 310 ? 22.127 12.260 -27.901 1.00 61.78 310 ASP A O 1
ATOM 2439 N N . ASP A 1 311 ? 20.373 13.506 -27.224 1.00 60.53 311 ASP A N 1
ATOM 2440 C CA . ASP A 1 311 ? 20.698 14.699 -28.020 1.00 60.53 311 ASP A CA 1
ATOM 2441 C C . ASP A 1 311 ? 21.050 15.937 -27.152 1.00 60.53 311 ASP A C 1
ATOM 2443 O O . ASP A 1 311 ? 21.393 16.979 -27.708 1.00 60.53 311 ASP A O 1
ATOM 2447 N N . ASP A 1 312 ? 20.976 15.880 -25.807 1.00 58.81 312 ASP A N 1
ATOM 2448 C CA . ASP A 1 312 ? 21.167 17.070 -24.944 1.00 58.81 312 ASP A CA 1
ATOM 2449 C C . ASP A 1 312 ? 21.724 16.767 -23.529 1.00 58.81 312 ASP A C 1
ATOM 2451 O O . ASP A 1 312 ? 21.375 15.784 -22.879 1.00 58.81 312 ASP A O 1
ATOM 2455 N N . GLU A 1 313 ? 22.525 17.686 -22.984 1.00 56.72 313 GLU A N 1
ATOM 2456 C CA . GLU A 1 313 ? 23.235 17.587 -21.695 1.00 56.72 313 GLU A CA 1
ATOM 2457 C C . GLU A 1 313 ? 22.282 17.641 -20.471 1.00 56.72 313 GLU A C 1
ATOM 2459 O O . GLU A 1 313 ? 22.628 17.215 -19.366 1.00 56.72 313 GLU A O 1
ATOM 2464 N N . ASN A 1 314 ? 21.033 18.098 -20.656 1.00 57.41 314 ASN A N 1
ATOM 2465 C CA . ASN A 1 314 ? 19.988 18.156 -19.615 1.00 57.41 314 ASN A CA 1
ATOM 2466 C C . ASN A 1 314 ? 19.054 16.924 -19.57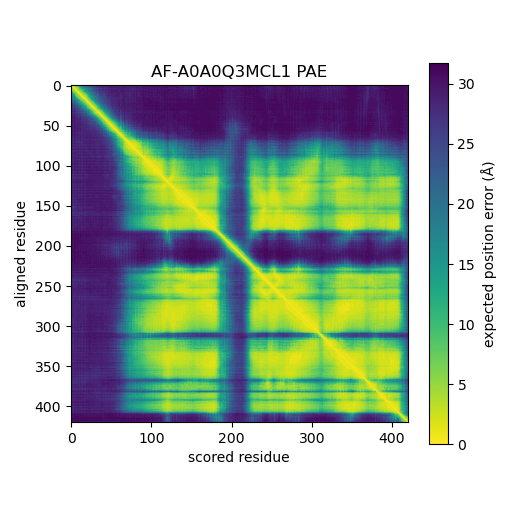0 1.00 57.41 314 ASN A C 1
ATOM 2468 O O . ASN A 1 314 ? 18.143 16.851 -18.736 1.00 57.41 314 ASN A O 1
ATOM 2472 N N . ASN A 1 315 ? 19.269 15.938 -20.442 1.00 68.19 315 ASN A N 1
ATOM 2473 C CA . ASN A 1 315 ? 18.374 14.803 -20.677 1.00 68.19 315 ASN A CA 1
ATOM 2474 C C . ASN A 1 315 ? 18.148 13.838 -19.483 1.00 68.19 315 ASN A C 1
ATOM 2476 O O . ASN A 1 315 ? 16.994 13.467 -19.248 1.00 68.19 315 ASN A O 1
ATOM 2480 N N . PRO A 1 316 ? 19.137 13.466 -18.637 1.00 68.38 316 PRO A N 1
ATOM 2481 C CA . PRO A 1 316 ? 18.910 12.432 -17.617 1.00 68.38 316 PRO A CA 1
ATOM 2482 C C . PRO A 1 316 ? 17.909 12.853 -16.530 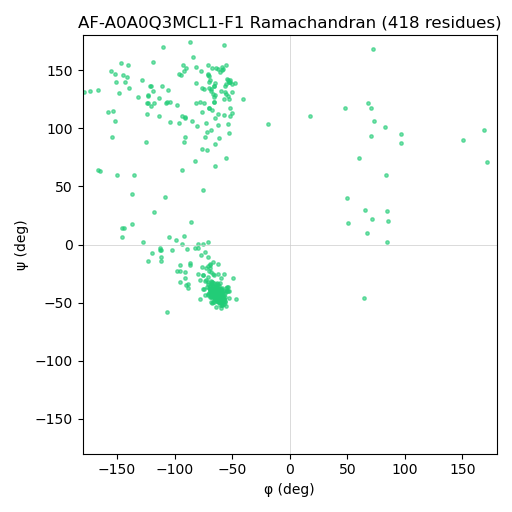1.00 68.38 316 PRO A C 1
ATOM 2484 O O . PRO A 1 316 ? 17.100 12.042 -16.077 1.00 68.38 316 PRO A O 1
ATOM 2487 N N . LYS A 1 317 ? 17.901 14.136 -16.137 1.00 74.75 317 LYS A N 1
ATOM 2488 C CA . LYS A 1 317 ? 16.909 14.666 -15.183 1.00 74.75 317 LYS A CA 1
ATOM 2489 C C . LYS A 1 317 ? 15.512 14.728 -15.799 1.00 74.75 317 LYS A C 1
ATOM 2491 O O . LYS A 1 317 ? 14.528 14.468 -15.103 1.00 74.75 317 LYS A O 1
ATOM 2496 N N . ASN A 1 318 ? 15.425 15.040 -17.091 1.00 80.31 318 ASN A N 1
ATOM 2497 C CA . ASN A 1 318 ? 14.162 15.110 -17.820 1.00 80.31 318 ASN A CA 1
ATOM 2498 C C . ASN A 1 318 ? 13.551 13.717 -17.991 1.00 80.31 318 ASN A C 1
ATOM 2500 O O . ASN A 1 318 ? 12.374 13.543 -17.685 1.00 80.31 318 ASN A O 1
ATOM 2504 N N . ILE A 1 319 ? 14.356 12.719 -18.374 1.00 79.81 319 ILE A N 1
ATOM 2505 C CA . ILE A 1 319 ? 13.938 11.314 -18.484 1.00 79.81 319 ILE A CA 1
ATOM 2506 C C . ILE A 1 319 ? 13.422 10.802 -17.136 1.00 79.81 319 ILE A C 1
ATOM 2508 O O . ILE A 1 319 ? 12.292 10.324 -17.073 1.00 79.81 319 ILE A O 1
ATOM 2512 N N . ALA A 1 320 ? 14.190 10.962 -16.052 1.00 82.00 320 ALA A N 1
ATOM 2513 C CA . ALA A 1 320 ? 13.780 10.500 -14.723 1.00 82.00 320 ALA A CA 1
ATOM 2514 C C . ALA A 1 320 ? 12.496 11.192 -14.227 1.00 82.00 320 ALA A C 1
ATOM 2516 O O . ALA A 1 320 ? 11.619 10.563 -13.638 1.00 82.00 320 ALA A O 1
ATOM 2517 N N . THR A 1 321 ? 12.348 12.494 -14.490 1.00 82.25 321 THR A N 1
ATOM 2518 C CA . THR A 1 321 ? 11.123 13.234 -14.145 1.00 82.25 321 THR A CA 1
ATOM 2519 C C . THR A 1 321 ? 9.934 12.751 -14.979 1.00 82.25 321 THR A C 1
ATOM 2521 O O . THR A 1 321 ? 8.822 12.612 -14.467 1.00 82.25 321 THR A O 1
ATOM 2524 N N . LEU A 1 322 ? 10.151 12.465 -16.263 1.00 83.44 322 LEU A N 1
ATOM 2525 C CA . LEU A 1 322 ? 9.120 11.986 -17.175 1.00 83.44 322 LEU A CA 1
ATOM 2526 C C . LEU A 1 322 ? 8.620 10.590 -16.781 1.00 83.44 322 LEU A C 1
ATOM 2528 O O . LEU A 1 322 ? 7.409 10.381 -16.680 1.00 83.44 322 LEU A O 1
ATOM 2532 N N . THR A 1 323 ? 9.527 9.647 -16.512 1.00 81.00 323 THR A N 1
ATOM 2533 C CA . THR A 1 323 ? 9.175 8.286 -16.075 1.00 81.00 323 THR A CA 1
ATOM 2534 C C . THR A 1 323 ? 8.483 8.294 -14.716 1.00 81.00 323 THR A C 1
ATOM 2536 O O . THR A 1 323 ? 7.500 7.572 -14.521 1.00 81.00 323 THR A O 1
ATOM 2539 N N . GLU A 1 324 ? 8.917 9.158 -13.796 1.00 84.19 324 GLU A N 1
ATOM 2540 C CA . GLU A 1 324 ? 8.258 9.373 -12.509 1.00 84.19 324 GLU A CA 1
ATOM 2541 C C . GLU A 1 324 ? 6.792 9.804 -12.690 1.00 84.19 324 GLU A C 1
ATOM 2543 O O . GLU A 1 324 ? 5.875 9.217 -12.107 1.00 84.19 324 GLU A O 1
ATOM 2548 N N . LEU A 1 325 ? 6.544 10.801 -13.543 1.00 78.88 325 LEU A N 1
ATOM 2549 C CA . LEU A 1 325 ? 5.208 11.363 -13.746 1.00 78.88 325 LEU A CA 1
ATOM 2550 C C . LEU A 1 325 ? 4.275 10.465 -14.565 1.00 78.88 325 LEU A C 1
ATOM 2552 O O . LEU A 1 325 ? 3.082 10.404 -14.257 1.00 78.88 325 LEU A O 1
ATOM 2556 N N . ILE A 1 326 ? 4.788 9.793 -15.598 1.00 83.06 326 ILE A N 1
ATOM 2557 C CA . ILE A 1 326 ? 3.970 9.057 -16.575 1.00 83.06 326 ILE A CA 1
ATOM 2558 C C . ILE A 1 326 ? 3.838 7.574 -16.221 1.00 83.06 326 ILE A C 1
ATOM 2560 O O . ILE A 1 326 ? 2.791 6.981 -16.478 1.00 83.06 326 ILE A O 1
ATOM 2564 N N . LEU A 1 327 ? 4.858 6.968 -15.608 1.00 83.69 327 LEU A N 1
ATOM 2565 C CA . LEU A 1 327 ? 4.869 5.532 -15.317 1.00 83.69 327 LEU A CA 1
ATOM 2566 C C . LEU A 1 327 ? 4.666 5.259 -13.825 1.00 83.69 327 LEU A C 1
ATOM 2568 O O . LEU A 1 327 ? 3.689 4.603 -13.454 1.00 83.69 327 LEU A O 1
ATOM 2572 N N . LYS A 1 328 ? 5.540 5.794 -12.959 1.00 80.94 328 LYS A N 1
ATOM 2573 C CA . LYS A 1 328 ? 5.557 5.451 -11.523 1.00 80.94 328 LYS A CA 1
ATOM 2574 C C . LYS A 1 328 ? 4.314 5.962 -10.791 1.00 80.94 328 LYS A C 1
ATOM 2576 O O . LYS A 1 328 ? 3.619 5.176 -10.146 1.00 80.94 328 LYS A O 1
ATOM 2581 N N . LYS A 1 329 ? 3.954 7.243 -10.947 1.00 82.31 329 LYS A N 1
ATOM 2582 C CA . LYS A 1 329 ? 2.792 7.831 -10.247 1.00 82.31 329 LYS A CA 1
ATOM 2583 C C . LYS A 1 329 ? 1.443 7.209 -10.624 1.00 82.31 329 LYS A C 1
ATOM 2585 O O . LYS A 1 329 ? 0.677 6.886 -9.714 1.00 82.31 329 LYS A O 1
ATOM 2590 N N . PRO A 1 330 ? 1.082 7.031 -11.912 1.00 79.69 330 PRO A N 1
ATOM 2591 C CA . PRO A 1 330 ? -0.184 6.391 -12.265 1.00 79.69 330 PRO A CA 1
ATOM 2592 C C . PRO A 1 330 ? -0.251 4.943 -11.792 1.00 79.69 330 PRO A C 1
ATOM 2594 O O . PRO A 1 330 ? -1.327 4.476 -11.427 1.00 79.69 330 PRO A O 1
ATOM 2597 N N . PHE A 1 331 ? 0.887 4.249 -11.776 1.00 81.44 331 PHE A N 1
ATOM 2598 C CA . PHE A 1 331 ? 0.970 2.887 -11.278 1.00 81.44 331 PHE A CA 1
ATOM 2599 C C . PHE A 1 331 ? 0.748 2.802 -9.763 1.00 81.44 331 PHE A C 1
ATOM 2601 O O . PHE A 1 331 ? -0.128 2.052 -9.341 1.00 81.44 331 PHE A O 1
ATOM 2608 N N . SER A 1 332 ? 1.434 3.632 -8.971 1.00 85.56 332 SER A N 1
ATOM 2609 C CA . SER A 1 332 ? 1.194 3.743 -7.523 1.00 85.56 332 SER A CA 1
ATOM 2610 C C . SER A 1 332 ? -0.288 4.014 -7.228 1.00 85.56 332 SER A C 1
ATOM 2612 O O . SER A 1 332 ? -0.910 3.288 -6.462 1.00 85.56 332 SER A O 1
ATOM 2614 N N . ARG A 1 333 ? -0.929 4.948 -7.946 1.00 87.00 333 ARG A N 1
ATOM 2615 C CA . ARG A 1 333 ? -2.372 5.219 -7.780 1.00 87.00 333 ARG A CA 1
ATOM 2616 C C . ARG A 1 333 ? -3.271 4.016 -8.082 1.00 87.00 333 ARG A C 1
ATOM 2618 O O . ARG A 1 333 ? -4.342 3.915 -7.493 1.00 87.00 333 ARG A O 1
ATOM 2625 N N . LYS A 1 334 ? -2.898 3.144 -9.026 1.00 88.25 334 LYS A N 1
ATOM 2626 C CA . LYS A 1 334 ? -3.655 1.910 -9.308 1.00 88.25 334 LYS A CA 1
ATOM 2627 C C . LYS A 1 334 ? -3.531 0.918 -8.148 1.00 88.25 334 LYS A C 1
ATOM 2629 O O . LYS A 1 334 ? -4.538 0.323 -7.786 1.00 88.25 334 LYS A O 1
ATOM 2634 N N . MET A 1 335 ? -2.341 0.800 -7.558 1.00 90.50 335 MET A N 1
ATOM 2635 C CA . MET A 1 335 ? -2.098 -0.047 -6.386 1.00 90.50 335 MET A CA 1
ATOM 2636 C C . MET A 1 335 ? -2.903 0.418 -5.173 1.00 90.50 335 MET A C 1
ATOM 2638 O O . MET A 1 335 ? -3.523 -0.409 -4.520 1.00 90.50 335 MET A O 1
ATOM 2642 N N . GLU A 1 336 ? -2.987 1.729 -4.926 1.00 91.19 336 GLU A N 1
ATOM 2643 C CA . GLU A 1 336 ? -3.824 2.275 -3.845 1.00 91.19 336 GLU A CA 1
ATOM 2644 C C . GLU A 1 336 ? -5.301 1.878 -4.000 1.00 91.19 336 GLU A C 1
ATOM 2646 O O . GLU A 1 336 ? -5.930 1.433 -3.047 1.00 91.19 336 GLU A O 1
ATOM 2651 N N . LEU A 1 337 ? -5.858 2.000 -5.214 1.00 90.56 337 LEU A N 1
ATOM 2652 C CA . LEU A 1 337 ? -7.260 1.649 -5.489 1.00 90.56 337 LEU A CA 1
ATOM 2653 C C . LEU A 1 337 ? -7.526 0.143 -5.371 1.00 90.56 337 LEU A C 1
ATOM 2655 O O . LEU A 1 337 ? -8.617 -0.268 -4.980 1.00 90.56 337 LEU A O 1
ATOM 2659 N N . GLU A 1 338 ? -6.547 -0.680 -5.735 1.00 91.12 338 GLU A N 1
ATOM 2660 C CA . GLU A 1 338 ? -6.623 -2.130 -5.581 1.00 91.12 338 GLU A CA 1
ATOM 2661 C C . GLU A 1 338 ? -6.532 -2.540 -4.108 1.00 91.12 338 GLU A C 1
ATOM 2663 O O . GLU A 1 338 ? -7.341 -3.346 -3.653 1.00 91.12 338 GLU A O 1
ATOM 2668 N N . ALA A 1 339 ? -5.618 -1.935 -3.348 1.00 92.88 339 ALA A N 1
ATOM 2669 C CA . ALA A 1 339 ? -5.500 -2.142 -1.910 1.00 92.88 339 ALA A CA 1
ATOM 2670 C C . ALA A 1 339 ? -6.750 -1.658 -1.159 1.00 92.88 339 ALA A C 1
ATOM 2672 O O . ALA A 1 339 ? -7.209 -2.340 -0.251 1.00 92.88 339 ALA A O 1
ATOM 2673 N N . ASP A 1 340 ? -7.368 -0.550 -1.580 1.00 93.31 340 ASP A N 1
ATOM 2674 C CA . ASP A 1 340 ? -8.675 -0.099 -1.082 1.00 93.31 340 ASP A CA 1
ATOM 2675 C C . ASP A 1 340 ? -9.774 -1.129 -1.308 1.00 93.31 340 ASP A C 1
ATOM 2677 O O . ASP A 1 340 ? -10.543 -1.436 -0.397 1.00 93.31 340 ASP A O 1
ATOM 2681 N N . HIS A 1 341 ? -9.856 -1.657 -2.531 1.00 91.12 341 HIS A N 1
ATOM 2682 C CA . HIS A 1 341 ? -10.860 -2.647 -2.887 1.00 91.12 341 HIS A CA 1
ATOM 2683 C C . HIS A 1 341 ? -10.710 -3.915 -2.045 1.00 91.12 341 HIS A C 1
ATOM 2685 O O . HIS A 1 341 ? -11.686 -4.381 -1.463 1.00 91.12 341 HIS A O 1
ATOM 2691 N N . ILE A 1 342 ? -9.487 -4.443 -1.944 1.00 91.62 342 ILE A N 1
ATOM 2692 C CA . ILE A 1 342 ? -9.188 -5.612 -1.112 1.00 91.62 342 ILE A CA 1
ATOM 2693 C C . ILE A 1 342 ? -9.487 -5.292 0.356 1.00 91.62 342 ILE A C 1
ATOM 2695 O O . ILE A 1 342 ? -10.185 -6.057 1.016 1.00 91.62 342 ILE A O 1
ATOM 2699 N N . GLY A 1 343 ? -9.031 -4.141 0.849 1.00 93.31 343 GLY A N 1
ATOM 2700 C CA . GLY A 1 343 ? -9.205 -3.710 2.231 1.00 93.31 343 GLY A CA 1
ATOM 2701 C C . GLY A 1 343 ? -10.668 -3.612 2.657 1.00 93.31 343 GLY A C 1
ATOM 2702 O O . GLY A 1 343 ? -11.008 -4.085 3.736 1.00 93.31 343 GLY A O 1
ATOM 2703 N N . VAL A 1 344 ? -11.558 -3.095 1.804 1.00 93.62 344 VAL A N 1
ATOM 2704 C CA . VAL A 1 344 ? -13.007 -3.058 2.082 1.00 93.62 344 VAL A CA 1
ATOM 2705 C C . VAL A 1 344 ? -13.625 -4.456 2.164 1.00 93.62 344 VAL A C 1
ATOM 2707 O O . VAL A 1 344 ? -14.487 -4.693 3.010 1.00 93.62 344 VAL A O 1
ATOM 2710 N N . LEU A 1 345 ? -13.176 -5.400 1.332 1.00 91.62 345 LEU A N 1
ATOM 2711 C CA . LEU A 1 345 ? -13.638 -6.789 1.413 1.00 91.62 345 LEU A CA 1
ATOM 2712 C C . LEU A 1 345 ? -13.138 -7.468 2.695 1.00 91.62 345 LEU A C 1
ATOM 2714 O O . LEU A 1 345 ? -13.893 -8.204 3.326 1.00 91.62 345 LEU A O 1
ATOM 2718 N N . LEU A 1 346 ? -11.896 -7.193 3.108 1.00 92.12 346 LEU A N 1
ATOM 2719 C CA . LEU A 1 346 ? -11.351 -7.676 4.381 1.00 92.12 346 LEU A CA 1
ATOM 2720 C C . LEU A 1 346 ? -12.088 -7.081 5.581 1.00 92.12 346 LEU A C 1
ATOM 2722 O O . LEU A 1 346 ? -12.369 -7.798 6.536 1.00 92.12 346 LEU A O 1
ATOM 2726 N N . LEU A 1 347 ? -12.425 -5.792 5.515 1.00 93.44 347 LEU A N 1
ATOM 2727 C CA . LEU A 1 347 ? -13.184 -5.086 6.541 1.00 93.44 347 LEU A CA 1
ATOM 2728 C C . LEU A 1 347 ? -14.557 -5.744 6.741 1.00 93.44 347 LEU A C 1
ATOM 2730 O O . LEU A 1 347 ? -14.901 -6.137 7.856 1.00 93.44 347 LEU A O 1
ATOM 2734 N N . ALA A 1 348 ? -15.282 -5.968 5.642 1.00 92.56 348 ALA A N 1
ATOM 2735 C CA . ALA A 1 348 ? -16.553 -6.686 5.646 1.00 92.56 348 ALA A CA 1
ATOM 2736 C C . ALA A 1 348 ? -16.419 -8.115 6.197 1.00 92.56 348 ALA A C 1
ATOM 2738 O O . ALA A 1 348 ? -17.200 -8.526 7.055 1.00 92.56 348 ALA A O 1
ATOM 2739 N N . ALA A 1 349 ? -15.405 -8.861 5.747 1.00 89.75 349 ALA A N 1
ATOM 2740 C CA . ALA A 1 349 ? -15.145 -10.232 6.188 1.00 89.75 349 ALA A CA 1
ATOM 2741 C C . ALA A 1 349 ? -14.726 -10.328 7.670 1.00 89.75 349 ALA A C 1
ATOM 2743 O O . ALA A 1 349 ? -14.945 -11.357 8.311 1.00 89.75 349 ALA A O 1
ATOM 2744 N N . ALA A 1 350 ? -14.150 -9.262 8.228 1.00 90.75 350 ALA A N 1
ATOM 2745 C CA . ALA A 1 350 ? -13.850 -9.134 9.650 1.00 90.75 350 ALA A CA 1
ATOM 2746 C C . ALA A 1 350 ? -15.066 -8.691 10.489 1.00 90.75 350 ALA A C 1
ATOM 2748 O O . ALA A 1 350 ? -14.968 -8.640 11.712 1.00 90.75 350 ALA A O 1
ATOM 2749 N N . GLY A 1 351 ? -16.215 -8.415 9.860 1.00 91.25 351 GLY A N 1
ATOM 2750 C CA . GLY A 1 351 ? -17.446 -8.021 10.547 1.00 91.25 351 GLY A CA 1
ATOM 2751 C C . GLY A 1 351 ? -17.547 -6.525 10.849 1.00 91.25 351 GLY A C 1
ATOM 2752 O O . GLY A 1 351 ? -18.342 -6.133 11.702 1.00 91.25 351 GLY A O 1
ATOM 2753 N N . TYR A 1 352 ? -16.780 -5.688 10.152 1.00 93.75 352 TYR A N 1
ATOM 2754 C CA . TYR A 1 352 ? -16.901 -4.230 10.198 1.00 93.75 352 TYR A CA 1
ATOM 2755 C C . TYR A 1 352 ? -17.758 -3.724 9.037 1.00 93.75 352 TYR A C 1
ATOM 2757 O O . TYR A 1 352 ? -17.726 -4.289 7.945 1.00 93.75 352 TYR A O 1
ATOM 2765 N N . ASP A 1 353 ? -18.515 -2.648 9.264 1.00 94.00 353 ASP A N 1
ATOM 2766 C CA . ASP A 1 353 ? -19.387 -2.074 8.239 1.00 94.00 353 ASP A CA 1
ATOM 2767 C C . ASP A 1 353 ? -18.544 -1.459 7.103 1.00 94.00 353 ASP A C 1
ATOM 2769 O O . ASP A 1 353 ? -17.826 -0.479 7.322 1.00 94.00 353 ASP A O 1
ATOM 2773 N N . PRO A 1 354 ? -18.613 -1.984 5.866 1.00 93.62 354 PRO A N 1
ATOM 2774 C CA . PRO A 1 354 ? -17.782 -1.497 4.768 1.00 93.62 354 PRO A CA 1
ATOM 2775 C C . PRO A 1 354 ? -18.121 -0.060 4.344 1.00 93.62 354 PRO A C 1
ATOM 2777 O O . PRO A 1 354 ? -17.312 0.589 3.675 1.00 93.62 354 PRO A O 1
ATOM 2780 N N . ARG A 1 355 ? -19.277 0.476 4.760 1.00 92.62 355 ARG A N 1
ATOM 2781 C CA . ARG A 1 355 ? -19.676 1.870 4.508 1.00 92.62 355 ARG A CA 1
ATOM 2782 C C . ARG A 1 355 ? -18.839 2.880 5.294 1.00 92.62 355 ARG A C 1
ATOM 2784 O O . ARG A 1 355 ? -18.798 4.049 4.905 1.00 92.62 355 ARG A O 1
ATOM 2791 N N . ASP A 1 356 ? -18.131 2.439 6.332 1.00 91.38 356 ASP A N 1
ATOM 2792 C CA . ASP A 1 356 ? -17.231 3.298 7.104 1.00 91.38 356 ASP A CA 1
ATOM 2793 C C . ASP A 1 356 ? -15.978 3.683 6.305 1.00 91.38 356 ASP A C 1
ATOM 2795 O O . ASP A 1 356 ? -15.433 4.773 6.491 1.00 91.38 356 ASP A O 1
ATOM 2799 N N . ALA A 1 357 ? -15.548 2.848 5.351 1.00 91.75 357 ALA A N 1
ATOM 2800 C CA . ALA A 1 357 ? -14.325 3.094 4.592 1.00 91.75 357 ALA A CA 1
ATOM 2801 C C . ALA A 1 357 ? -14.403 4.346 3.688 1.00 91.75 357 ALA A C 1
ATOM 2803 O O . ALA A 1 357 ? -13.516 5.200 3.786 1.00 91.75 357 ALA A O 1
ATOM 2804 N N . PRO A 1 358 ? -15.444 4.560 2.852 1.00 91.31 358 PRO A N 1
ATOM 2805 C CA . PRO A 1 358 ? -15.595 5.823 2.127 1.00 91.31 358 PRO A CA 1
ATOM 2806 C C . PRO A 1 358 ? -15.621 7.055 3.041 1.00 91.31 358 PRO A C 1
ATOM 2808 O O . PRO A 1 358 ? -14.967 8.055 2.736 1.00 91.31 358 PRO A O 1
ATOM 2811 N N . ALA A 1 359 ? -16.325 6.977 4.175 1.00 88.44 359 ALA A N 1
ATOM 2812 C CA . ALA A 1 359 ? -16.417 8.070 5.141 1.00 88.44 359 ALA A CA 1
ATOM 2813 C C . ALA A 1 359 ? -15.053 8.391 5.776 1.00 88.44 359 ALA A C 1
ATOM 2815 O O . ALA A 1 359 ? -14.689 9.565 5.904 1.00 88.44 359 ALA A O 1
ATOM 2816 N N . PHE A 1 360 ? -14.264 7.362 6.100 1.00 88.56 360 PHE A N 1
ATOM 2817 C CA . PHE A 1 360 ? -12.878 7.498 6.540 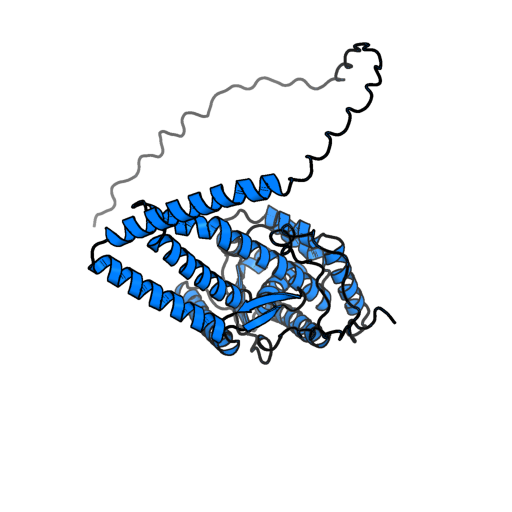1.00 88.56 360 PHE A CA 1
ATOM 2818 C C . PHE A 1 360 ? -12.042 8.264 5.506 1.00 88.56 360 PHE A C 1
ATOM 2820 O O . PHE A 1 360 ? -11.386 9.251 5.844 1.00 88.56 360 PHE A O 1
ATOM 2827 N N . TYR A 1 361 ? -12.109 7.877 4.229 1.00 87.19 361 TYR A N 1
ATOM 2828 C CA . TYR A 1 361 ? -11.357 8.546 3.168 1.00 87.19 361 TYR A CA 1
ATOM 2829 C C . TYR A 1 361 ? -11.828 9.987 2.942 1.00 87.19 361 TYR A C 1
ATOM 2831 O O . TYR A 1 361 ? -11.005 10.886 2.753 1.00 87.19 361 TYR A O 1
ATOM 2839 N N . GLU A 1 362 ? -13.125 10.274 3.023 1.00 86.38 362 GLU A N 1
ATOM 2840 C CA . GLU A 1 362 ? -13.611 11.656 2.988 1.00 86.38 362 GLU A CA 1
ATOM 2841 C C . GLU A 1 362 ? -13.088 12.493 4.158 1.00 86.38 362 GLU A C 1
ATOM 2843 O O . GLU A 1 362 ? -12.683 13.643 3.958 1.00 86.38 362 GLU A O 1
ATOM 2848 N N . LYS A 1 363 ? -13.071 11.926 5.370 1.00 82.75 363 LYS A N 1
ATOM 2849 C CA . LYS A 1 363 ? -12.513 12.570 6.563 1.00 82.75 363 LYS A CA 1
ATOM 2850 C C . LYS A 1 363 ? -11.025 12.848 6.372 1.00 82.75 363 LYS A C 1
ATOM 2852 O O . LYS A 1 363 ? -10.617 13.995 6.532 1.00 82.75 363 LYS A O 1
ATOM 2857 N N . LEU A 1 364 ? -10.256 11.858 5.915 1.00 81.12 364 LEU A N 1
ATOM 2858 C CA . LEU A 1 364 ? -8.837 11.994 5.584 1.00 81.12 364 LEU A CA 1
ATOM 2859 C C . LEU A 1 364 ? -8.589 13.123 4.573 1.00 81.12 364 LEU A C 1
ATOM 2861 O O . LEU A 1 364 ? -7.651 13.897 4.728 1.00 81.12 364 LEU A O 1
ATOM 2865 N N . GLY A 1 365 ? -9.457 13.276 3.571 1.00 78.44 365 GLY A N 1
ATOM 2866 C CA . GLY A 1 365 ? -9.343 14.343 2.570 1.00 78.44 365 GLY A CA 1
ATOM 2867 C C . GLY A 1 365 ? -9.605 15.745 3.123 1.00 78.44 365 GLY A C 1
ATOM 2868 O O . GLY A 1 365 ? -9.134 16.725 2.552 1.00 78.44 365 GLY A O 1
ATOM 2869 N N . LYS A 1 366 ? -10.347 15.848 4.232 1.00 79.19 366 LYS A N 1
ATOM 2870 C CA . LYS A 1 366 ? -10.639 17.109 4.931 1.00 79.19 366 LYS A CA 1
ATOM 2871 C C . LYS A 1 366 ? -9.590 17.431 6.001 1.00 79.19 366 LYS A C 1
ATOM 2873 O O . LYS A 1 366 ? -9.299 18.602 6.217 1.00 79.19 366 LYS A O 1
ATOM 2878 N N . THR A 1 367 ? -9.039 16.417 6.673 1.00 72.50 367 THR A N 1
ATOM 2879 C CA . THR A 1 367 ? -8.083 16.580 7.787 1.00 72.50 367 THR A CA 1
ATOM 2880 C C . THR A 1 367 ? -6.617 16.491 7.360 1.00 72.50 367 THR A C 1
ATOM 2882 O O . THR A 1 367 ? -5.751 17.029 8.048 1.00 72.50 367 THR A O 1
ATOM 2885 N N . GLY A 1 368 ? -6.330 15.849 6.226 1.00 64.00 368 GLY A N 1
ATOM 2886 C CA . GLY A 1 368 ? -4.995 15.548 5.700 1.00 64.00 368 GLY A CA 1
ATOM 2887 C C . GLY A 1 368 ? -4.248 16.740 5.091 1.00 64.00 368 GLY A C 1
ATOM 2888 O O . GLY A 1 368 ? -3.729 16.647 3.988 1.00 64.00 368 GLY A O 1
ATOM 2889 N N . GLY A 1 369 ? -4.212 17.884 5.771 1.00 63.62 369 GLY A N 1
ATOM 2890 C CA . GLY A 1 369 ? -3.449 19.066 5.336 1.00 63.62 369 GLY A CA 1
ATOM 2891 C C . GLY A 1 369 ? -2.376 19.528 6.326 1.00 63.62 369 GLY A C 1
ATOM 2892 O O . GLY A 1 369 ? -1.615 20.443 6.018 1.00 63.62 369 GLY A O 1
ATOM 2893 N N . GLY A 1 370 ? -2.333 18.941 7.527 1.00 70.25 370 GLY A N 1
ATOM 2894 C CA . GLY A 1 370 ? -1.375 19.294 8.579 1.00 70.25 370 GLY A CA 1
ATOM 2895 C C . GLY A 1 370 ? -0.024 18.588 8.429 1.00 70.25 370 GLY A C 1
ATOM 2896 O O . GLY A 1 370 ? 0.064 17.552 7.776 1.00 70.25 370 GLY A O 1
ATOM 2897 N N . LYS A 1 371 ? 1.020 19.124 9.083 1.00 76.31 371 LYS A N 1
ATOM 2898 C CA . LYS A 1 371 ? 2.372 18.524 9.102 1.00 76.31 371 LYS A CA 1
ATOM 2899 C C . LYS A 1 371 ? 2.362 17.067 9.577 1.00 76.31 371 LYS A C 1
ATOM 2901 O O . LYS A 1 371 ? 3.072 16.256 9.002 1.00 76.31 371 LYS A O 1
ATOM 2906 N N . ASP A 1 372 ? 1.498 16.744 10.536 1.00 76.81 372 ASP A N 1
ATOM 2907 C CA . ASP A 1 372 ? 1.368 15.402 11.121 1.00 76.81 372 ASP A CA 1
ATOM 2908 C C . ASP A 1 372 ? 0.934 14.329 10.100 1.00 76.81 372 ASP A C 1
ATOM 2910 O O . ASP A 1 372 ? 1.099 13.141 10.355 1.00 76.81 372 ASP A O 1
ATOM 2914 N N . TRP A 1 373 ? 0.393 14.732 8.942 1.00 77.38 373 TRP A N 1
ATOM 2915 C CA . TRP A 1 373 ? -0.064 13.842 7.864 1.00 77.38 373 TRP A CA 1
ATOM 2916 C C . TRP A 1 373 ? 0.906 13.756 6.686 1.00 77.38 373 TRP A C 1
ATOM 2918 O O . TRP A 1 373 ? 0.637 13.017 5.739 1.00 77.38 373 TRP A O 1
ATOM 2928 N N . ALA A 1 374 ? 1.986 14.544 6.696 1.00 78.50 374 ALA A N 1
ATOM 2929 C CA . ALA A 1 374 ? 2.880 14.672 5.550 1.00 78.50 374 ALA A CA 1
ATOM 2930 C C . ALA A 1 374 ? 3.480 13.318 5.147 1.00 78.50 374 ALA A C 1
ATOM 2932 O O . ALA A 1 374 ? 3.480 12.989 3.962 1.00 78.50 374 ALA A O 1
ATOM 2933 N N . ASP A 1 375 ? 3.896 12.519 6.131 1.00 75.81 375 ASP A N 1
ATOM 2934 C CA . ASP A 1 375 ? 4.500 11.206 5.907 1.00 75.81 375 ASP A CA 1
ATOM 2935 C C . ASP A 1 375 ? 3.492 10.246 5.261 1.00 75.81 375 ASP A C 1
ATOM 2937 O O . ASP A 1 375 ? 3.738 9.755 4.159 1.00 75.81 375 ASP A O 1
ATOM 2941 N N . PHE A 1 376 ? 2.310 10.072 5.862 1.00 79.44 376 PHE A N 1
ATOM 2942 C CA . PHE A 1 376 ? 1.265 9.195 5.324 1.00 79.44 376 PHE A CA 1
ATOM 2943 C C . PHE A 1 376 ? 0.768 9.624 3.941 1.00 79.44 376 PHE A C 1
ATOM 2945 O O . PHE A 1 376 ? 0.547 8.786 3.079 1.00 79.44 376 PHE A O 1
ATOM 2952 N N . LEU A 1 377 ? 0.603 10.924 3.682 1.00 80.00 377 LEU A N 1
ATOM 2953 C CA . LEU A 1 377 ? 0.134 11.401 2.374 1.00 80.00 377 LEU A CA 1
ATOM 2954 C C . LEU A 1 377 ? 1.214 11.369 1.293 1.00 80.00 377 LEU A C 1
ATOM 2956 O O . LEU A 1 377 ? 0.884 11.417 0.104 1.00 80.00 377 LEU A O 1
ATOM 2960 N N . SER A 1 378 ? 2.488 11.310 1.691 1.00 76.31 378 SER A N 1
ATOM 2961 C CA . SER A 1 378 ? 3.597 11.110 0.760 1.00 76.31 378 SER A CA 1
ATOM 2962 C C . SER A 1 378 ? 3.599 9.690 0.193 1.00 76.31 378 SER A C 1
ATOM 2964 O O . SER A 1 378 ? 3.855 9.518 -1.000 1.00 76.31 378 SER A O 1
ATOM 2966 N N . THR A 1 379 ? 3.252 8.696 1.018 1.00 71.56 379 THR A N 1
ATOM 2967 C CA . THR A 1 379 ? 3.161 7.288 0.618 1.00 71.56 379 THR A CA 1
ATOM 2968 C C . THR A 1 379 ? 1.775 6.931 0.073 1.00 71.56 379 THR A C 1
ATOM 2970 O O . THR A 1 379 ? 1.691 6.194 -0.906 1.00 71.56 379 THR A O 1
ATOM 2973 N N . HIS A 1 380 ? 0.708 7.545 0.597 1.00 79.44 380 HIS A N 1
ATOM 2974 C CA . HIS A 1 380 ? -0.692 7.297 0.229 1.00 79.44 380 HIS A CA 1
ATOM 2975 C C . HIS A 1 380 ? -1.404 8.597 -0.190 1.00 79.44 380 HIS A C 1
ATOM 2977 O O . HIS A 1 380 ? -2.038 9.277 0.626 1.00 79.44 380 HIS A O 1
ATOM 2983 N N . PRO A 1 381 ? -1.343 8.986 -1.479 1.00 76.50 381 PRO A N 1
ATOM 2984 C CA . PRO A 1 381 ? -1.929 10.239 -1.941 1.00 76.50 381 PRO A CA 1
ATOM 2985 C C . PRO A 1 381 ? -3.461 10.281 -1.786 1.00 76.50 381 PRO A C 1
ATOM 2987 O O . PRO A 1 381 ? -4.155 9.266 -1.839 1.00 76.50 381 PRO A O 1
ATOM 2990 N N . SER A 1 382 ? -3.974 11.509 -1.623 1.00 66.44 382 SER A N 1
ATOM 2991 C CA . SER A 1 382 ? -5.308 11.802 -1.077 1.00 66.44 382 SER A CA 1
ATOM 2992 C C . SER A 1 382 ? -6.527 11.175 -1.780 1.00 66.44 382 SER A C 1
ATOM 2994 O O . SER A 1 382 ? -6.507 10.643 -2.892 1.00 66.44 382 SER A O 1
ATOM 2996 N N . SER A 1 383 ? -7.656 11.363 -1.108 1.00 70.00 383 SER A N 1
ATOM 2997 C CA . SER A 1 383 ? -8.667 10.356 -0.846 1.00 70.00 383 SER A CA 1
ATOM 2998 C C . SER A 1 383 ? -9.999 10.557 -1.568 1.00 70.00 383 SER A C 1
ATOM 3000 O O . SER A 1 383 ? -10.804 9.636 -1.593 1.00 70.00 383 SER A O 1
ATOM 3002 N N . LYS A 1 384 ? -10.268 11.710 -2.204 1.00 79.56 384 LYS A N 1
ATOM 3003 C CA . LYS A 1 384 ? -11.587 11.958 -2.830 1.00 79.56 384 LYS A CA 1
ATOM 3004 C C . LYS A 1 384 ? -11.914 10.935 -3.920 1.00 79.56 384 LYS A C 1
ATOM 3006 O O . LYS A 1 384 ? -13.024 10.419 -3.972 1.00 79.56 384 LYS A O 1
ATOM 3011 N N . LYS A 1 385 ? -10.938 10.620 -4.776 1.00 82.31 385 LYS A N 1
ATOM 3012 C CA . LYS A 1 385 ? -11.100 9.601 -5.824 1.00 82.31 385 LYS A CA 1
ATOM 3013 C C . LYS A 1 385 ? -11.210 8.188 -5.236 1.00 82.31 385 LYS A C 1
ATOM 3015 O O . LYS A 1 385 ? -11.950 7.376 -5.776 1.00 82.31 385 LYS A O 1
ATOM 3020 N N . ARG A 1 386 ? -10.501 7.919 -4.135 1.00 88.00 386 ARG A N 1
ATOM 3021 C CA . ARG A 1 386 ? -10.536 6.644 -3.401 1.00 88.00 386 ARG A CA 1
ATOM 3022 C C . ARG A 1 386 ? -11.905 6.417 -2.755 1.00 88.00 386 ARG A C 1
ATOM 3024 O O . ARG A 1 386 ? -12.540 5.409 -3.034 1.00 88.00 386 ARG A O 1
ATOM 3031 N N . ALA A 1 387 ? -12.423 7.415 -2.037 1.00 86.94 387 ALA A N 1
ATOM 3032 C CA . ALA A 1 387 ? -13.778 7.422 -1.487 1.00 86.94 387 ALA A CA 1
ATOM 3033 C C . ALA A 1 387 ? -14.831 7.205 -2.583 1.00 86.94 387 ALA A C 1
ATOM 3035 O O . ALA A 1 387 ? -15.657 6.310 -2.469 1.00 86.94 387 ALA A O 1
ATOM 3036 N N . GLN A 1 388 ? -14.750 7.947 -3.695 1.00 86.75 388 GLN A N 1
ATOM 3037 C CA . GLN A 1 388 ? -15.659 7.766 -4.834 1.00 86.75 388 GLN A CA 1
ATOM 3038 C C . GLN A 1 388 ? -15.596 6.362 -5.442 1.00 86.75 388 GLN A C 1
ATOM 3040 O O . GLN A 1 388 ? -16.625 5.843 -5.858 1.00 86.75 388 GLN A O 1
ATOM 3045 N N . ASN A 1 389 ? -14.406 5.763 -5.527 1.00 86.12 389 ASN A N 1
ATOM 3046 C CA . ASN A 1 389 ? -14.226 4.409 -6.042 1.00 86.12 389 ASN A CA 1
ATOM 3047 C C . ASN A 1 389 ? -14.839 3.360 -5.104 1.00 86.12 389 ASN A C 1
ATOM 3049 O O . ASN A 1 389 ? -15.500 2.442 -5.574 1.00 86.12 389 ASN A O 1
ATOM 3053 N N . LEU A 1 390 ? -14.661 3.520 -3.792 1.00 86.44 390 LEU A N 1
ATOM 3054 C CA . LEU A 1 390 ? -15.238 2.618 -2.795 1.00 86.44 390 LEU A CA 1
ATOM 3055 C C . LEU A 1 390 ? -16.758 2.756 -2.669 1.00 86.44 390 LEU A C 1
ATOM 3057 O O . LEU A 1 390 ? -17.436 1.763 -2.431 1.00 86.44 390 LEU A O 1
ATOM 3061 N N . SER A 1 391 ? -17.299 3.955 -2.885 1.00 85.50 391 SER A N 1
ATOM 3062 C CA . SER A 1 391 ? -18.746 4.198 -2.908 1.00 85.50 391 SER A CA 1
ATOM 3063 C C . SER A 1 391 ? -19.441 3.703 -4.181 1.00 85.50 391 SER A C 1
ATOM 3065 O O . SER A 1 391 ? -20.641 3.913 -4.322 1.00 85.50 391 SER A O 1
ATOM 3067 N N . GLN A 1 392 ? -18.726 3.096 -5.135 1.00 86.62 392 GLN A N 1
ATOM 3068 C CA . GLN A 1 392 ? -19.369 2.509 -6.310 1.00 86.62 392 GLN A CA 1
ATOM 3069 C C . GLN A 1 392 ? -20.203 1.291 -5.909 1.00 86.62 392 GLN A C 1
ATOM 3071 O O . GLN A 1 392 ? -19.683 0.384 -5.257 1.00 86.62 392 GLN A O 1
ATOM 3076 N N . ASP A 1 393 ? -21.445 1.231 -6.399 1.00 79.06 393 ASP A N 1
ATOM 3077 C CA . ASP A 1 393 ? -22.417 0.171 -6.095 1.00 79.06 393 ASP A CA 1
ATOM 3078 C C . ASP A 1 393 ? -21.805 -1.229 -6.208 1.00 79.06 393 ASP A C 1
ATOM 3080 O O . ASP A 1 393 ? -21.868 -2.011 -5.275 1.00 79.06 393 ASP A O 1
ATOM 3084 N N . LYS A 1 394 ? -21.059 -1.524 -7.281 1.00 82.06 394 LYS A N 1
ATOM 3085 C CA . LYS A 1 394 ? -20.442 -2.850 -7.475 1.00 82.06 394 LYS A CA 1
ATOM 3086 C C . LYS A 1 394 ? -19.483 -3.277 -6.361 1.00 82.06 394 LYS A C 1
ATOM 3088 O O . LYS A 1 394 ? -19.404 -4.463 -6.053 1.00 82.06 394 LYS A O 1
ATOM 3093 N N . VAL A 1 395 ? -18.691 -2.345 -5.829 1.00 82.69 395 VAL A N 1
ATOM 3094 C CA . VAL A 1 395 ? -17.725 -2.644 -4.760 1.00 82.69 395 VAL A CA 1
ATOM 3095 C C . VAL A 1 395 ? -18.462 -2.748 -3.433 1.00 82.69 395 VAL A C 1
ATOM 3097 O O . VAL A 1 395 ? -18.263 -3.711 -2.694 1.00 82.69 395 VAL A O 1
ATOM 3100 N N . MET A 1 396 ? -19.339 -1.780 -3.165 1.00 90.25 396 MET A N 1
ATOM 3101 C CA . MET A 1 396 ? -20.077 -1.706 -1.915 1.00 90.25 396 MET A CA 1
ATOM 3102 C C . MET A 1 396 ? -21.081 -2.852 -1.769 1.00 90.25 396 MET A C 1
ATOM 3104 O O . MET A 1 396 ? -21.154 -3.439 -0.700 1.00 90.25 396 MET A O 1
ATOM 3108 N N . ASP A 1 397 ? -21.795 -3.236 -2.826 1.00 89.25 397 ASP A N 1
ATOM 3109 C CA . ASP A 1 397 ? -22.760 -4.340 -2.810 1.00 89.25 397 ASP A CA 1
ATOM 3110 C C . ASP A 1 397 ? -22.082 -5.658 -2.437 1.00 89.25 397 ASP A C 1
ATOM 3112 O O . ASP A 1 397 ? -22.557 -6.358 -1.544 1.00 89.25 397 ASP A O 1
ATOM 3116 N N . LYS A 1 398 ? -20.924 -5.957 -3.046 1.00 86.25 398 LYS A N 1
ATOM 3117 C CA . LYS A 1 398 ? -20.149 -7.166 -2.728 1.00 86.25 398 LYS A CA 1
ATOM 3118 C C . LYS A 1 398 ? -19.651 -7.155 -1.283 1.00 86.25 398 LYS A C 1
ATOM 3120 O O . LYS A 1 398 ? -19.727 -8.165 -0.589 1.00 86.25 398 LYS A O 1
ATOM 3125 N N . ALA A 1 399 ? -19.145 -6.016 -0.815 1.00 89.62 399 ALA A N 1
ATOM 3126 C CA . ALA A 1 399 ? -18.696 -5.886 0.566 1.00 89.62 399 ALA A CA 1
ATOM 3127 C C . ALA A 1 399 ? -19.867 -6.004 1.556 1.00 89.62 399 ALA A C 1
ATOM 3129 O O . ALA A 1 399 ? -19.755 -6.676 2.575 1.00 89.62 399 ALA A O 1
ATOM 3130 N N . MET A 1 400 ? -21.015 -5.403 1.244 1.00 92.12 400 MET A N 1
ATOM 3131 C CA . MET A 1 400 ? -22.220 -5.470 2.070 1.00 92.12 400 MET A CA 1
ATOM 3132 C C . MET A 1 400 ? -22.822 -6.874 2.112 1.00 92.12 400 MET A C 1
ATOM 3134 O O . MET A 1 400 ? -23.357 -7.264 3.147 1.00 92.12 400 MET A O 1
ATOM 3138 N N . GLU A 1 401 ? -22.751 -7.631 1.018 1.00 89.06 401 GLU A N 1
ATOM 3139 C CA . GLU A 1 401 ? -23.137 -9.043 0.981 1.00 89.06 401 GLU A CA 1
ATOM 3140 C C . GLU A 1 401 ? -22.289 -9.857 1.964 1.00 89.06 401 GLU A C 1
ATOM 3142 O O . GLU A 1 401 ? -22.843 -10.449 2.891 1.00 89.06 401 GLU A O 1
ATOM 3147 N N . LEU A 1 402 ? -20.958 -9.770 1.852 1.00 85.94 402 LEU A N 1
ATOM 3148 C CA . LEU A 1 402 ? -20.023 -10.430 2.772 1.00 85.94 402 LEU A CA 1
ATOM 3149 C C . LEU A 1 402 ? -20.263 -10.023 4.231 1.00 85.94 402 LEU A C 1
ATOM 3151 O O . LEU A 1 402 ? -20.330 -10.869 5.120 1.00 85.94 402 LEU A O 1
ATOM 3155 N N . TYR A 1 403 ? -20.440 -8.726 4.480 1.00 91.06 403 TYR A N 1
ATOM 3156 C CA . TYR A 1 403 ? -20.704 -8.198 5.814 1.00 91.06 403 TYR A CA 1
ATOM 3157 C C . TYR A 1 403 ? -21.985 -8.790 6.421 1.00 91.06 403 TYR A C 1
ATOM 3159 O O . TYR A 1 403 ? -21.989 -9.228 7.572 1.00 91.06 403 TYR A O 1
ATOM 3167 N N . ARG A 1 404 ? -23.076 -8.863 5.644 1.00 90.25 404 ARG A N 1
ATOM 3168 C CA . ARG A 1 404 ? -24.350 -9.441 6.105 1.00 90.25 404 ARG A CA 1
ATOM 3169 C C . ARG A 1 404 ? -24.222 -10.923 6.438 1.00 90.25 404 ARG A C 1
ATOM 3171 O O . ARG A 1 404 ? -24.843 -11.363 7.402 1.00 90.25 404 ARG A O 1
ATOM 3178 N N . GLU A 1 405 ? -23.448 -11.684 5.670 1.00 85.69 405 GLU A N 1
ATOM 3179 C CA . GLU A 1 405 ? -23.212 -13.106 5.942 1.00 85.69 405 GLU A CA 1
ATOM 3180 C C . GLU A 1 405 ? -22.496 -13.315 7.276 1.00 85.69 405 GLU A C 1
ATOM 3182 O O . GLU A 1 405 ? -22.970 -14.091 8.110 1.00 85.69 405 GLU A O 1
ATOM 3187 N N . VAL A 1 406 ? -21.414 -12.563 7.501 1.00 86.56 406 VAL A N 1
ATOM 3188 C CA . VAL A 1 406 ? -20.622 -12.618 8.736 1.00 86.56 406 VAL A CA 1
ATOM 3189 C C . VAL A 1 406 ? -21.466 -12.216 9.947 1.00 86.56 406 VAL A C 1
ATOM 3191 O O . VAL A 1 406 ? -21.486 -12.932 10.949 1.00 86.56 406 VAL A O 1
ATOM 3194 N N . VAL A 1 407 ? -22.216 -11.112 9.851 1.00 86.62 407 VAL A N 1
ATOM 3195 C CA . VAL A 1 407 ? -23.081 -10.626 10.941 1.00 86.62 407 VAL A CA 1
ATOM 3196 C C . VAL A 1 407 ? -24.235 -11.589 11.232 1.00 86.62 407 VAL A C 1
ATOM 3198 O O . VAL A 1 407 ? -24.627 -11.744 12.386 1.00 86.62 407 VAL A O 1
ATOM 3201 N N . ALA A 1 408 ? -24.763 -12.284 10.221 1.00 82.62 408 ALA A N 1
ATOM 3202 C CA . ALA A 1 408 ? -25.836 -13.262 10.395 1.00 82.62 408 ALA A CA 1
ATOM 3203 C C . ALA A 1 408 ? -25.392 -14.556 11.109 1.00 82.62 408 ALA A C 1
ATOM 3205 O O . ALA A 1 408 ? -26.197 -15.480 11.237 1.00 82.62 408 ALA A O 1
ATOM 3206 N N . GLY A 1 409 ? -24.128 -14.666 11.542 1.00 69.38 409 GLY A N 1
ATOM 3207 C CA . GLY A 1 409 ? -23.602 -15.856 12.213 1.00 69.38 409 GLY A CA 1
ATOM 3208 C C . GLY A 1 409 ? -23.533 -17.084 11.304 1.00 69.38 409 GLY A C 1
ATOM 3209 O O . GLY A 1 409 ? -23.268 -18.192 11.771 1.00 69.38 409 GLY A O 1
ATOM 3210 N N . ARG A 1 410 ? -23.741 -16.905 9.992 1.00 56.59 410 ARG A N 1
ATOM 3211 C CA . ARG A 1 410 ? -23.297 -17.886 9.015 1.00 56.59 410 ARG A CA 1
ATOM 3212 C C . ARG A 1 410 ? -21.788 -17.740 9.006 1.00 56.59 410 ARG A C 1
ATOM 3214 O O . ARG A 1 410 ? -21.256 -16.840 8.364 1.00 56.59 410 ARG A O 1
ATOM 3221 N N . GLU A 1 411 ? -21.097 -18.599 9.759 1.00 48.62 411 GLU A N 1
ATOM 3222 C CA . GLU A 1 411 ? -19.692 -18.878 9.466 1.00 48.62 411 GLU A CA 1
ATOM 3223 C C . GLU A 1 411 ? -19.590 -18.960 7.950 1.00 48.62 411 GLU A C 1
ATOM 3225 O O . GLU A 1 411 ? -20.407 -19.666 7.356 1.00 48.62 411 GLU A O 1
ATOM 3230 N N . SER A 1 412 ? -18.702 -18.169 7.348 1.00 44.72 412 SER A N 1
ATOM 3231 C CA . SER A 1 412 ? -18.492 -18.049 5.906 1.00 44.72 412 SER A CA 1
ATOM 3232 C C . SER A 1 412 ? -18.194 -19.422 5.289 1.00 44.72 412 SER A C 1
ATOM 3234 O O . SER A 1 412 ? -17.054 -19.765 4.980 1.00 44.72 412 SER A O 1
ATOM 3236 N N . LYS A 1 413 ? -19.222 -20.259 5.165 1.00 36.28 413 LYS A N 1
ATOM 3237 C CA . LYS A 1 413 ? -19.205 -21.595 4.592 1.00 36.28 413 LYS A CA 1
ATOM 3238 C C . LYS A 1 413 ? -19.304 -21.401 3.097 1.00 36.28 413 LYS A C 1
ATOM 3240 O O . LYS A 1 413 ? -20.341 -21.659 2.508 1.00 36.28 413 LYS A O 1
ATOM 3245 N N . GLY A 1 414 ? -18.201 -20.921 2.533 1.00 37.47 414 GLY A N 1
ATOM 3246 C CA . GLY A 1 414 ? -18.015 -20.748 1.108 1.00 37.47 414 GLY A CA 1
ATOM 3247 C C . GLY A 1 414 ? -18.905 -19.658 0.525 1.00 37.47 414 GLY A C 1
ATOM 3248 O O . GLY A 1 414 ? -20.126 -19.755 0.510 1.00 37.47 414 GLY A O 1
ATOM 3249 N N . PHE A 1 415 ? -18.261 -18.676 -0.091 1.00 36.97 415 PHE A N 1
ATOM 3250 C CA . PHE A 1 415 ? -18.838 -17.905 -1.185 1.00 36.97 415 PHE A CA 1
ATOM 3251 C C . PHE A 1 415 ? -19.064 -18.865 -2.379 1.00 36.97 415 PHE A C 1
ATOM 3253 O O . PHE A 1 415 ? -18.334 -18.864 -3.369 1.00 36.97 415 PHE A O 1
ATOM 3260 N N . PHE A 1 416 ? -19.996 -19.807 -2.209 1.00 41.69 416 PHE A N 1
ATOM 3261 C CA . PHE A 1 416 ? -20.274 -20.933 -3.090 1.00 41.69 416 PHE A CA 1
ATOM 3262 C C . PHE A 1 416 ? -21.743 -20.867 -3.521 1.00 41.69 416 PHE A C 1
ATOM 3264 O O . PHE A 1 416 ? -22.639 -20.851 -2.682 1.00 41.69 416 PHE A O 1
ATOM 3271 N N . PHE A 1 417 ? -21.929 -20.936 -4.844 1.00 32.88 417 PHE A N 1
ATOM 3272 C CA . PHE A 1 417 ? -23.162 -21.078 -5.637 1.00 32.88 417 PHE A CA 1
ATOM 3273 C C . PHE A 1 417 ? -23.830 -19.827 -6.214 1.00 32.88 417 PHE A C 1
ATOM 3275 O O . PHE A 1 417 ? -24.777 -19.303 -5.647 1.00 32.88 417 PHE A O 1
ATOM 3282 N N . VAL A 1 418 ? -23.481 -19.542 -7.476 1.00 27.27 418 VAL A N 1
ATOM 3283 C CA . VAL A 1 418 ? -24.350 -18.964 -8.522 1.00 27.27 418 VAL A CA 1
ATOM 3284 C C . VAL A 1 418 ? -23.766 -19.437 -9.882 1.00 27.27 418 VAL A C 1
ATOM 3286 O O . VAL A 1 418 ? -22.622 -19.105 -10.168 1.00 27.27 418 VAL A O 1
ATOM 3289 N N . PHE A 1 419 ? -24.337 -20.244 -10.790 1.00 24.19 419 PHE A N 1
ATOM 3290 C CA . PHE A 1 419 ? -25.633 -20.893 -11.040 1.00 24.19 419 PHE A CA 1
ATOM 3291 C C . PHE A 1 419 ? -25.378 -22.262 -11.734 1.00 24.19 419 PHE A C 1
ATOM 3293 O O . PHE A 1 419 ? -24.343 -22.437 -12.374 1.00 24.19 419 PHE A O 1
ATOM 3300 N N . ARG A 1 420 ? -26.359 -23.165 -11.585 1.00 27.59 420 ARG A N 1
ATOM 3301 C CA . ARG A 1 420 ? -26.684 -24.423 -12.301 1.00 27.59 420 ARG A CA 1
ATOM 3302 C C . ARG A 1 420 ? -25.835 -24.880 -13.497 1.00 27.59 420 ARG A C 1
ATOM 3304 O O . ARG A 1 420 ? -25.681 -24.103 -14.465 1.00 27.59 420 ARG A O 1
#

InterPro domains:
  IPR001915 Peptidase M48 [PF01435] (232-392)
  IPR051156 Mitochondrial and Outer Membrane Metalloprotease [PTHR22726] (81-408)

pLDDT: mean 70.87, std 22.62, range [24.19, 95.5]

Radius of gyration: 30.54 Å; Cα contacts (8 Å, |Δi|>4): 405; chains: 1; bounding box: 76×83×80 Å

Nearest PDB structures (foldseek):
  6ait-assembly1_C  TM=7.677E-01  e=2.503E-05  Escherichia coli K-12
  6ait-assembly1_E  TM=7.698E-01  e=3.927E-05  Escherichia coli K-12
  6sar-assembly1_A  TM=8.374E-01  e=3.053E-04  Escherichia coli K-12
  6ait-assembly1_D  TM=7.405E-01  e=1.180E-04  Escherichia coli K-12
  6ait-assembly1_A  TM=7.344E-01  e=1.241E-04  Escherichia coli K-12

Sequence (420 aa):
MNYLKNLRPAMSRLARSYSNKPTRRRPAPNSNPPPPAASRSALVVRKPAPTPNPPPPISRSALVLYKPAITDALARHYNNTKQAWEELPRLQRSRTLIWLGFTTSAMAAACCYGTLETVPYSNRTHFIVLTPGGERRAGEFQFARMKELMDEEGKAILPESHPDSVRVTRLAMEIVRAAHKGFDAGPEKSPYGVVEDSLEAAAQRDNDDRLVKAGSKKKRKKKKEPQTKHLDGLNWEVVLVEDKNVNACCLPGGKIMVNTGFLRHFKTDAELATVLGHEVGHIIARHAAEQITKNMWIFILELFLLIFCDDDENNPKNIATLTELILKKPFSRKMELEADHIGVLLLAAAGYDPRDAPAFYEKLGKTGGGKDWADFLSTHPSSKKRAQNLSQDKVMDKAMELYREVVAGRESKGFFFVFR

Solvent-accessible surface area (backbone atoms only — not comparable to full-atom values): 25007 Å² total; per-residue (Å²): 134,89,90,87,81,90,87,83,88,84,90,80,79,80,90,80,81,88,85,87,81,86,89,80,84,86,84,85,88,80,83,81,85,81,82,83,82,85,75,91,70,82,89,73,84,72,74,80,77,79,75,78,75,75,77,74,77,81,46,73,66,56,59,59,59,48,47,57,57,51,50,50,52,51,49,51,50,51,51,52,53,51,51,57,57,69,71,45,54,69,71,56,50,52,51,51,55,51,51,51,52,51,51,54,50,52,52,50,50,46,63,72,64,32,44,82,44,29,30,64,72,52,58,45,72,46,64,29,52,62,49,56,70,57,40,27,53,52,19,52,51,52,51,54,52,48,53,49,51,33,51,76,72,70,31,50,70,56,56,71,84,39,71,66,37,43,51,51,42,50,48,46,50,42,34,51,50,23,47,58,62,57,62,79,49,62,87,59,85,34,89,70,69,79,92,79,80,83,83,74,84,85,72,84,92,83,84,79,87,86,84,81,94,76,82,87,75,78,76,77,75,77,80,79,71,50,67,59,71,70,61,62,88,49,65,72,43,74,46,37,32,56,38,73,45,30,39,68,50,55,42,46,42,43,36,35,43,37,23,50,21,38,58,72,78,41,83,49,69,63,56,51,35,38,50,48,15,25,34,48,20,34,58,68,54,38,45,68,47,36,49,54,38,50,52,52,52,50,49,54,48,52,53,48,45,62,71,75,68,67,85,57,98,68,43,70,65,50,51,54,52,47,46,42,63,69,50,50,50,58,48,52,55,50,50,52,53,49,13,45,54,44,6,37,43,25,26,1,52,50,59,36,69,43,74,52,45,32,54,45,26,48,48,46,56,72,62,62,79,48,81,49,31,50,66,38,42,70,79,51,68,80,21,64,67,51,18,56,57,49,65,32,62,78,55,39,52,55,18,50,52,43,21,50,40,44,69,68,67,43,70,86,76,50,92,68,90,87,80,134

Foldseek 3Di:
DDDPDDDDDDPPPPVPDPDDDDDDDDDDDDDDDDDDDDDDDDPPPDDPDPDPDDDPDCPVVNVVVVVVVVVVVVVVVVVVLVVVLVPDDPVLNVVLVVVVVVLVVVVVLQVVQWDFAAFAQARDTFIFNADLVNQQVVLVVVLVVVVVVCVVVVKDWDDCPDPVNVLLVVLLVLLLVLVVLSLVQWDDHHPPPDPPPDPPPPPDDDDDDDDDDDDDPPPPPPDRTGDQVSVPPQDADEIEIADLAADWAAGRSNYIYGYVVVCVLDVDSLLSLLVSLLRVLCNSRVVVRRLVSVVVVLVSVLVVCCSRVDDDPCPSVVSVVCCCVPPVVVSLVVSSLSSNLRSLLSCLSSLHQSLVNLVSLVVCQVPCPDPSNPVVCVNPPGGNVSSVSCPDCVSNVNSVVSNCCVVVVVPCPHVDDDDD

Organism: Brachypodium distachyon (NCBI:txid15368)